Protein AF-A0A381XXD5-F1 (afdb_monomer)

Nearest PDB structures (foldseek):
  5f6k-assembly1_A  TM=8.427E-01  e=1.890E-08  Homo sapiens
  6w5n-assembly1_D  TM=8.081E-01  e=3.473E-07  Homo sapiens
  6w5m-assembly1_D  TM=8.081E-01  e=3.473E-07  Homo sapiens
  7mbn-assembly1_D  TM=7.084E-01  e=1.992E-06  Homo sapiens
  6pwv-assembly1_D  TM=7.084E-01  e=2.214E-06  Homo sapiens

Foldseek 3Di:
DDDPPPPPPVPPPADFLQKWFFFFDQVDPWWWKDFAADWADQQWKKKKKWKFAFFFADQDKWWFKKFFWDWPAPTKIWTWTWHSHPPQAQTGIATFIDGDDPDDGLTDPVPSVSDDDDDHPQQRLDIKMWMWIAGSPDPQRIWIDIQLRTDDCCVHPVPPGDNPSIGTRIGDHRIMMIGQDYDPRHGHGGMIAWIKMATPDDDRCDPAFWHQDPQQRGIDGHHHPDAHDRLIFIFSCPDQDARQQGPRPPRNGTDTDPGGSLSMKSCDPGHQQEFSAKAWRQPDKAVVWGWRAGPRRQKTFGSALFKMKIFISDWLDQAFKAKKKKAWQADDDFFWKWDKFAPLDHRDRPVPDQGRDWIQGQNQRFIDGSPDPDTHHAFDHHGHGWMKMWMAHNNQQFIWIATNQHTIQNADSPPGNVRRSTSDRCRNVSQDDPRPPPRRGMTIMIIHSDRRIMMGMFLFIDQCSSVSRDRAPDLEAAPSSYGGHNHHDPHRHHRRGPVPDDQDLQSYVLQFKDKFKDAFDLAKDWTFSQAFFAWKWKAWDPDDDWIWIDGQAVHAQWTDTQPFLDAIDGNDQQAFHDTDGGGTMGGRDPGHHDHRIIMMMMTGAFQGHDDAQPDDPKPFRWDKTGDQSNLDIDIDTDDDPDDIDYDHPHPDDDQKDWDHHNHDRGHIDIHGNPDPDDD

pLDDT: mean 83.02, std 16.93, range [26.31, 98.81]

Secondary structure (DSSP, 8-state):
-------------------EEEEPPTTS--EEEEE-SSPPPSS-EEEEEEEEE--S--SSEEEEEEEEE--SSSSEEEEEEEE--TTTTTT-EEEEEEE-STT--TT--------S-------SS-EEEEEEEEETTSSSSEEEEETTEEPPHHHHHTT--STTT----PBPTTSEEEESB-SSS-B--EEEEEEEEEET----SBTTTEEE-TTT--EEE----S---TT-EEE----TT-TT---SSS--PPEEES--GGGEESB-SS-SS-B-B--B-TTSSBTTB--EEETTTTEEE-SSSS-EEEEBSS--B-SSEEEEEEEEEE--SS--EEEEEETT---S-TTTS---EEEEETTT--EEETTSSS-B--S----TT--EEEEEETTTTEEEEEETTEEGGG--GGGGGG-TT-SBS-TTTTS-TT-TTS--SEEEEEEES-TT-EEEEESSS-TTTTTTS---TT-B--TTS---BSSPPPTT-EESBGGGSPPPSSS-GGGTEEEEEEE--SS-EEEE-SS---EEEEEESSS---EEEEETTT-TTEEEETTS----EE-TTTSEEEEETTEEEE-S-TTT--TT-EEEEEEE--S-S--TT-B--BSB-EEEEEETTTTEEEEEE---SS---B----SS--SEEE---SSS-----EEES------

InterPro domains:
  IPR001870 B30.2/SPRY domain [PS50188] (253-464)
  IPR003877 SPRY domain [PF00622] (321-413)
  IPR003877 SPRY domain [SM00449] (319-463)
  IPR013320 Concanavalin A-like lectin/glucanase domain superfamily [SSF49899] (315-408)
  IPR043136 B30.2/SPRY domain superfamily [G3DSA:2.60.120.920] (286-504)
  IPR055906 Domain of unknown function DUF7483 [PF24299] (509-671)

Structure (mmCIF, N/CA/C/O backbone):
data_AF-A0A381XXD5-F1
#
_entry.id   AF-A0A381XXD5-F1
#
loop_
_atom_site.group_PDB
_atom_site.id
_atom_site.type_symbol
_atom_site.label_atom_id
_atom_site.label_alt_id
_atom_site.label_comp_id
_atom_site.label_asym_id
_atom_site.label_entity_id
_atom_site.label_seq_id
_atom_site.pdbx_PDB_ins_code
_atom_site.Cartn_x
_atom_site.Cartn_y
_atom_site.Cartn_z
_atom_site.occupancy
_atom_site.B_iso_or_equiv
_atom_site.auth_seq_id
_atom_site.auth_comp_id
_atom_site.auth_asym_id
_atom_site.auth_atom_id
_atom_site.pdbx_PDB_model_num
ATOM 1 N N . MET A 1 1 ? 36.355 -30.186 7.556 1.00 39.66 1 MET A N 1
ATOM 2 C CA . MET A 1 1 ? 36.046 -29.144 8.555 1.00 39.66 1 MET A CA 1
ATOM 3 C C . MET A 1 1 ? 34.648 -28.660 8.210 1.00 39.66 1 MET A C 1
ATOM 5 O O . MET A 1 1 ? 34.476 -28.091 7.142 1.00 39.66 1 MET A O 1
ATOM 9 N N . SER A 1 2 ? 33.640 -29.109 8.961 1.00 27.36 2 SER A N 1
ATOM 10 C CA . SER A 1 2 ? 32.230 -28.972 8.584 1.00 27.36 2 SER A CA 1
ATOM 11 C C . SER A 1 2 ? 31.784 -27.516 8.659 1.00 27.36 2 SER A C 1
ATOM 13 O O . SER A 1 2 ? 31.941 -26.876 9.697 1.00 27.36 2 SER A O 1
ATOM 15 N N . LEU A 1 3 ? 31.195 -27.026 7.571 1.00 28.73 3 LEU A N 1
ATOM 16 C CA . LEU A 1 3 ? 30.335 -25.852 7.587 1.00 28.73 3 LEU A CA 1
ATOM 17 C C . LEU A 1 3 ? 29.129 -26.189 8.466 1.00 28.73 3 LEU A C 1
ATOM 19 O O . LEU A 1 3 ? 28.280 -26.991 8.084 1.00 28.73 3 LEU A O 1
ATOM 23 N N . LEU A 1 4 ? 29.103 -25.624 9.670 1.00 28.48 4 LEU A N 1
ATOM 24 C CA . LEU A 1 4 ? 27.893 -25.540 10.471 1.00 28.48 4 LEU A CA 1
ATOM 25 C C . LEU A 1 4 ? 26.885 -24.721 9.660 1.00 28.48 4 LEU A C 1
ATOM 27 O O . LEU A 1 4 ? 27.022 -23.506 9.528 1.00 28.48 4 LEU A O 1
ATOM 31 N N . GLN A 1 5 ? 25.896 -25.408 9.085 1.00 32.59 5 GLN A N 1
ATOM 32 C CA . GLN A 1 5 ? 24.625 -24.790 8.743 1.00 32.59 5 GLN A CA 1
ATOM 33 C C . GLN A 1 5 ? 24.094 -24.164 10.029 1.00 32.59 5 GLN A C 1
ATOM 35 O O . GLN A 1 5 ? 23.788 -24.870 10.989 1.00 32.59 5 GLN A O 1
ATOM 40 N N . ASN A 1 6 ? 24.024 -22.837 10.064 1.00 28.22 6 ASN A N 1
ATOM 41 C CA . ASN A 1 6 ? 23.293 -22.132 11.099 1.00 28.22 6 ASN A CA 1
ATOM 42 C C . ASN A 1 6 ? 21.799 -22.342 10.814 1.00 28.22 6 ASN A C 1
ATOM 44 O O . ASN A 1 6 ? 21.148 -21.509 10.196 1.00 28.22 6 ASN A O 1
ATOM 48 N N . SER A 1 7 ? 21.276 -23.505 11.202 1.00 34.34 7 SER A N 1
ATOM 49 C CA . SER A 1 7 ? 19.860 -23.869 11.138 1.00 34.34 7 SER A CA 1
ATOM 50 C C . SER A 1 7 ? 19.067 -23.247 12.289 1.00 34.34 7 SER A C 1
ATOM 52 O O . SER A 1 7 ? 18.176 -23.882 12.844 1.00 34.34 7 SER A O 1
ATOM 54 N N . ASN A 1 8 ? 19.380 -22.003 12.643 1.00 29.03 8 ASN A N 1
ATOM 55 C CA . ASN A 1 8 ? 18.482 -21.167 13.421 1.00 29.03 8 ASN A CA 1
ATOM 56 C C . ASN A 1 8 ? 17.687 -20.334 12.421 1.00 29.03 8 ASN A C 1
ATOM 58 O O . ASN A 1 8 ? 17.899 -19.132 12.272 1.00 29.03 8 ASN A O 1
ATOM 62 N N . VAL A 1 9 ? 16.768 -21.003 11.718 1.00 32.66 9 VAL A N 1
ATOM 63 C CA . VAL A 1 9 ? 15.533 -20.328 11.330 1.00 32.66 9 VAL A CA 1
ATOM 64 C C . VAL A 1 9 ? 14.927 -19.907 12.661 1.00 32.66 9 VAL A C 1
ATOM 66 O O . VAL A 1 9 ? 14.405 -20.737 13.400 1.00 32.66 9 VAL A O 1
ATOM 69 N N . VAL A 1 10 ? 15.096 -18.637 13.022 1.00 31.44 10 VAL A N 1
ATOM 70 C CA . VAL A 1 10 ? 14.211 -18.015 13.996 1.00 31.44 10 VAL A CA 1
ATOM 71 C C . VAL A 1 10 ? 12.851 -18.069 13.316 1.00 31.44 10 VAL A C 1
ATOM 73 O O . VAL A 1 10 ? 12.553 -17.254 12.449 1.00 31.44 10 VAL A O 1
ATOM 76 N N . THR A 1 11 ? 12.060 -19.098 13.620 1.00 34.12 11 THR A N 1
ATOM 77 C CA . THR A 1 11 ? 10.610 -19.002 13.470 1.00 34.12 11 THR A CA 1
ATOM 78 C C . THR A 1 11 ? 10.226 -17.699 14.161 1.00 34.12 11 THR A C 1
ATOM 80 O O . THR A 1 11 ? 10.635 -17.543 15.318 1.00 34.12 11 THR A O 1
ATOM 83 N N . PRO A 1 12 ? 9.536 -16.748 13.510 1.00 40.75 12 PRO A N 1
ATOM 84 C CA . PRO A 1 12 ? 9.105 -15.558 14.216 1.00 40.75 12 PRO A CA 1
ATOM 85 C C . PRO A 1 12 ? 8.171 -16.044 15.322 1.00 40.75 12 PRO A C 1
ATOM 87 O O . PRO A 1 12 ? 7.047 -16.457 15.059 1.00 40.75 12 PRO A O 1
ATOM 90 N N . SER A 1 13 ? 8.639 -16.050 16.568 1.00 43.25 13 SER A N 1
ATOM 91 C CA . SER A 1 13 ? 7.792 -16.228 17.746 1.00 43.25 13 SER A CA 1
ATOM 92 C C . SER A 1 13 ? 7.036 -14.923 18.022 1.00 43.25 13 SER A C 1
ATOM 94 O O . SER A 1 13 ? 7.024 -14.441 19.150 1.00 43.25 13 SER A O 1
ATOM 96 N N . GLY A 1 14 ? 6.522 -14.301 16.960 1.00 64.38 14 GLY A N 1
ATOM 97 C CA . GLY A 1 14 ? 5.798 -13.043 16.986 1.00 64.38 14 GLY A CA 1
ATOM 98 C C . GLY A 1 14 ? 4.300 -13.305 16.964 1.00 64.38 14 GLY A C 1
ATOM 99 O O . GLY A 1 14 ? 3.840 -14.299 16.397 1.00 64.38 14 GLY A O 1
ATOM 100 N N . TYR A 1 15 ? 3.559 -12.409 17.604 1.00 86.44 15 TYR A N 1
ATOM 101 C CA . TYR A 1 15 ? 2.105 -12.354 17.551 1.00 86.44 15 TYR A CA 1
ATOM 102 C C . TYR A 1 15 ? 1.619 -12.333 16.093 1.00 86.44 15 TYR A C 1
ATOM 104 O O . TYR A 1 15 ? 2.183 -11.607 15.276 1.00 86.44 15 TYR A O 1
ATOM 112 N N . ASN A 1 16 ? 0.606 -13.127 15.745 1.00 88.19 16 ASN A N 1
ATOM 113 C CA . ASN A 1 16 ? 0.032 -13.139 14.396 1.00 88.19 16 ASN A CA 1
ATOM 114 C C . ASN A 1 16 ? -1.416 -12.685 14.454 1.00 88.19 16 ASN A C 1
ATOM 116 O O . ASN A 1 16 ? -2.176 -13.107 15.320 1.00 88.19 16 ASN A O 1
ATOM 120 N N . ILE A 1 17 ? -1.782 -11.853 13.491 1.00 92.25 17 ILE A N 1
ATOM 121 C CA . ILE A 1 17 ? -3.145 -11.422 13.238 1.00 92.25 17 ILE A CA 1
ATOM 122 C C . ILE A 1 17 ? -3.610 -12.222 12.028 1.00 92.25 17 ILE A C 1
ATOM 124 O O . ILE A 1 17 ? -3.340 -11.851 10.890 1.00 92.25 17 ILE A O 1
ATOM 128 N N . ASP A 1 18 ? -4.253 -13.361 12.272 1.00 90.62 18 ASP A N 1
ATOM 129 C CA . ASP A 1 18 ? -4.540 -14.329 11.208 1.00 90.62 18 ASP A CA 1
ATOM 130 C C . ASP A 1 18 ? -5.620 -13.847 10.229 1.00 90.62 18 ASP A C 1
ATOM 132 O O . ASP A 1 18 ? -5.578 -14.185 9.043 1.00 90.62 18 ASP A O 1
ATOM 136 N N . TYR A 1 19 ? -6.568 -13.041 10.713 1.00 93.31 19 TYR A N 1
ATOM 137 C CA . TYR A 1 19 ? -7.711 -12.580 9.934 1.00 93.31 19 TYR A CA 1
ATOM 138 C C . TYR A 1 19 ? -8.017 -11.106 10.176 1.00 93.31 19 TYR A C 1
ATOM 140 O O . TYR A 1 19 ? -7.756 -10.539 11.237 1.00 93.31 19 TYR A O 1
ATOM 148 N N . SER A 1 20 ? -8.619 -10.487 9.168 1.00 95.06 20 SER A N 1
ATOM 149 C CA . SER A 1 20 ? -9.276 -9.196 9.291 1.00 95.06 20 SER A CA 1
ATOM 150 C C . SER A 1 20 ? -10.704 -9.273 8.764 1.00 95.06 20 SER A C 1
ATOM 152 O O . SER A 1 20 ? -11.071 -10.178 8.008 1.00 95.06 20 SER A O 1
ATOM 154 N N . MET A 1 21 ? -11.523 -8.312 9.178 1.00 94.25 21 MET A N 1
ATOM 155 C CA . MET A 1 21 ? -12.882 -8.131 8.691 1.00 94.25 21 MET A CA 1
ATOM 156 C C . MET A 1 21 ? -12.934 -6.916 7.767 1.00 94.25 21 MET A C 1
ATOM 158 O O . MET A 1 21 ? -12.630 -5.789 8.163 1.00 94.25 21 MET A O 1
ATOM 162 N N . ARG A 1 22 ? -13.397 -7.122 6.539 1.00 92.25 22 ARG A N 1
ATOM 163 C CA . ARG A 1 22 ? -13.699 -6.063 5.579 1.00 92.25 22 ARG A CA 1
ATOM 164 C C . ARG A 1 22 ? -15.124 -5.558 5.785 1.00 92.25 22 ARG A C 1
ATOM 166 O O . ARG A 1 22 ? -16.080 -6.283 5.548 1.00 92.25 22 ARG A O 1
ATOM 173 N N . MET A 1 23 ? -15.288 -4.286 6.117 1.00 89.06 23 MET A N 1
ATOM 174 C CA . MET A 1 23 ? -16.583 -3.617 6.025 1.00 89.06 23 MET A CA 1
ATOM 175 C C . MET A 1 23 ? -16.982 -3.456 4.549 1.00 89.06 23 MET A C 1
ATOM 177 O O . MET A 1 23 ? -16.196 -2.901 3.770 1.00 89.06 23 MET A O 1
ATOM 181 N N . PRO A 1 24 ? -18.190 -3.898 4.149 1.00 84.31 24 PRO A N 1
ATOM 182 C CA . PRO A 1 24 ? -18.724 -3.645 2.818 1.00 84.31 24 PRO A CA 1
ATOM 183 C C . PRO A 1 24 ? -18.767 -2.144 2.515 1.00 84.31 24 PRO A C 1
ATOM 185 O O . PRO A 1 24 ? -18.813 -1.310 3.421 1.00 84.31 24 PRO A O 1
ATOM 188 N N . ASP A 1 25 ? -18.782 -1.785 1.231 1.00 76.88 25 ASP A N 1
ATOM 189 C CA . ASP A 1 25 ? -18.759 -0.376 0.836 1.00 76.88 25 ASP A CA 1
ATOM 190 C C . ASP A 1 25 ? -19.959 0.418 1.400 1.00 76.88 25 ASP A C 1
ATOM 192 O O . ASP A 1 25 ? -21.008 -0.115 1.784 1.00 76.88 25 ASP A O 1
ATOM 196 N N . ALA A 1 26 ? -19.790 1.742 1.406 1.00 61.00 26 ALA A N 1
ATOM 197 C CA . ALA A 1 26 ? -20.538 2.723 2.192 1.00 61.00 26 ALA A CA 1
ATOM 198 C C . ALA A 1 26 ? -22.051 2.879 1.913 1.00 61.00 26 ALA A C 1
ATOM 200 O O . ALA A 1 26 ? -22.681 3.806 2.419 1.00 61.00 26 ALA A O 1
ATOM 201 N N . THR A 1 27 ? -22.647 2.017 1.097 1.00 59.06 27 THR A N 1
ATOM 202 C CA . THR A 1 27 ? -24.103 1.949 0.898 1.00 59.06 27 THR A CA 1
ATOM 203 C C . THR A 1 27 ? -24.774 0.921 1.810 1.00 59.06 27 THR A C 1
ATOM 205 O O . THR A 1 27 ? -25.996 0.787 1.777 1.00 59.06 27 THR A O 1
ATOM 208 N N . SER A 1 28 ? -24.000 0.167 2.594 1.00 63.91 28 SER A N 1
ATOM 209 C CA . SER A 1 28 ? -24.508 -0.882 3.478 1.00 63.91 28 SER A CA 1
ATOM 210 C C . SER A 1 28 ? -24.784 -0.366 4.894 1.00 63.91 28 SER A C 1
ATOM 212 O O . SER A 1 28 ? -24.067 0.476 5.423 1.00 63.91 28 SER A O 1
ATOM 214 N N . SER A 1 29 ? -25.801 -0.916 5.560 1.00 78.25 29 SER A N 1
ATOM 215 C CA . SER A 1 29 ? -26.030 -0.735 7.003 1.00 78.25 29 SER A CA 1
ATOM 216 C C . SER A 1 29 ? -25.084 -1.587 7.866 1.00 78.25 29 SER A C 1
ATOM 218 O O . SER A 1 29 ? -25.427 -1.911 9.006 1.00 78.25 29 SER A O 1
ATOM 220 N N . ALA A 1 30 ? -23.942 -2.009 7.305 1.00 87.81 30 ALA A N 1
ATOM 221 C CA . ALA A 1 30 ? -23.042 -2.958 7.934 1.00 87.81 30 ALA A CA 1
ATOM 222 C C . ALA A 1 30 ? -22.451 -2.390 9.222 1.00 87.81 30 ALA A C 1
ATOM 224 O O . ALA A 1 30 ? -22.006 -1.242 9.258 1.00 87.81 30 ALA A O 1
ATOM 225 N N . LYS A 1 31 ? -22.511 -3.185 10.292 1.00 90.56 31 LYS A N 1
ATOM 226 C CA . LYS A 1 31 ? -22.018 -2.799 11.616 1.00 90.56 31 LYS A CA 1
ATOM 227 C C . LYS A 1 31 ? -21.854 -4.005 12.526 1.00 90.56 31 LYS A C 1
ATOM 229 O O . LYS A 1 31 ? -22.609 -4.974 12.422 1.00 90.56 31 LYS A O 1
ATOM 234 N N . LEU A 1 32 ? -20.954 -3.862 13.489 1.00 94.44 32 LEU A N 1
ATOM 235 C CA . LEU A 1 32 ? -20.978 -4.619 14.734 1.00 94.44 32 LEU A CA 1
ATOM 236 C C . LEU A 1 32 ? -21.587 -3.720 15.801 1.00 94.44 32 LEU A C 1
ATOM 238 O O . LEU A 1 32 ? -21.184 -2.561 15.913 1.00 94.44 32 LEU A O 1
ATOM 242 N N . TYR A 1 33 ? -22.539 -4.210 16.591 1.00 93.81 33 TYR A N 1
ATOM 243 C CA . TYR A 1 33 ? -23.131 -3.404 17.658 1.00 93.81 33 TYR A CA 1
ATOM 244 C C . TYR A 1 33 ? -23.485 -4.203 18.906 1.00 93.81 33 TYR A C 1
ATOM 246 O O . TYR A 1 33 ? -23.829 -5.379 18.843 1.00 93.81 33 TYR A O 1
ATOM 254 N N . ARG A 1 34 ? -23.469 -3.530 20.054 1.00 94.38 34 ARG A N 1
ATOM 255 C CA . ARG A 1 34 ? -23.928 -4.082 21.327 1.00 94.38 34 ARG A CA 1
ATOM 256 C C . ARG A 1 34 ? -24.641 -3.015 22.136 1.00 94.38 34 ARG A C 1
ATOM 258 O O . ARG A 1 34 ? -24.124 -1.913 22.304 1.00 94.38 34 ARG A O 1
ATOM 265 N N . THR A 1 35 ? -25.800 -3.353 22.691 1.00 93.12 35 THR A N 1
ATOM 266 C CA . THR A 1 35 ? -26.443 -2.524 23.716 1.00 93.12 35 THR A CA 1
ATOM 267 C C . THR A 1 35 ? -25.726 -2.717 25.049 1.00 93.12 35 THR A C 1
ATOM 269 O O . THR A 1 35 ? -25.638 -3.832 25.563 1.00 93.12 35 THR A O 1
ATOM 272 N N . LEU A 1 36 ? -25.206 -1.632 25.612 1.00 89.81 36 LEU A N 1
ATOM 273 C CA . LEU A 1 36 ? -24.438 -1.660 26.850 1.00 89.81 36 LEU A CA 1
ATOM 274 C C . LEU A 1 36 ? -25.352 -1.875 28.057 1.00 89.81 36 LEU A C 1
ATOM 276 O O . LEU A 1 36 ? -26.369 -1.200 28.212 1.00 89.81 36 LEU A O 1
ATOM 280 N N . THR A 1 37 ? -24.967 -2.786 28.946 1.00 86.19 37 THR A N 1
ATOM 281 C CA . THR A 1 37 ? -25.723 -3.107 30.171 1.00 86.19 37 THR A CA 1
ATOM 282 C C . THR A 1 37 ? -25.182 -2.396 31.412 1.00 86.19 37 THR A C 1
ATOM 284 O O . THR A 1 37 ? -25.862 -2.321 32.433 1.00 86.19 37 THR A O 1
ATOM 287 N N . SER A 1 38 ? -23.979 -1.828 31.329 1.00 83.81 38 SER A N 1
ATOM 288 C CA . SER A 1 38 ? -23.301 -1.099 32.405 1.00 83.81 38 SER A CA 1
ATOM 289 C C . SER A 1 38 ? -22.861 0.280 31.933 1.00 83.81 38 SER A C 1
ATOM 291 O O . SER A 1 38 ? -22.359 0.436 30.824 1.00 83.81 38 SER A O 1
ATOM 293 N N . ALA A 1 39 ? -23.044 1.289 32.783 1.00 79.38 39 ALA A N 1
ATOM 294 C CA . ALA A 1 39 ? -22.553 2.634 32.510 1.00 79.38 39 ALA A CA 1
ATOM 295 C C . ALA A 1 39 ? -21.061 2.737 32.849 1.00 79.38 39 ALA A C 1
ATOM 297 O O . ALA A 1 39 ? -20.615 2.148 33.835 1.00 79.38 39 ALA A O 1
ATOM 298 N N . GLY A 1 40 ? -20.322 3.517 32.064 1.00 76.25 40 GLY A N 1
ATOM 299 C CA . GLY A 1 40 ? -18.920 3.801 32.343 1.00 76.25 40 GLY A CA 1
ATOM 300 C C . GLY A 1 40 ? -18.710 4.743 33.533 1.00 76.25 40 GLY A C 1
ATOM 301 O O . GLY A 1 40 ? -19.634 5.397 34.031 1.00 76.25 40 GLY A O 1
ATOM 302 N N . SER A 1 41 ? -17.457 4.819 33.987 1.00 78.81 41 SER A N 1
ATOM 303 C CA . SER A 1 41 ? -17.026 5.672 35.105 1.00 78.81 41 SER A CA 1
ATOM 304 C C . SER A 1 41 ? -17.325 7.152 34.861 1.00 78.81 41 SER A C 1
ATOM 306 O O . SER A 1 41 ? -17.084 7.662 33.774 1.00 78.81 41 SER A O 1
ATOM 308 N N . SER A 1 42 ? -17.731 7.887 35.904 1.00 74.56 42 SER A N 1
ATOM 309 C CA . SER A 1 42 ? -17.902 9.346 35.831 1.00 74.56 42 SER A CA 1
ATOM 310 C C . SER A 1 42 ? -16.596 10.133 35.646 1.00 74.56 42 SER A C 1
ATOM 312 O O . SER A 1 42 ? -16.654 11.337 35.404 1.00 74.56 42 SER A O 1
ATOM 314 N N . SER A 1 43 ? -15.450 9.469 35.790 1.00 77.62 43 SER A N 1
ATOM 315 C CA . SER A 1 43 ? -14.124 9.956 35.406 1.00 77.62 43 SER A CA 1
ATOM 316 C C . SER A 1 43 ? -13.584 8.979 34.361 1.00 77.62 43 SER A C 1
ATOM 318 O O . SER A 1 43 ? -12.868 8.040 34.730 1.00 77.62 43 SER A O 1
ATOM 320 N N . PRO A 1 44 ? -14.008 9.105 33.090 1.00 81.12 44 PRO A N 1
ATOM 321 C CA . PRO A 1 44 ? -13.773 8.082 32.091 1.00 81.12 44 PRO A CA 1
ATOM 322 C C . PRO A 1 44 ? -12.286 7.988 31.791 1.00 81.12 44 PRO A C 1
ATOM 324 O O . PRO A 1 44 ? -11.580 8.989 31.651 1.00 81.12 44 PRO A O 1
ATOM 327 N N . LYS A 1 45 ? -11.836 6.747 31.701 1.00 88.56 45 LYS A N 1
ATOM 328 C CA . LYS A 1 45 ? -10.499 6.376 31.283 1.00 88.56 45 LYS A CA 1
ATOM 329 C C . LYS A 1 45 ? -10.659 5.148 30.414 1.00 88.56 45 LYS A C 1
ATOM 331 O O . LYS A 1 45 ? -11.261 4.189 30.889 1.00 88.56 45 LYS A O 1
ATOM 336 N N . TRP A 1 46 ? -10.232 5.194 29.165 1.00 91.31 46 TRP A N 1
ATOM 337 C CA . TRP A 1 46 ? -10.329 4.054 28.262 1.00 91.31 46 TRP A CA 1
ATOM 338 C C . TRP A 1 46 ? -9.400 4.215 27.060 1.00 91.31 46 TRP A C 1
ATOM 340 O O . TRP A 1 46 ? -9.048 5.333 26.674 1.00 91.31 46 TRP A O 1
ATOM 350 N N . THR A 1 47 ? -9.061 3.085 26.447 1.00 95.06 47 THR A N 1
ATOM 351 C CA . THR A 1 47 ? -8.272 3.004 25.216 1.00 95.06 47 THR A CA 1
ATOM 352 C C . THR A 1 47 ? -9.066 2.268 24.144 1.00 95.06 47 THR A C 1
ATOM 354 O O . THR A 1 47 ? -9.596 1.195 24.408 1.00 95.06 47 THR A O 1
ATOM 357 N N . PHE A 1 48 ? -9.124 2.812 22.934 1.00 95.19 48 PHE A N 1
ATOM 358 C CA . PHE A 1 48 ? -9.544 2.098 21.731 1.00 95.19 48 PHE A CA 1
ATOM 359 C C . PHE A 1 48 ? -8.331 1.922 20.820 1.00 95.19 48 PHE A C 1
ATOM 361 O O . PHE A 1 48 ? -7.675 2.912 20.502 1.00 95.19 48 PHE A O 1
ATOM 368 N N . ALA A 1 49 ? -8.035 0.700 20.392 1.00 96.81 49 ALA A N 1
ATOM 369 C CA . ALA A 1 49 ? -6.940 0.412 19.471 1.00 96.81 49 ALA A CA 1
ATOM 370 C C . ALA A 1 49 ? -7.421 -0.506 18.346 1.00 96.81 49 ALA A C 1
ATOM 372 O O . ALA A 1 49 ? -8.201 -1.417 18.590 1.00 96.81 49 ALA A O 1
ATOM 373 N N . THR A 1 50 ? -7.008 -0.252 17.109 1.00 95.44 50 THR A N 1
ATOM 374 C CA . THR A 1 50 ? -7.333 -1.121 15.974 1.00 95.44 50 THR A CA 1
ATOM 375 C C . THR A 1 50 ? -6.321 -0.934 14.862 1.00 95.44 50 THR A C 1
ATOM 377 O O . THR A 1 50 ? -5.886 0.188 14.584 1.00 95.44 50 THR A O 1
ATOM 380 N N . TRP A 1 51 ? -6.022 -2.016 14.156 1.00 94.56 51 TRP A N 1
ATOM 381 C CA . TRP A 1 51 ? -5.472 -1.916 12.816 1.00 94.56 51 TRP A CA 1
ATOM 382 C C . TRP A 1 51 ? -6.590 -1.627 11.821 1.00 94.56 51 TRP A C 1
ATOM 384 O O . TRP A 1 51 ? -7.691 -2.177 11.919 1.00 94.56 51 TRP A O 1
ATOM 394 N N . TYR A 1 52 ? -6.309 -0.734 10.880 1.00 91.50 52 TYR A N 1
ATOM 395 C CA . TYR A 1 52 ? -7.249 -0.301 9.864 1.00 91.50 52 TYR A CA 1
ATOM 396 C C . TYR A 1 52 ? -6.561 -0.139 8.507 1.00 91.50 52 TYR A C 1
ATOM 398 O O . TYR A 1 52 ? -5.580 0.597 8.390 1.00 91.50 52 TYR A O 1
ATOM 406 N N . LYS A 1 53 ? -7.121 -0.760 7.468 1.00 90.62 53 LYS A N 1
ATOM 407 C CA . LYS A 1 53 ? -6.736 -0.535 6.068 1.00 90.62 53 LYS A CA 1
ATOM 408 C C . LYS A 1 53 ? -7.893 0.083 5.306 1.00 90.62 53 LYS A C 1
ATOM 410 O O . LYS A 1 53 ? -9.058 -0.271 5.488 1.00 90.62 53 LYS A O 1
ATOM 415 N N . LYS A 1 54 ? -7.580 1.047 4.446 1.00 86.25 54 LYS A N 1
ATOM 416 C CA . LYS A 1 54 ? -8.595 1.826 3.737 1.00 86.25 54 LYS A CA 1
ATOM 417 C C . LYS A 1 54 ? -9.358 0.969 2.735 1.00 86.25 54 LYS A C 1
ATOM 419 O O . LYS A 1 54 ? -8.773 0.193 1.990 1.00 86.25 54 LYS A O 1
ATOM 424 N N . GLY A 1 55 ? -10.667 1.178 2.668 1.00 85.50 55 GLY A N 1
ATOM 425 C CA . GLY A 1 55 ? -11.485 0.661 1.573 1.00 85.50 55 GLY A CA 1
ATOM 426 C C . GLY A 1 55 ? -11.672 1.686 0.455 1.00 85.50 55 GLY A C 1
ATOM 427 O O . GLY A 1 55 ? -10.946 2.683 0.369 1.00 85.50 55 GLY A O 1
ATOM 428 N N . SER A 1 56 ? -12.673 1.450 -0.393 1.00 85.50 56 SER A N 1
ATOM 429 C CA . SER A 1 56 ? -12.948 2.231 -1.606 1.00 85.50 56 SER A CA 1
ATOM 430 C C . SER A 1 56 ? -13.078 3.736 -1.303 1.00 85.50 56 SER A C 1
ATOM 432 O O . SER A 1 56 ? -13.650 4.078 -0.266 1.00 85.50 56 SER A O 1
ATOM 434 N N . PRO A 1 57 ? -12.579 4.662 -2.145 1.00 80.69 57 PRO A N 1
ATOM 435 C CA . PRO A 1 57 ? -12.720 6.103 -1.906 1.00 80.69 57 PRO A CA 1
ATOM 436 C C . PRO A 1 57 ? -14.184 6.531 -1.757 1.00 80.69 57 PRO A C 1
ATOM 438 O O . PRO A 1 57 ? -15.048 6.073 -2.502 1.00 80.69 57 PRO A O 1
ATOM 441 N N . THR A 1 58 ? -14.474 7.446 -0.828 1.00 73.50 58 THR A N 1
ATOM 442 C CA . THR A 1 58 ? -15.844 7.931 -0.581 1.00 73.50 58 THR A CA 1
ATOM 443 C C . THR A 1 58 ? -15.869 9.410 -0.243 1.00 73.50 58 THR A C 1
ATOM 445 O O . THR A 1 58 ? -14.932 9.926 0.351 1.00 73.50 58 THR A O 1
ATOM 448 N N . THR A 1 59 ? -16.984 10.079 -0.521 1.00 69.94 59 THR A N 1
ATOM 449 C CA . THR A 1 59 ? -17.167 11.506 -0.205 1.00 69.94 59 THR A CA 1
ATOM 450 C C . THR A 1 59 ? -17.646 11.762 1.230 1.00 69.94 59 THR A C 1
ATOM 452 O O . THR A 1 59 ? -17.475 12.862 1.753 1.00 69.94 59 THR A O 1
ATOM 455 N N . SER A 1 60 ? -18.216 10.753 1.897 1.00 72.06 60 SER A N 1
ATOM 456 C CA . SER A 1 60 ? -18.705 10.848 3.278 1.00 72.06 60 SER A CA 1
ATOM 457 C C . SER A 1 60 ? -17.716 10.297 4.308 1.00 72.06 60 SER A C 1
ATOM 459 O O . SER A 1 60 ? -16.805 9.530 3.984 1.00 72.06 60 SER A O 1
ATOM 461 N N . VAL A 1 61 ? -17.911 10.702 5.564 1.00 73.31 61 VAL A N 1
ATOM 462 C CA . VAL A 1 61 ? -17.175 10.191 6.727 1.00 73.31 61 VAL A CA 1
ATOM 463 C C . VAL A 1 61 ? -17.437 8.690 6.896 1.00 73.31 61 VAL A C 1
ATOM 465 O O . VAL A 1 61 ? -18.485 8.169 6.493 1.00 73.31 61 VAL A O 1
ATOM 468 N N . LYS A 1 62 ? -16.445 7.988 7.444 1.00 78.25 62 LYS A N 1
ATOM 469 C CA . LYS A 1 62 ? -16.459 6.558 7.740 1.00 78.25 62 LYS A CA 1
ATOM 470 C C . LYS A 1 62 ? -16.117 6.327 9.196 1.00 78.25 62 LYS A C 1
ATOM 472 O O . LYS A 1 62 ? -15.109 6.823 9.690 1.00 78.25 62 LYS A O 1
ATOM 477 N N . SER A 1 63 ? -16.999 5.605 9.875 1.00 81.50 63 SER A N 1
ATOM 478 C CA . SER A 1 63 ? -16.910 5.369 11.311 1.00 81.50 63 SER A CA 1
ATOM 479 C C . SER A 1 63 ? -15.972 4.207 11.628 1.00 81.50 63 SER A C 1
ATOM 481 O O . SER A 1 63 ? -16.034 3.172 10.964 1.00 81.50 63 SER A O 1
ATOM 483 N N . LEU A 1 64 ? -15.130 4.376 12.650 1.00 87.06 64 LEU A N 1
ATOM 484 C CA . LEU A 1 64 ? -14.371 3.298 13.289 1.00 87.06 64 LEU A CA 1
ATOM 485 C C . LEU A 1 64 ? -15.110 2.810 14.537 1.00 87.06 64 LEU A C 1
ATOM 487 O O . LEU A 1 64 ? -15.469 1.639 14.615 1.00 87.06 64 LEU A O 1
ATOM 491 N N . LEU A 1 65 ? -15.374 3.719 15.481 1.00 88.69 65 LEU A N 1
ATOM 492 C CA . LEU A 1 65 ? -16.043 3.444 16.753 1.00 88.69 65 LEU A CA 1
ATOM 493 C C . LEU A 1 65 ? -17.052 4.555 17.060 1.00 88.69 65 LEU A C 1
ATOM 495 O O . LEU A 1 65 ? -16.756 5.742 16.906 1.00 88.69 65 LEU A O 1
ATOM 499 N N . TRP A 1 66 ? -18.226 4.168 17.549 1.00 88.25 66 TRP A N 1
ATOM 500 C CA . TRP A 1 66 ? -19.284 5.087 17.952 1.00 88.25 66 TRP A CA 1
ATOM 501 C C . TRP A 1 66 ? -20.007 4.581 19.204 1.00 88.25 66 TRP A C 1
ATOM 503 O O . TRP A 1 66 ? -20.245 3.382 19.342 1.00 88.25 66 TRP A O 1
ATOM 513 N N . PHE A 1 67 ? -20.389 5.479 20.111 1.00 84.38 67 PHE A N 1
ATOM 514 C CA . PHE A 1 67 ? -21.321 5.174 21.204 1.00 84.38 67 PHE A CA 1
ATOM 515 C C . PHE A 1 67 ? -21.972 6.441 21.758 1.00 84.38 67 PHE A C 1
ATOM 517 O O . PHE A 1 67 ? -21.396 7.529 21.702 1.00 84.38 67 PHE A O 1
ATOM 524 N N . GLN A 1 68 ? -23.152 6.312 22.368 1.00 81.12 68 GLN A N 1
ATOM 525 C CA . GLN A 1 68 ? -23.690 7.406 23.180 1.00 81.12 68 GLN A CA 1
ATOM 526 C C . GLN A 1 68 ? -22.942 7.499 24.505 1.00 81.12 68 GLN A C 1
ATOM 528 O O . GLN A 1 68 ? -22.762 6.499 25.209 1.00 81.12 68 GLN A O 1
ATOM 533 N N . CYS A 1 69 ? -22.524 8.710 24.855 1.00 75.19 69 CYS A N 1
ATOM 534 C CA . CYS A 1 69 ? -21.727 8.962 26.040 1.00 75.19 69 CYS A CA 1
ATOM 535 C C . CYS A 1 69 ? -22.435 9.913 27.001 1.00 75.19 69 CYS A C 1
ATOM 537 O O . CYS A 1 69 ? -23.278 10.731 26.619 1.00 75.19 69 CYS A O 1
ATOM 539 N N . LYS A 1 70 ? -22.080 9.818 28.283 1.00 68.25 70 LYS A N 1
ATOM 540 C CA . LYS A 1 70 ? -22.500 10.821 29.259 1.00 68.25 70 LYS A CA 1
ATOM 541 C C . LYS A 1 70 ? -21.914 12.177 28.832 1.00 68.25 70 LYS A C 1
ATOM 543 O O . LYS A 1 70 ? -20.873 12.263 28.195 1.00 68.25 70 LYS A O 1
ATOM 548 N N . SER A 1 71 ? -22.609 13.265 29.103 1.00 64.31 71 SER A N 1
ATOM 549 C CA . SER A 1 71 ? -22.085 14.609 28.857 1.00 64.31 71 SER A CA 1
ATOM 550 C C . SER A 1 71 ? -22.759 15.578 29.817 1.00 64.31 71 SER A C 1
ATOM 552 O O . SER A 1 71 ? -23.769 15.244 30.442 1.00 64.31 71 SER A O 1
ATOM 554 N N . ILE A 1 72 ? -22.200 16.782 29.949 1.00 49.84 72 ILE A N 1
ATOM 555 C CA . ILE A 1 72 ? -22.871 17.913 30.609 1.00 49.84 72 ILE A CA 1
ATOM 556 C C . ILE A 1 72 ? -24.184 18.293 29.906 1.00 49.84 72 ILE A C 1
ATOM 558 O O . ILE A 1 72 ? -25.030 18.958 30.500 1.00 49.84 72 ILE A O 1
ATOM 562 N N . HIS A 1 73 ? -24.373 17.829 28.670 1.00 50.72 73 HIS A N 1
ATOM 563 C CA . HIS A 1 73 ? -25.607 17.937 27.907 1.00 50.72 73 HIS A CA 1
ATOM 564 C C . HIS A 1 73 ? -26.284 16.561 27.796 1.00 50.72 73 HIS A C 1
ATOM 566 O O . HIS A 1 73 ? -2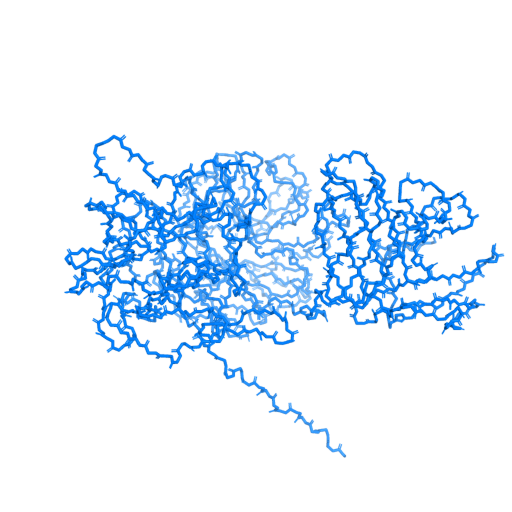5.618 15.536 27.645 1.00 50.72 73 HIS A O 1
ATOM 572 N N . ALA A 1 74 ? -27.615 16.517 27.886 1.00 51.69 74 ALA A N 1
ATOM 573 C CA . ALA A 1 74 ? -28.366 15.277 27.702 1.00 51.69 74 ALA A CA 1
ATOM 574 C C . ALA A 1 74 ? -28.262 14.796 26.238 1.00 51.69 74 ALA A C 1
ATOM 576 O O . ALA A 1 74 ? -28.489 15.588 25.329 1.00 51.69 74 ALA A O 1
ATOM 577 N N . ASN A 1 75 ? -27.981 13.500 26.030 1.00 55.19 75 ASN A N 1
ATOM 578 C CA . ASN A 1 75 ? -27.900 12.809 24.727 1.00 55.19 75 ASN A CA 1
ATOM 579 C C . ASN A 1 75 ? -26.705 13.201 23.827 1.00 55.19 75 ASN A C 1
ATOM 581 O O . ASN A 1 75 ? -26.898 13.574 22.670 1.00 55.19 75 ASN A O 1
ATOM 585 N N . ALA A 1 76 ? -25.472 13.094 24.336 1.00 67.38 76 ALA A N 1
ATOM 586 C CA . ALA A 1 76 ? -24.268 13.263 23.519 1.00 67.38 76 ALA A CA 1
ATOM 587 C C . ALA A 1 76 ? -23.803 11.947 22.869 1.00 67.38 76 ALA A C 1
ATOM 589 O O . ALA A 1 76 ? -23.957 10.863 23.438 1.00 67.38 76 ALA A O 1
ATOM 590 N N . THR A 1 77 ? -23.185 12.044 21.695 1.00 72.06 77 THR A N 1
ATOM 591 C CA . THR A 1 77 ? -22.557 10.917 20.994 1.00 72.06 77 THR A CA 1
ATOM 592 C C . THR A 1 77 ? -21.053 11.113 20.928 1.00 72.06 77 THR A C 1
ATOM 594 O O . THR A 1 77 ? -20.593 12.213 20.626 1.00 72.06 77 THR A O 1
ATOM 597 N N . TRP A 1 78 ? -20.292 10.044 21.122 1.00 76.94 78 TRP A N 1
ATOM 598 C CA . TRP A 1 78 ? -18.872 9.996 20.812 1.00 76.94 78 TRP A CA 1
ATOM 599 C C . TRP A 1 78 ? -18.663 9.223 19.507 1.00 76.94 78 TRP A C 1
ATOM 601 O O . TRP A 1 78 ? -19.230 8.143 19.327 1.00 76.94 78 TRP A O 1
ATOM 611 N N . HIS A 1 79 ? -17.863 9.779 18.596 1.00 77.06 79 HIS A N 1
ATOM 612 C CA . HIS A 1 79 ? -17.576 9.190 17.293 1.00 77.06 79 HIS A CA 1
ATOM 613 C C . HIS A 1 79 ? -16.106 9.392 16.912 1.00 77.06 79 HIS A C 1
ATOM 615 O O . HIS A 1 79 ? -15.630 10.525 16.808 1.00 77.06 79 HIS A O 1
ATOM 621 N N . LEU A 1 80 ? -15.413 8.290 16.629 1.00 79.44 80 LEU A N 1
ATOM 622 C CA . LEU A 1 80 ? -14.143 8.285 15.913 1.00 79.44 80 LEU A CA 1
ATOM 623 C C . LEU A 1 80 ? -14.370 7.766 14.500 1.00 79.44 80 LEU A C 1
ATOM 625 O O . LEU A 1 80 ? -14.829 6.640 14.307 1.00 79.44 80 LEU A O 1
ATOM 629 N N . GLY A 1 81 ? -14.003 8.581 13.520 1.00 77.62 81 GLY A N 1
ATOM 630 C CA . GLY A 1 81 ? -14.049 8.215 12.118 1.00 77.62 81 GLY A CA 1
ATOM 631 C C . GLY A 1 81 ? -12.939 8.879 11.317 1.00 77.62 81 GLY A C 1
ATOM 632 O O . GLY A 1 81 ? -12.127 9.647 11.827 1.00 77.62 81 GLY A O 1
ATOM 633 N N . PHE A 1 82 ? -12.908 8.593 10.029 1.00 70.25 82 PHE A N 1
ATOM 634 C CA . PHE A 1 82 ? -12.021 9.222 9.059 1.00 70.25 82 PHE A CA 1
ATOM 635 C C . PHE A 1 82 ? -12.825 9.555 7.809 1.00 70.25 82 PHE A C 1
ATOM 637 O O . PHE A 1 82 ? -13.839 8.925 7.508 1.00 70.25 82 PHE A O 1
ATOM 644 N N . GLN A 1 83 ? -12.397 10.561 7.060 1.00 66.38 83 GLN A N 1
ATOM 645 C CA . GLN A 1 83 ? -13.037 10.897 5.797 1.00 66.38 83 GLN A CA 1
ATOM 646 C C . GLN A 1 83 ? -12.164 10.418 4.646 1.00 66.38 83 GLN A C 1
ATOM 648 O O . GLN A 1 83 ? -11.089 10.958 4.418 1.00 66.38 83 GLN A O 1
ATOM 653 N N . ASN A 1 84 ? -12.633 9.426 3.890 1.00 59.00 84 ASN A N 1
ATOM 654 C CA . ASN A 1 84 ? -11.892 8.835 2.769 1.00 59.00 84 ASN A CA 1
ATOM 655 C C . ASN A 1 84 ? -11.962 9.677 1.470 1.00 59.00 84 ASN A C 1
ATOM 657 O O . ASN A 1 84 ? -11.876 9.135 0.366 1.00 59.00 84 ASN A O 1
ATOM 661 N N . ASP A 1 85 ? -12.167 10.993 1.593 1.00 56.53 85 ASP A N 1
ATOM 662 C CA . ASP A 1 85 ? -12.431 11.888 0.463 1.00 56.53 85 ASP A CA 1
ATOM 663 C C . ASP A 1 85 ? -11.127 12.460 -0.114 1.00 56.53 85 ASP A C 1
ATOM 665 O O . ASP A 1 85 ? -10.409 13.225 0.540 1.00 56.53 85 ASP A O 1
ATOM 669 N N . VAL A 1 86 ? -10.839 12.096 -1.367 1.00 54.38 86 VAL A N 1
ATOM 670 C CA . VAL A 1 86 ? -9.706 12.604 -2.157 1.00 54.38 86 VAL A CA 1
ATOM 671 C C . VAL A 1 86 ? -9.933 14.057 -2.600 1.00 54.38 86 VAL A C 1
ATOM 673 O O . VAL A 1 86 ? -8.964 14.776 -2.831 1.00 54.38 86 VAL A O 1
ATOM 676 N N . ILE A 1 87 ? -11.186 14.509 -2.711 1.00 45.97 87 ILE A N 1
ATOM 677 C CA . ILE A 1 87 ? -11.542 15.759 -3.395 1.00 45.97 87 ILE A CA 1
ATOM 678 C C . ILE A 1 87 ? -11.637 16.943 -2.427 1.00 45.97 87 ILE A C 1
ATOM 680 O O . ILE A 1 87 ? -11.202 18.033 -2.792 1.00 45.97 87 ILE A O 1
ATOM 684 N N . ASN A 1 88 ? -12.128 16.756 -1.195 1.00 42.78 88 ASN A N 1
ATOM 685 C CA . ASN A 1 88 ? -12.356 17.892 -0.289 1.00 42.78 88 ASN A CA 1
ATOM 686 C C . ASN A 1 88 ? -11.488 17.911 0.986 1.00 42.78 88 ASN A C 1
ATOM 688 O O . ASN A 1 88 ? -11.266 18.995 1.523 1.00 42.78 88 ASN A O 1
ATOM 692 N N . TYR A 1 89 ? -10.970 16.769 1.478 1.00 46.19 89 TYR A N 1
ATOM 693 C CA . TYR A 1 89 ? -10.453 16.707 2.866 1.00 46.19 89 TYR A CA 1
ATOM 694 C C . TYR A 1 89 ? -9.187 15.873 3.118 1.00 46.19 89 TYR A C 1
ATOM 696 O O . TYR A 1 89 ? -8.737 15.776 4.259 1.00 46.19 89 TYR A O 1
ATOM 704 N N . GLY A 1 90 ? -8.563 15.287 2.094 1.00 50.75 90 GLY A N 1
ATOM 705 C CA . GLY A 1 90 ? -7.208 14.734 2.215 1.00 50.75 90 GLY A CA 1
ATOM 706 C C . GLY A 1 90 ? -7.044 13.504 3.123 1.00 50.75 90 GLY A C 1
ATOM 707 O O . GLY A 1 90 ? -5.907 13.174 3.458 1.00 50.75 90 GLY A O 1
ATOM 708 N N . GLY A 1 91 ? -8.124 12.801 3.490 1.00 51.47 91 GLY A N 1
ATOM 709 C CA . GLY A 1 91 ? -8.044 11.521 4.209 1.00 51.47 91 GLY A CA 1
ATOM 710 C C . GLY A 1 91 ? -8.072 11.576 5.745 1.00 51.47 91 GLY A C 1
ATOM 711 O O . GLY A 1 91 ? -7.806 10.551 6.358 1.00 51.47 91 GLY A O 1
ATOM 712 N N . GLY A 1 92 ? -8.313 12.730 6.379 1.00 50.94 92 GLY A N 1
ATOM 713 C CA . GLY A 1 92 ? -8.075 12.930 7.822 1.00 50.94 92 GLY A CA 1
ATOM 714 C C . GLY A 1 92 ? -8.961 12.127 8.794 1.00 50.94 92 GLY A C 1
ATOM 715 O O . GLY A 1 92 ? -10.067 11.706 8.449 1.00 50.94 92 GLY A O 1
ATOM 716 N N . VAL A 1 93 ? -8.480 11.972 10.037 1.00 54.81 93 VAL A N 1
ATOM 717 C CA . VAL A 1 93 ? -9.248 11.472 11.197 1.00 54.81 93 VAL A CA 1
ATOM 718 C C . VAL A 1 93 ? -10.127 12.605 11.723 1.00 54.81 93 VAL A C 1
ATOM 720 O O . VAL A 1 93 ? -9.617 13.674 12.056 1.00 54.81 93 VAL A O 1
ATOM 723 N N . ARG A 1 94 ? -11.439 12.373 11.810 1.00 57.28 94 ARG A N 1
ATOM 724 C CA . ARG A 1 94 ? -12.378 13.267 12.489 1.00 57.28 94 ARG A CA 1
ATOM 725 C C . ARG A 1 94 ? -12.831 12.617 13.782 1.00 57.28 94 ARG A C 1
ATOM 727 O O . ARG A 1 94 ? -13.350 11.501 13.795 1.00 57.28 94 ARG A O 1
ATOM 734 N N . MET A 1 95 ? -12.667 13.354 14.865 1.00 56.72 95 MET A N 1
ATOM 735 C CA . MET A 1 95 ? -13.318 13.039 16.121 1.00 56.72 95 MET A CA 1
ATOM 736 C C . MET A 1 95 ? -14.471 14.000 16.301 1.00 56.72 95 MET A C 1
ATOM 738 O O . MET A 1 95 ? -14.232 15.197 16.422 1.00 56.72 95 MET A O 1
ATOM 742 N N . ASN A 1 96 ? -15.695 13.481 16.304 1.00 54.75 96 ASN A N 1
ATOM 743 C CA . ASN A 1 96 ? -16.904 14.285 16.427 1.00 54.75 96 ASN A CA 1
ATOM 744 C C . ASN A 1 96 ? -17.608 13.945 17.740 1.00 54.75 96 ASN A C 1
ATOM 746 O O . ASN A 1 96 ? -17.806 12.772 18.067 1.00 54.75 96 ASN A O 1
ATOM 750 N N . ILE A 1 97 ? -18.011 14.978 18.477 1.00 52.69 97 ILE A N 1
ATOM 751 C CA . ILE A 1 97 ? -18.865 14.847 19.656 1.00 52.69 97 ILE A CA 1
ATOM 752 C C . ILE A 1 97 ? -20.110 15.683 19.407 1.00 52.69 97 ILE A C 1
ATOM 754 O O . ILE A 1 97 ? -20.073 16.907 19.476 1.00 52.69 97 ILE A O 1
ATOM 758 N N . TRP A 1 98 ? -21.215 15.018 19.085 1.00 49.19 98 TRP A N 1
ATOM 759 C CA . TRP A 1 98 ? -22.479 15.682 18.786 1.00 49.19 98 TRP A CA 1
ATOM 760 C C . TRP A 1 98 ? -23.349 15.727 20.040 1.00 49.19 98 TRP A C 1
ATOM 762 O O . TRP A 1 98 ? -23.516 14.720 20.721 1.00 49.19 98 TRP A O 1
ATOM 772 N N . SER A 1 99 ? -23.933 16.883 20.342 1.00 41.91 99 SER A N 1
ATOM 773 C CA . SER A 1 99 ? -24.962 17.036 21.372 1.00 41.91 99 SER A CA 1
ATOM 774 C C . SER A 1 99 ? -26.021 18.008 20.864 1.00 41.91 99 SER A C 1
ATOM 776 O O . SER A 1 99 ? -25.691 19.127 20.481 1.00 41.91 99 SER A O 1
ATOM 778 N N . ALA A 1 100 ? -27.294 17.610 20.877 1.00 39.72 100 ALA A N 1
ATOM 779 C CA . ALA A 1 100 ? -28.401 18.492 20.522 1.00 39.72 100 ALA A CA 1
ATOM 780 C C . ALA A 1 100 ? -29.215 18.889 21.766 1.00 39.72 100 ALA A C 1
ATOM 782 O O . ALA A 1 100 ? -29.997 18.101 22.292 1.00 39.72 100 ALA A O 1
ATOM 783 N N . HIS A 1 101 ? -29.108 20.158 22.168 1.00 39.38 101 HIS A N 1
ATOM 784 C CA . HIS A 1 101 ? -30.214 20.916 22.757 1.00 39.38 101 HIS A CA 1
ATOM 785 C C . HIS A 1 101 ? -30.248 22.296 22.079 1.00 39.38 101 HIS A C 1
ATOM 787 O O . HIS A 1 101 ? -29.209 22.905 21.850 1.00 39.38 101 HIS A O 1
ATOM 793 N N . VAL A 1 102 ? -31.447 22.739 21.690 1.00 37.22 102 VAL A N 1
ATOM 794 C CA . VAL A 1 102 ? -31.761 23.982 20.956 1.00 37.22 102 VAL A CA 1
ATOM 795 C C . VAL A 1 102 ? -30.747 25.131 21.135 1.00 37.22 102 VAL A C 1
ATOM 797 O O . VAL A 1 102 ? -30.659 25.718 22.207 1.00 37.22 102 VAL A O 1
ATOM 800 N N . SER A 1 103 ? -30.093 25.515 20.029 1.00 38.44 103 SER A N 1
ATOM 801 C CA . SER A 1 103 ? -29.381 26.789 19.772 1.00 38.44 103 SER A CA 1
ATOM 802 C C . SER A 1 103 ? -27.864 26.941 20.004 1.00 38.44 103 SER A C 1
ATOM 804 O O . SER A 1 103 ? -27.376 28.051 19.795 1.00 38.44 103 SER A O 1
ATOM 806 N N . GLN A 1 104 ? -27.077 25.892 20.278 1.00 37.59 104 GLN A N 1
ATOM 807 C CA . GLN A 1 104 ? -25.607 26.029 20.236 1.00 37.59 104 GLN A CA 1
ATOM 808 C C . GLN A 1 104 ? -24.884 24.732 19.836 1.00 37.59 104 GLN A C 1
ATOM 810 O O . GLN A 1 104 ? -25.033 23.696 20.474 1.00 37.59 104 GLN A O 1
ATOM 815 N N . SER A 1 105 ? -24.121 24.793 18.740 1.00 36.62 105 SER A N 1
ATOM 816 C CA . SER A 1 105 ? -23.209 23.747 18.265 1.00 36.62 105 SER A CA 1
ATOM 817 C C . SER A 1 105 ? -21.873 23.877 19.002 1.00 36.62 105 SER A C 1
ATOM 819 O O . SER A 1 105 ? -20.960 24.546 18.519 1.00 36.62 105 SER A O 1
ATOM 821 N N . ASP A 1 106 ? -21.755 23.307 20.199 1.00 42.28 106 ASP A N 1
ATOM 822 C CA . ASP A 1 106 ? -20.550 23.539 21.009 1.00 42.28 106 ASP A CA 1
ATOM 823 C C . ASP A 1 106 ? -19.319 22.765 20.495 1.00 42.28 106 ASP A C 1
ATOM 825 O O . ASP A 1 106 ? -18.179 23.207 20.683 1.00 42.28 106 ASP A O 1
ATOM 829 N N . TRP A 1 107 ? -19.524 21.641 19.800 1.00 45.34 107 TRP A N 1
ATOM 830 C CA . TRP A 1 107 ? -18.463 20.769 19.280 1.00 45.34 107 TRP A CA 1
ATOM 831 C C . TRP A 1 107 ? -18.768 20.285 17.864 1.00 45.34 107 TRP A C 1
ATOM 833 O O . TRP A 1 107 ? -18.839 19.091 17.588 1.00 45.34 107 TRP A O 1
ATOM 843 N N . ASP A 1 108 ? -18.900 21.232 16.941 1.00 41.41 108 ASP A N 1
ATOM 844 C CA . ASP A 1 108 ? -18.608 20.904 15.556 1.00 41.41 108 ASP A CA 1
ATOM 845 C C . ASP A 1 108 ? -17.089 20.988 15.372 1.00 41.41 108 ASP A C 1
ATOM 847 O O . ASP A 1 108 ? -16.496 22.061 15.246 1.00 41.41 108 ASP A O 1
ATOM 851 N N . THR A 1 109 ? -16.427 19.842 15.450 1.00 42.84 109 THR A N 1
ATOM 852 C CA . THR A 1 109 ? -15.162 19.641 14.747 1.00 42.84 109 THR A CA 1
ATOM 853 C C . THR A 1 109 ? -15.426 19.366 13.264 1.00 42.84 109 THR A C 1
ATOM 855 O O . THR A 1 109 ? -14.585 18.781 12.590 1.00 42.84 109 THR A O 1
ATOM 858 N N . ASP A 1 110 ? -16.451 19.978 12.663 1.00 39.25 110 ASP A N 1
ATOM 859 C CA . ASP A 1 110 ? -16.280 20.667 11.385 1.00 39.25 110 ASP A CA 1
ATOM 860 C C . ASP A 1 110 ? -15.259 21.805 11.547 1.00 39.25 110 ASP A C 1
ATOM 862 O O . ASP A 1 110 ? -15.475 22.958 11.168 1.00 39.25 110 ASP A O 1
ATOM 866 N N . ASN A 1 111 ? -14.038 21.466 11.970 1.00 39.38 111 ASN A N 1
ATOM 867 C CA . ASN A 1 111 ? -12.901 22.077 11.323 1.00 39.38 111 ASN A CA 1
ATOM 868 C C . ASN A 1 111 ? -12.899 21.544 9.889 1.00 39.38 111 ASN A C 1
ATOM 870 O O . ASN A 1 111 ? -12.096 20.717 9.474 1.00 39.38 111 ASN A O 1
ATOM 874 N N . ASN A 1 112 ? -13.769 22.175 9.107 1.00 42.19 112 ASN A N 1
ATOM 875 C CA . ASN A 1 112 ? -13.657 22.460 7.690 1.00 42.19 112 ASN A CA 1
ATOM 876 C C . ASN A 1 112 ? -12.387 23.294 7.398 1.00 42.19 112 ASN A C 1
ATOM 878 O O . ASN A 1 112 ? -12.350 24.079 6.452 1.00 42.19 112 ASN A O 1
ATOM 882 N N . ALA A 1 113 ? -11.326 23.151 8.199 1.00 36.66 113 ALA A N 1
ATOM 883 C CA . ALA A 1 113 ? -10.013 23.684 7.920 1.00 36.66 113 ALA A CA 1
ATOM 884 C C . ALA A 1 113 ? -9.389 22.807 6.828 1.00 36.66 113 ALA A C 1
ATOM 886 O O . ALA A 1 113 ? -8.404 22.104 7.038 1.00 36.66 113 ALA A O 1
ATOM 887 N N . GLY A 1 114 ? -9.958 22.895 5.624 1.00 38.75 114 GLY A N 1
ATOM 888 C CA . GLY A 1 114 ? -9.397 22.424 4.360 1.00 38.75 114 GLY A CA 1
ATOM 889 C C . GLY A 1 114 ? -8.073 23.108 3.992 1.00 38.75 114 GLY A C 1
ATOM 890 O O . GLY A 1 114 ? -7.731 23.219 2.820 1.00 38.75 114 GLY A O 1
ATOM 891 N N . THR A 1 115 ? -7.305 23.587 4.969 1.00 37.25 115 THR A N 1
ATOM 892 C CA . THR A 1 115 ? -6.029 24.264 4.787 1.00 37.25 115 THR A CA 1
ATOM 893 C C . THR A 1 115 ? -5.151 24.044 6.021 1.00 37.25 115 THR A C 1
ATOM 895 O O . THR A 1 115 ? -5.177 24.872 6.918 1.00 37.25 115 THR A O 1
ATOM 898 N N . THR A 1 116 ? -4.386 22.946 6.079 1.00 38.44 116 THR A N 1
ATOM 899 C CA . THR A 1 116 ? -2.920 22.946 6.321 1.00 38.44 116 THR A CA 1
ATOM 900 C C . THR A 1 116 ? -2.394 21.555 6.682 1.00 38.44 116 THR A C 1
ATOM 902 O O . THR A 1 116 ? -2.569 21.096 7.799 1.00 38.44 116 THR A O 1
ATOM 905 N N . ALA A 1 117 ? -1.641 20.950 5.757 1.00 43.50 117 ALA A N 1
ATOM 906 C CA . ALA A 1 117 ? -0.426 20.151 5.998 1.00 43.50 117 ALA A CA 1
ATOM 907 C C . ALA A 1 117 ? -0.436 18.931 6.962 1.00 43.50 117 ALA A C 1
ATOM 909 O O . ALA A 1 117 ? 0.615 18.298 7.084 1.00 43.50 117 ALA A O 1
ATOM 910 N N . GLY A 1 118 ? -1.555 18.576 7.596 1.00 48.84 118 GLY A N 1
ATOM 911 C CA . GLY A 1 118 ? -1.693 17.422 8.490 1.00 48.84 118 GLY A CA 1
ATOM 912 C C . GLY A 1 118 ? -1.860 16.103 7.731 1.00 48.84 118 GLY A C 1
ATOM 913 O O . GLY A 1 118 ? -2.372 16.082 6.617 1.00 48.84 118 GLY A O 1
ATOM 914 N N . LEU A 1 119 ? -1.354 15.023 8.319 1.00 54.88 119 LEU A N 1
ATOM 915 C CA . LEU A 1 119 ? -1.219 13.655 7.795 1.00 54.88 119 LEU A CA 1
ATOM 916 C C . LEU A 1 119 ? -2.306 13.215 6.794 1.00 54.88 119 LEU A C 1
ATOM 918 O O . LEU A 1 119 ? -3.459 13.011 7.159 1.00 54.88 119 LEU A O 1
ATOM 922 N N . ALA A 1 120 ? -1.908 13.011 5.535 1.00 59.06 120 ALA A N 1
ATOM 923 C CA . ALA A 1 120 ? -2.763 12.419 4.511 1.00 59.06 120 ALA A CA 1
ATOM 924 C C . ALA A 1 120 ? -2.466 10.917 4.385 1.00 59.06 120 ALA A C 1
ATOM 926 O O . ALA A 1 120 ? -1.372 10.542 3.956 1.00 59.06 120 ALA A O 1
ATOM 927 N N . PHE A 1 121 ? -3.446 10.068 4.700 1.00 71.56 121 PHE A N 1
ATOM 928 C CA . PHE A 1 121 ? -3.372 8.613 4.508 1.00 71.56 121 PHE A CA 1
ATOM 929 C C . PHE A 1 121 ? -3.625 8.286 3.035 1.00 71.56 121 PHE A C 1
ATOM 931 O O . PHE A 1 121 ? -4.748 7.986 2.618 1.00 71.56 121 PHE A O 1
ATOM 938 N N . ARG A 1 122 ? -2.595 8.481 2.207 1.00 71.56 122 ARG A N 1
ATOM 939 C CA . ARG A 1 122 ? -2.695 8.321 0.747 1.00 71.56 122 ARG A CA 1
ATOM 940 C C . ARG A 1 122 ? -2.561 6.876 0.293 1.00 71.56 122 ARG A C 1
ATOM 942 O O . ARG A 1 122 ? -3.074 6.556 -0.770 1.00 71.56 122 ARG A O 1
ATOM 949 N N . ASP A 1 123 ? -1.896 6.037 1.073 1.00 78.94 123 ASP A N 1
ATOM 950 C CA . ASP A 1 123 ? -1.749 4.630 0.736 1.00 78.94 123 ASP A CA 1
ATOM 951 C C . ASP A 1 123 ? -3.046 3.872 1.057 1.00 78.94 123 ASP A C 1
ATOM 953 O O . ASP A 1 123 ? -3.571 3.975 2.164 1.00 78.94 123 ASP A O 1
ATOM 957 N N . TYR A 1 124 ? -3.598 3.186 0.056 1.00 83.75 124 TYR A N 1
ATOM 958 C CA . TYR A 1 124 ? -4.795 2.346 0.189 1.00 83.75 124 TYR A CA 1
ATOM 959 C C . TYR A 1 124 ? -4.452 0.866 0.365 1.00 83.75 124 TYR A C 1
ATOM 961 O O . TYR A 1 124 ? -5.335 0.074 0.682 1.00 83.75 124 TYR A O 1
ATOM 969 N N . ALA A 1 125 ? -3.192 0.492 0.146 1.00 86.00 125 ALA A N 1
ATOM 970 C CA . ALA A 1 125 ? -2.705 -0.837 0.453 1.00 86.00 125 ALA A CA 1
ATOM 971 C C . ALA A 1 125 ? -2.216 -0.924 1.900 1.00 86.00 125 ALA A C 1
ATOM 973 O O . ALA A 1 125 ? -2.321 -1.983 2.491 1.00 86.00 125 ALA A O 1
ATOM 974 N N . ASP A 1 126 ? -1.701 0.157 2.481 1.00 87.31 126 ASP A N 1
ATOM 975 C CA . ASP A 1 126 ? -1.104 0.111 3.819 1.00 87.31 126 ASP A CA 1
ATOM 976 C C . ASP A 1 126 ? -2.122 -0.083 4.962 1.00 87.31 126 ASP A C 1
ATOM 978 O O . ASP A 1 126 ? -3.286 0.333 4.884 1.00 87.31 126 ASP A O 1
ATOM 982 N N . TRP A 1 127 ? -1.640 -0.695 6.042 1.00 90.88 127 TRP A N 1
ATOM 983 C CA . TRP A 1 127 ? -2.351 -0.869 7.302 1.00 90.88 127 TRP A CA 1
ATOM 984 C C . TRP A 1 127 ? -1.877 0.169 8.324 1.00 90.88 127 TRP A C 1
ATOM 986 O O . TRP A 1 127 ? -0.686 0.348 8.565 1.00 90.88 127 TRP A O 1
ATOM 996 N N . PHE A 1 128 ? -2.824 0.829 8.986 1.00 88.69 128 PHE A N 1
ATOM 997 C CA . PHE A 1 128 ? -2.549 1.835 10.007 1.00 88.69 128 PHE A CA 1
ATOM 998 C C . PHE A 1 128 ? -3.038 1.353 11.365 1.00 88.69 128 PHE A C 1
ATOM 1000 O O . PHE A 1 128 ? -4.207 1.003 11.515 1.00 88.69 128 PHE A O 1
ATOM 1007 N N . HIS A 1 129 ? -2.174 1.391 12.373 1.00 92.56 129 HIS A N 1
ATOM 1008 C CA . HIS A 1 129 ? -2.593 1.179 13.749 1.00 92.56 129 HIS A CA 1
ATOM 1009 C C . HIS A 1 129 ? -3.051 2.502 14.357 1.00 92.56 129 HIS A C 1
ATOM 1011 O O . HIS A 1 129 ? -2.245 3.413 14.586 1.00 92.56 129 HIS A O 1
ATOM 1017 N N . PHE A 1 130 ? -4.339 2.595 14.661 1.00 90.94 130 PHE A N 1
ATOM 1018 C CA . PHE A 1 130 ? -4.930 3.713 15.377 1.00 90.94 130 PHE A CA 1
ATOM 1019 C C . PHE A 1 130 ? -5.086 3.349 16.846 1.00 90.94 130 PHE A C 1
ATOM 1021 O O . PHE A 1 130 ? -5.719 2.352 17.165 1.00 90.94 130 PHE A O 1
ATOM 1028 N N . CYS A 1 131 ? -4.551 4.176 17.743 1.00 93.50 131 CYS A N 1
ATOM 1029 C CA . CYS A 1 131 ? -4.816 4.064 19.174 1.00 93.50 131 CYS A CA 1
ATOM 1030 C C . CYS A 1 131 ? -5.291 5.406 19.720 1.00 93.50 131 CYS A C 1
ATOM 1032 O O . CYS A 1 131 ? -4.577 6.409 19.679 1.00 93.50 131 CYS A O 1
ATOM 1034 N N . HIS A 1 132 ? -6.522 5.412 20.208 1.00 89.12 132 HIS A N 1
ATOM 1035 C CA . HIS A 1 132 ? -7.182 6.555 20.794 1.00 89.12 132 HIS A CA 1
ATOM 1036 C C . HIS A 1 132 ? -7.357 6.344 22.293 1.00 89.12 132 HIS A C 1
ATOM 1038 O O . HIS A 1 132 ? -7.847 5.300 22.720 1.00 89.12 132 HIS A O 1
ATOM 1044 N N . ILE A 1 133 ? -6.988 7.339 23.094 1.00 89.31 133 ILE A N 1
ATOM 1045 C CA . ILE A 1 133 ? -7.050 7.240 24.551 1.00 89.31 133 ILE A CA 1
ATOM 1046 C C . ILE A 1 133 ? -7.786 8.444 25.113 1.00 89.31 133 ILE A C 1
ATOM 1048 O O . ILE A 1 133 ? -7.435 9.589 24.821 1.00 89.31 133 ILE A O 1
ATOM 1052 N N . ILE A 1 134 ? -8.752 8.168 25.985 1.00 85.06 134 ILE A N 1
ATOM 1053 C CA . ILE A 1 134 ? -9.335 9.147 26.896 1.00 85.06 134 ILE A CA 1
ATOM 1054 C C . ILE A 1 134 ? -8.807 8.869 28.294 1.00 85.06 134 ILE A C 1
ATOM 1056 O O . ILE A 1 134 ? -8.932 7.760 28.807 1.00 85.06 134 ILE A O 1
ATOM 1060 N N . ASP A 1 135 ? -8.263 9.893 28.941 1.00 86.12 135 ASP A N 1
ATOM 1061 C CA . ASP A 1 135 ? -7.894 9.846 30.349 1.00 86.12 135 ASP A CA 1
ATOM 1062 C C . ASP A 1 135 ? -8.302 11.152 31.026 1.00 86.12 135 ASP A C 1
ATOM 1064 O O . ASP A 1 135 ? -7.594 12.156 30.987 1.00 86.12 135 ASP A O 1
ATOM 1068 N N . TYR A 1 136 ? -9.468 11.135 31.676 1.00 78.50 136 TYR A N 1
ATOM 1069 C CA . TYR A 1 136 ? -10.016 12.317 32.339 1.00 78.50 136 TYR A CA 1
ATOM 1070 C C . TYR A 1 136 ? -9.205 12.764 33.581 1.00 78.50 136 TYR A C 1
ATOM 1072 O O . TYR A 1 136 ? -9.564 13.737 34.243 1.00 78.50 136 TYR A O 1
ATOM 1080 N N . GLN A 1 137 ? -8.125 12.056 33.929 1.00 78.50 137 GLN A N 1
ATOM 1081 C CA . GLN A 1 137 ? -7.302 12.317 35.113 1.00 78.50 137 GLN A CA 1
ATOM 1082 C C . GLN A 1 137 ? -5.905 12.863 34.780 1.00 78.50 137 GLN A C 1
ATOM 1084 O O . GLN A 1 137 ? -5.174 13.232 35.700 1.00 78.50 137 GLN A O 1
ATOM 1089 N N . THR A 1 138 ? -5.515 12.931 33.502 1.00 74.75 138 THR A N 1
ATOM 1090 C CA . THR A 1 138 ? -4.180 13.384 33.075 1.00 74.75 138 THR A CA 1
ATOM 1091 C C . THR A 1 138 ? -4.260 14.504 32.035 1.00 74.75 138 THR A C 1
ATOM 1093 O O . THR A 1 138 ? -5.274 14.680 31.375 1.00 74.75 138 THR A O 1
ATOM 1096 N N . SER A 1 139 ? -3.204 15.322 31.925 1.00 75.44 139 SER A N 1
ATOM 1097 C CA . SER A 1 139 ? -3.096 16.378 30.907 1.00 75.44 139 SER A CA 1
ATOM 1098 C C . SER A 1 139 ? -1.939 16.064 29.948 1.00 75.44 139 SER A C 1
ATOM 1100 O O . SER A 1 139 ? -0.810 15.945 30.433 1.00 75.44 139 SER A O 1
ATOM 1102 N N . PRO A 1 140 ? -2.166 15.998 28.618 1.00 72.38 140 PRO A N 1
ATOM 1103 C CA . PRO A 1 140 ? -3.456 16.179 27.938 1.00 72.38 140 PRO A CA 1
ATOM 1104 C C . PRO A 1 140 ? -4.438 15.029 28.234 1.00 72.38 140 PRO A C 1
ATOM 1106 O O . PRO A 1 140 ? -4.025 13.962 28.653 1.00 72.38 140 PRO A O 1
ATOM 1109 N N . TYR A 1 141 ? -5.740 15.264 28.051 1.00 78.38 141 TYR A N 1
ATOM 1110 C CA . TYR A 1 141 ? -6.817 14.327 28.440 1.00 78.38 141 TYR A CA 1
ATOM 1111 C C . TYR A 1 141 ? -7.216 13.354 27.328 1.00 78.38 141 TYR A C 1
ATOM 1113 O O . TYR A 1 141 ? -7.973 12.409 27.545 1.00 78.38 141 TYR A O 1
ATOM 1121 N N . VAL A 1 142 ? -6.770 13.650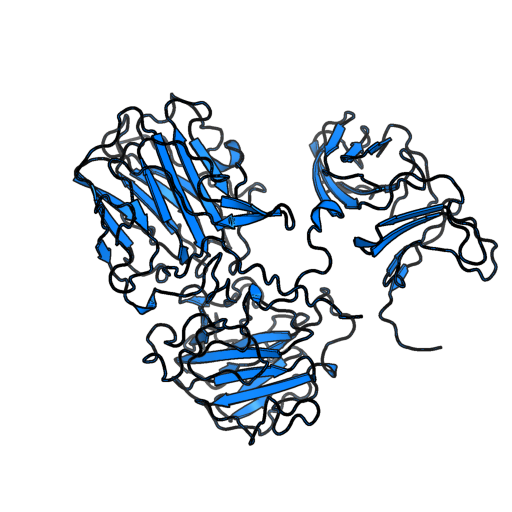 26.110 1.00 78.81 142 VAL A N 1
ATOM 1122 C CA . VAL A 1 142 ? -7.135 12.951 24.888 1.00 78.81 142 VAL A CA 1
ATOM 1123 C C . VAL A 1 142 ? -5.857 12.745 24.090 1.00 78.81 142 VAL A C 1
ATOM 1125 O O . VAL A 1 142 ? -5.110 13.698 23.860 1.00 78.81 142 VAL A O 1
ATOM 1128 N N . PHE A 1 143 ? -5.613 11.510 23.670 1.00 84.00 143 PHE A N 1
ATOM 1129 C CA . PHE A 1 143 ? -4.421 11.134 22.925 1.00 84.00 143 PHE A CA 1
ATOM 1130 C C . PHE A 1 143 ? -4.815 10.387 21.664 1.00 84.00 143 PHE A C 1
ATOM 1132 O O . PHE A 1 143 ? -5.737 9.574 21.667 1.00 84.00 143 PHE A O 1
ATOM 1139 N N . MET A 1 144 ? -4.077 10.645 20.592 1.00 85.62 144 MET A N 1
ATOM 1140 C CA . MET A 1 144 ? -4.168 9.864 19.372 1.00 85.62 144 MET A CA 1
ATOM 1141 C C . MET A 1 144 ? -2.771 9.426 18.974 1.00 85.62 144 MET A C 1
ATOM 1143 O O . MET A 1 144 ? -1.875 10.255 18.825 1.00 85.62 144 MET A O 1
ATOM 1147 N N . TYR A 1 145 ? -2.608 8.131 18.773 1.00 89.12 145 TYR A N 1
ATOM 1148 C CA . TYR A 1 145 ? -1.409 7.530 18.231 1.00 89.12 145 TYR A CA 1
ATOM 1149 C C . TYR A 1 145 ? -1.730 6.915 16.874 1.00 89.12 145 TYR A C 1
ATOM 1151 O O . TYR A 1 145 ? -2.767 6.274 16.697 1.00 89.12 145 TYR A O 1
ATOM 1159 N N . ILE A 1 146 ? -0.818 7.102 15.927 1.00 86.94 146 ILE A N 1
ATOM 1160 C CA . ILE A 1 146 ? -0.857 6.470 14.607 1.00 86.94 146 ILE A CA 1
ATOM 1161 C C . ILE A 1 146 ? 0.475 5.756 14.432 1.00 86.94 146 ILE A C 1
ATOM 1163 O O . ILE A 1 146 ? 1.518 6.401 14.549 1.00 86.94 146 ILE A O 1
ATOM 1167 N N . ASN A 1 147 ? 0.440 4.446 14.185 1.00 87.69 147 ASN A N 1
ATOM 1168 C CA . ASN A 1 147 ? 1.630 3.597 14.034 1.00 87.69 147 ASN A CA 1
ATOM 1169 C C . ASN A 1 147 ? 2.638 3.839 15.175 1.00 87.69 147 ASN A C 1
ATOM 1171 O O . ASN A 1 147 ? 3.805 4.149 14.952 1.00 87.69 147 ASN A O 1
ATOM 1175 N N . GLY A 1 148 ? 2.146 3.829 16.419 1.00 89.38 148 GLY A N 1
ATOM 1176 C CA . GLY A 1 148 ? 2.959 4.042 17.622 1.00 89.38 148 GLY A CA 1
ATOM 1177 C C . GLY A 1 148 ? 3.365 5.493 17.918 1.00 89.38 148 GLY A C 1
ATOM 1178 O O . GLY A 1 148 ? 3.813 5.783 19.025 1.00 89.38 148 GLY A O 1
ATOM 1179 N N . VAL A 1 149 ? 3.179 6.428 16.982 1.00 86.25 149 VAL A N 1
ATOM 1180 C CA . VAL A 1 149 ? 3.601 7.828 17.132 1.00 86.25 149 VAL A CA 1
ATOM 1181 C C . VAL A 1 149 ? 2.464 8.674 17.696 1.00 86.25 149 VAL A C 1
ATOM 1183 O O . VAL A 1 149 ? 1.384 8.727 17.103 1.00 86.25 149 VAL A O 1
ATOM 1186 N N . LEU A 1 150 ? 2.715 9.366 18.814 1.00 87.62 150 LEU A N 1
ATOM 1187 C CA . LEU A 1 150 ? 1.786 10.348 19.383 1.00 87.62 150 LEU A CA 1
ATOM 1188 C C . LEU A 1 150 ? 1.614 11.524 18.419 1.00 87.62 150 LEU A C 1
ATOM 1190 O O . LEU A 1 150 ? 2.594 12.116 17.966 1.00 87.62 150 LEU A O 1
ATOM 1194 N N . GLN A 1 151 ? 0.366 11.861 18.132 1.00 81.75 151 GLN A N 1
ATOM 1195 C CA . GLN A 1 151 ? 0.010 12.960 17.249 1.00 81.75 151 GLN A CA 1
ATOM 1196 C C . GLN A 1 151 ? -0.126 14.273 18.005 1.00 81.75 151 GLN A C 1
ATOM 1198 O O . GLN A 1 151 ? -0.483 14.290 19.184 1.00 81.75 151 GLN A O 1
ATOM 1203 N N . ASP A 1 152 ? 0.138 15.372 17.301 1.00 73.81 152 ASP A N 1
ATOM 1204 C CA . ASP A 1 152 ? -0.061 16.716 17.831 1.00 73.81 152 ASP A CA 1
ATOM 1205 C C . ASP A 1 152 ? -1.555 16.930 18.154 1.00 73.81 152 ASP A C 1
ATOM 1207 O O . ASP A 1 152 ? -2.397 16.841 17.248 1.00 73.81 152 ASP A O 1
ATOM 1211 N N . PRO A 1 153 ? -1.909 17.205 19.425 1.00 68.56 153 PRO A N 1
ATOM 1212 C CA . PRO A 1 153 ? -3.284 17.464 19.822 1.00 68.56 153 PRO A CA 1
ATOM 1213 C C . PRO A 1 153 ? -3.916 18.627 19.050 1.00 68.56 15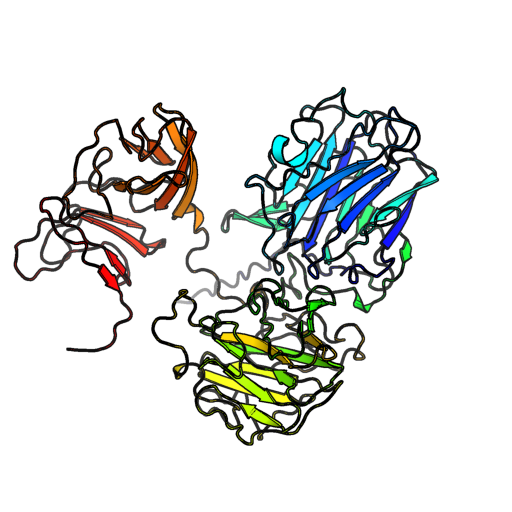3 PRO A C 1
ATOM 1215 O O . PRO A 1 153 ? -5.113 18.592 18.769 1.00 68.56 153 PRO A O 1
ATOM 1218 N N . ASP A 1 154 ? -3.145 19.638 18.654 1.00 66.50 154 ASP A N 1
ATOM 1219 C CA . ASP A 1 154 ? -3.694 20.803 17.962 1.00 66.50 154 ASP A CA 1
ATOM 1220 C C . ASP A 1 154 ? -4.206 20.451 16.562 1.00 66.50 154 ASP A C 1
ATOM 1222 O O . ASP A 1 154 ? -5.188 21.038 16.101 1.00 66.50 154 ASP A O 1
ATOM 1226 N N . TRP A 1 155 ? -3.611 19.451 15.902 1.00 63.03 155 TRP A N 1
ATOM 1227 C CA . TRP A 1 155 ? -4.053 18.988 14.581 1.00 63.03 155 TRP A CA 1
ATOM 1228 C C . TRP A 1 155 ? -5.381 18.240 14.631 1.00 63.03 155 TRP A C 1
ATOM 1230 O O . TRP A 1 155 ? -6.134 18.265 13.661 1.00 63.03 155 TRP A O 1
ATOM 1240 N N . ILE A 1 156 ? -5.653 17.564 15.744 1.00 62.59 156 ILE A N 1
ATOM 1241 C CA . ILE A 1 156 ? -6.802 16.663 15.876 1.00 62.59 156 ILE A CA 1
ATOM 1242 C C . ILE A 1 156 ? 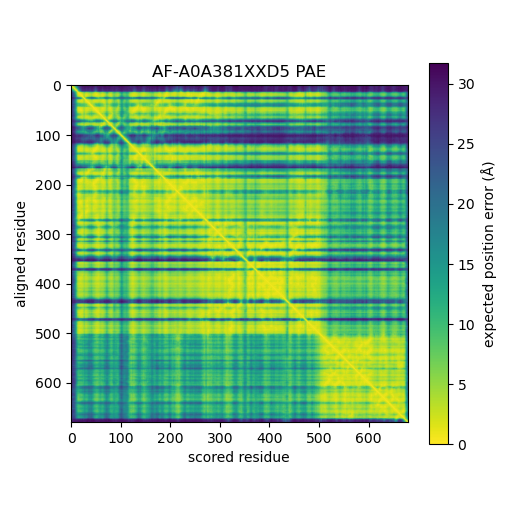-7.952 17.357 16.608 1.00 62.59 156 ILE A C 1
ATOM 1244 O O . ILE A 1 156 ? -9.113 17.176 16.253 1.00 62.59 156 ILE A O 1
ATOM 1248 N N . TYR A 1 157 ? -7.632 18.193 17.596 1.00 66.50 157 TYR A N 1
ATOM 1249 C CA . TYR A 1 157 ? -8.602 18.809 18.503 1.00 66.50 157 TYR A CA 1
ATOM 1250 C C . TYR A 1 157 ? -8.726 20.327 18.319 1.00 66.50 157 TYR A C 1
ATOM 1252 O O . TYR A 1 157 ? -9.528 20.956 19.007 1.00 66.50 157 TYR A O 1
ATOM 1260 N N . GLY A 1 158 ? -7.947 20.946 17.420 1.00 63.06 158 GLY A N 1
ATOM 1261 C CA . GLY A 1 158 ? -8.032 22.383 17.130 1.00 63.06 158 GLY A CA 1
ATOM 1262 C C . GLY A 1 158 ? -7.779 23.273 18.353 1.00 63.06 158 GLY A C 1
ATOM 1263 O O . GLY A 1 158 ? -8.507 24.244 18.559 1.00 63.06 158 GLY A O 1
ATOM 1264 N N . GLY A 1 159 ? -6.815 22.908 19.206 1.00 58.44 159 GLY A N 1
ATOM 1265 C CA . GLY A 1 159 ? -6.506 23.610 20.459 1.00 58.44 159 GLY A CA 1
ATOM 1266 C C . GLY A 1 159 ? -7.479 23.344 21.616 1.00 58.44 159 GLY A C 1
ATOM 1267 O O . GLY A 1 159 ? -7.322 23.912 22.697 1.00 58.44 159 GLY A O 1
ATOM 1268 N N . LYS A 1 160 ? -8.491 22.481 21.431 1.00 58.59 160 LYS A N 1
ATOM 1269 C CA . LYS A 1 160 ? -9.505 22.153 22.450 1.00 58.59 160 LYS A CA 1
ATOM 1270 C C . LYS A 1 160 ? -9.128 20.913 23.279 1.00 58.59 160 LYS A C 1
ATOM 1272 O O . LYS A 1 160 ? -9.854 19.924 23.298 1.00 58.59 160 LYS A O 1
ATOM 1277 N N . SER A 1 161 ? -8.011 20.967 24.008 1.00 57.88 161 SER A N 1
ATOM 1278 C CA . SER A 1 161 ? -7.573 19.906 24.934 1.00 57.88 161 SER A CA 1
ATOM 1279 C C . SER A 1 161 ? -7.590 20.393 26.395 1.00 57.88 161 SER A C 1
ATOM 1281 O O . SER A 1 161 ? -6.720 21.166 26.792 1.00 57.88 161 SER A O 1
ATOM 1283 N N . GLY A 1 162 ? -8.559 19.976 27.224 1.00 57.88 162 GLY A N 1
ATOM 1284 C CA . GLY A 1 162 ? -8.578 20.356 28.649 1.00 57.88 162 GLY A CA 1
ATOM 1285 C C . GLY A 1 162 ? -9.840 19.966 29.443 1.00 57.88 162 GLY A C 1
ATOM 1286 O O . GLY A 1 162 ? -10.881 19.693 28.844 1.00 57.88 162 GLY A O 1
ATOM 1287 N N . PRO A 1 163 ? -9.792 20.020 30.792 1.00 48.56 163 PRO A N 1
ATOM 1288 C CA . PRO A 1 163 ? -10.816 19.489 31.708 1.00 48.56 163 PRO A CA 1
ATOM 1289 C C . PRO A 1 163 ? -12.071 20.376 31.855 1.00 48.56 163 PRO A C 1
ATOM 1291 O O . PRO A 1 163 ? -12.855 20.201 32.781 1.00 48.56 163 PRO A O 1
ATOM 1294 N N . GLY A 1 164 ? -12.274 21.345 30.958 1.00 51.44 164 GLY A N 1
ATOM 1295 C CA . GLY A 1 164 ? -13.423 22.261 30.967 1.00 51.44 164 GLY A CA 1
ATOM 1296 C C . GLY A 1 164 ? -14.228 22.287 29.668 1.00 51.44 164 GLY A C 1
ATOM 1297 O O . GLY A 1 164 ? -15.282 22.911 29.637 1.00 51.44 164 GLY A O 1
ATOM 1298 N N . TYR A 1 165 ? -13.756 21.620 28.609 1.00 52.19 165 TYR A N 1
ATOM 1299 C CA . TYR A 1 165 ? -14.390 21.687 27.289 1.00 52.19 165 TYR A CA 1
ATOM 1300 C C . TYR A 1 165 ? -15.244 20.461 26.948 1.00 52.19 165 TYR A C 1
ATOM 1302 O O . TYR A 1 165 ? -16.087 20.554 26.070 1.00 52.19 165 TYR A O 1
ATOM 1310 N N . GLY A 1 166 ? -15.118 19.351 27.671 1.00 53.72 166 GLY A N 1
ATOM 1311 C CA . GLY A 1 166 ? -16.016 18.207 27.549 1.00 53.72 166 GLY A CA 1
ATOM 1312 C C . GLY A 1 166 ? -15.850 17.334 28.776 1.00 53.72 166 GLY A C 1
ATOM 1313 O O . GLY A 1 166 ? -14.741 16.892 29.065 1.00 53.72 166 GLY A O 1
ATOM 1314 N N . THR A 1 167 ? -16.916 17.125 29.546 1.00 52.25 167 THR A N 1
ATOM 1315 C CA . THR A 1 167 ? -16.831 16.225 30.698 1.00 52.25 167 THR A CA 1
ATOM 1316 C C . THR A 1 167 ? -17.737 15.025 30.466 1.00 52.25 167 THR A C 1
ATOM 1318 O O . THR A 1 167 ? -18.938 15.173 30.243 1.00 52.25 167 THR A O 1
ATOM 1321 N N . ASN A 1 168 ? -17.104 13.847 30.555 1.00 62.75 168 ASN A N 1
ATOM 1322 C CA . ASN A 1 168 ? -17.674 12.508 30.704 1.00 62.75 168 ASN A CA 1
ATOM 1323 C C . ASN A 1 168 ? -17.908 11.611 29.459 1.00 62.75 168 ASN A C 1
ATOM 1325 O O . ASN A 1 168 ? -18.963 11.004 29.385 1.00 62.75 168 ASN A O 1
ATOM 1329 N N . TYR A 1 169 ? -16.924 11.383 28.565 1.00 74.81 169 TYR A N 1
ATOM 1330 C CA . TYR A 1 169 ? -16.955 10.338 27.498 1.00 74.81 169 TYR A CA 1
ATOM 1331 C C . TYR A 1 169 ? -17.046 8.871 27.988 1.00 74.81 169 TYR A C 1
ATOM 1333 O O . TYR A 1 169 ? -16.411 7.967 27.448 1.00 74.81 169 TYR A O 1
ATOM 1341 N N . ALA A 1 170 ? -17.805 8.625 29.044 1.00 78.50 170 ALA A N 1
ATOM 1342 C CA . ALA A 1 170 ? -18.172 7.326 29.552 1.00 78.50 170 ALA A CA 1
ATOM 1343 C C . ALA A 1 170 ? -19.311 6.745 28.703 1.00 78.50 170 ALA A C 1
ATOM 1345 O O . ALA A 1 170 ? -20.316 7.443 28.504 1.00 78.50 170 ALA A O 1
ATOM 1346 N N . PRO A 1 171 ? -19.204 5.490 28.241 1.00 81.31 171 PRO A N 1
ATOM 1347 C CA . PRO A 1 171 ? -20.307 4.816 27.569 1.00 81.31 171 PRO A CA 1
ATOM 1348 C C . PRO A 1 171 ? -21.579 4.773 28.437 1.00 81.31 171 PRO A C 1
ATOM 1350 O O . PRO A 1 171 ? -21.511 4.563 29.654 1.00 81.31 171 PRO A O 1
ATOM 1353 N N . LEU A 1 172 ? -22.750 4.994 27.831 1.00 81.31 172 LEU A N 1
ATOM 1354 C CA . LEU A 1 172 ? -24.038 4.993 28.535 1.00 81.31 172 LEU A CA 1
ATOM 1355 C C . LEU A 1 172 ? -24.714 3.621 28.512 1.00 81.31 172 LEU A C 1
ATOM 1357 O O . LEU A 1 172 ? -24.890 3.020 27.456 1.00 81.31 172 LEU A O 1
ATOM 1361 N N . THR A 1 173 ? -25.208 3.186 29.673 1.00 84.88 173 THR A N 1
ATOM 1362 C CA . THR A 1 173 ? -26.091 2.013 29.759 1.00 84.88 173 THR A CA 1
ATOM 1363 C C . THR A 1 173 ? -27.384 2.228 28.963 1.00 84.88 173 THR A C 1
ATOM 1365 O O . THR A 1 173 ? -27.880 3.353 28.865 1.00 84.88 173 THR A O 1
ATOM 1368 N N . GLY A 1 174 ? -27.921 1.154 28.385 1.00 85.31 174 GLY A N 1
ATOM 1369 C CA . GLY A 1 174 ? -29.130 1.161 27.558 1.00 85.31 174 GLY A CA 1
ATOM 1370 C C . GLY A 1 174 ? -28.932 1.660 26.124 1.00 85.31 174 GLY A C 1
ATOM 1371 O O . GLY A 1 174 ? -29.879 1.606 25.346 1.00 85.31 174 GLY A O 1
ATOM 1372 N N . ASN A 1 175 ? -27.725 2.105 25.758 1.00 87.31 175 ASN A N 1
ATOM 1373 C CA . ASN A 1 175 ? -27.402 2.604 24.422 1.00 87.31 175 ASN A CA 1
ATOM 1374 C C . ASN A 1 175 ? -26.439 1.678 23.684 1.00 87.31 175 ASN A C 1
ATOM 1376 O O . ASN A 1 175 ? -25.774 0.834 24.285 1.00 87.31 175 ASN A O 1
ATOM 1380 N N . GLU A 1 176 ? -26.382 1.827 22.363 1.00 89.81 176 GLU A N 1
ATOM 1381 C CA . GLU A 1 176 ? -25.489 1.031 21.529 1.00 89.81 176 GLU A CA 1
ATOM 1382 C C . GLU A 1 176 ? -24.065 1.589 21.527 1.00 89.81 176 GLU A C 1
ATOM 1384 O O . GLU A 1 176 ? -23.845 2.796 21.412 1.00 89.81 176 GLU A O 1
ATOM 1389 N N . MET A 1 177 ? -23.107 0.672 21.582 1.00 90.94 177 MET A N 1
ATOM 1390 C CA . MET A 1 177 ? -21.762 0.862 21.064 1.00 90.94 177 MET A CA 1
ATOM 1391 C C . MET A 1 177 ? -21.663 0.150 19.717 1.00 90.94 177 MET A C 1
ATOM 1393 O O . MET A 1 177 ? -22.235 -0.929 19.547 1.00 90.94 177 MET A O 1
ATOM 1397 N N . ARG A 1 178 ? -20.978 0.765 18.753 1.00 91.44 178 ARG A N 1
ATOM 1398 C CA . ARG A 1 178 ? -20.867 0.290 17.373 1.00 91.44 178 ARG A CA 1
ATOM 1399 C C . ARG A 1 178 ? -19.423 0.342 16.895 1.00 91.44 178 ARG A C 1
ATOM 1401 O O . ARG A 1 178 ? -18.747 1.344 17.115 1.00 91.44 178 ARG A O 1
ATOM 1408 N N . VAL A 1 179 ? -18.994 -0.697 16.186 1.00 92.06 179 VAL A N 1
ATOM 1409 C CA . VAL A 1 179 ? -17.765 -0.699 15.383 1.00 92.06 179 VAL A CA 1
ATOM 1410 C C . VAL A 1 179 ? -18.162 -0.703 13.909 1.00 92.06 179 VAL A C 1
ATOM 1412 O O . VAL A 1 179 ? -19.041 -1.461 13.491 1.00 92.06 179 VAL A O 1
ATOM 1415 N N . GLY A 1 180 ? -17.543 0.190 13.136 1.00 87.75 180 GLY A N 1
ATOM 1416 C CA . GLY A 1 180 ? -17.781 0.335 11.701 1.00 87.75 180 GLY A CA 1
ATOM 1417 C C . GLY A 1 180 ? -19.118 0.976 11.312 1.00 87.75 180 GLY A C 1
ATOM 1418 O O . GLY A 1 180 ? -19.580 0.739 10.205 1.00 87.75 180 GLY A O 1
ATOM 1419 N N . SER A 1 181 ? -19.773 1.764 12.176 1.00 86.88 181 SER A N 1
ATOM 1420 C CA . SER A 1 181 ? -20.958 2.568 11.809 1.00 86.88 181 SER A CA 1
ATOM 1421 C C . SER A 1 181 ? -21.339 3.592 12.892 1.00 86.88 181 SER A C 1
ATOM 1423 O O . SER A 1 181 ? -21.236 3.286 14.079 1.00 86.88 181 SER A O 1
ATOM 1425 N N . SER A 1 182 ? -21.849 4.767 12.495 1.00 82.75 182 SER A N 1
ATOM 1426 C CA . SER A 1 182 ? -22.510 5.745 13.384 1.00 82.75 182 SER A CA 1
ATOM 1427 C C . SER A 1 182 ? -24.030 5.525 13.492 1.00 82.75 182 SER A C 1
ATOM 1429 O O . SER A 1 182 ? -24.557 4.534 12.988 1.00 82.75 182 SER A O 1
ATOM 1431 N N . ASP A 1 183 ? -24.767 6.411 14.173 1.00 74.81 183 ASP A N 1
ATOM 1432 C CA . ASP A 1 183 ? -26.205 6.279 14.459 1.00 74.81 183 ASP A CA 1
ATOM 1433 C C . ASP A 1 183 ? -27.175 6.563 13.305 1.00 74.81 183 ASP A C 1
ATOM 1435 O O . ASP A 1 183 ? -28.345 6.193 13.431 1.00 74.81 183 ASP A O 1
ATOM 1439 N N . GLY A 1 184 ? -26.732 7.109 12.167 1.00 66.56 184 GLY A N 1
ATOM 1440 C CA . GLY A 1 184 ? -27.679 7.416 11.085 1.00 66.56 184 GLY A CA 1
ATOM 1441 C C . GLY A 1 184 ? -27.147 7.835 9.711 1.00 66.56 184 GLY A C 1
ATOM 1442 O O . GLY A 1 184 ? -27.969 7.991 8.811 1.00 66.56 184 GLY A O 1
ATOM 1443 N N . SER A 1 185 ? -25.835 8.004 9.496 1.00 66.44 185 SER A N 1
ATOM 1444 C CA . SER A 1 185 ? -25.313 8.440 8.180 1.00 66.44 185 SER A CA 1
ATOM 1445 C C . SER A 1 185 ? -23.913 7.945 7.809 1.00 66.44 185 SER A C 1
ATOM 1447 O O . SER A 1 185 ? -23.612 7.843 6.619 1.00 66.44 185 SER A O 1
ATOM 1449 N N . ASP A 1 186 ? -23.063 7.616 8.786 1.00 76.19 186 ASP A N 1
ATOM 1450 C CA . ASP A 1 186 ? -21.651 7.307 8.535 1.00 76.19 186 ASP A CA 1
ATOM 1451 C C . ASP A 1 186 ? -21.420 5.806 8.676 1.00 76.19 186 ASP A C 1
ATOM 1453 O O . ASP A 1 186 ? -21.093 5.278 9.740 1.00 76.19 186 ASP A O 1
ATOM 1457 N N . THR A 1 187 ? -21.631 5.091 7.581 1.00 77.69 187 THR A N 1
ATOM 1458 C CA . THR A 1 187 ? -21.319 3.664 7.481 1.00 77.69 187 THR A CA 1
ATOM 1459 C C . THR A 1 187 ? -19.803 3.468 7.495 1.00 77.69 187 THR A C 1
ATOM 1461 O O . THR A 1 187 ? -19.062 4.303 6.977 1.00 77.69 187 THR A O 1
ATOM 1464 N N . GLY A 1 188 ? -19.314 2.372 8.060 1.00 74.38 188 GLY A N 1
ATOM 1465 C CA . GLY A 1 188 ? -17.916 1.970 7.943 1.00 74.38 188 GLY A CA 1
ATOM 1466 C C . GLY A 1 188 ? -17.544 1.646 6.498 1.00 74.38 188 GLY A C 1
ATOM 1467 O O . GLY A 1 188 ? -18.398 1.506 5.623 1.00 74.38 188 GLY A O 1
ATOM 1468 N N . ASN A 1 189 ? -16.243 1.598 6.240 1.00 82.25 189 ASN A N 1
ATOM 1469 C CA . ASN A 1 189 ? -15.642 1.167 4.980 1.00 82.25 189 ASN A CA 1
ATOM 1470 C C . ASN A 1 189 ? -14.182 0.810 5.270 1.00 82.25 189 ASN A C 1
ATOM 1472 O O . ASN A 1 189 ? -13.555 1.491 6.081 1.00 82.25 189 ASN A O 1
ATOM 1476 N N . GLY A 1 190 ? -13.634 -0.201 4.607 1.00 88.69 190 GLY A N 1
ATOM 1477 C CA . GLY A 1 190 ? -12.259 -0.662 4.793 1.00 88.69 190 GLY A CA 1
ATOM 1478 C C . GLY A 1 190 ? -12.170 -1.895 5.669 1.00 88.69 190 GLY A C 1
ATOM 1479 O O . GLY A 1 190 ? -13.164 -2.574 5.891 1.00 88.69 190 GLY A O 1
ATOM 1480 N N . TYR A 1 191 ? -10.971 -2.199 6.133 1.00 92.75 191 TYR A N 1
ATOM 1481 C CA . TYR A 1 191 ? -10.652 -3.434 6.828 1.00 92.75 191 TYR A CA 1
ATOM 1482 C C . TYR A 1 191 ? -10.275 -3.130 8.270 1.00 92.75 191 TYR A C 1
ATOM 1484 O O . TYR A 1 191 ? -9.589 -2.144 8.534 1.00 92.75 191 TYR A O 1
ATOM 1492 N N . PHE A 1 192 ? -10.720 -3.983 9.183 1.00 94.75 192 PHE A N 1
ATOM 1493 C CA . PHE A 1 192 ? -10.448 -3.918 10.610 1.00 94.75 192 PHE A CA 1
ATOM 1494 C C . PHE A 1 192 ? -9.735 -5.191 11.023 1.00 94.75 192 PHE A C 1
ATOM 1496 O O . PHE A 1 192 ? -10.166 -6.286 10.670 1.00 94.75 192 PHE A O 1
ATOM 1503 N N . ALA A 1 193 ? -8.669 -5.039 11.789 1.00 95.31 193 ALA A N 1
ATOM 1504 C CA . ALA A 1 193 ? -7.942 -6.143 12.378 1.00 95.31 193 ALA A CA 1
ATOM 1505 C C . ALA A 1 193 ? -7.621 -5.813 13.833 1.00 95.31 193 ALA A C 1
ATOM 1507 O O . ALA A 1 193 ? -7.361 -4.646 14.146 1.00 95.31 193 ALA A O 1
ATOM 1508 N N . ASP A 1 194 ? -7.635 -6.844 14.682 1.00 95.88 194 ASP A N 1
ATOM 1509 C CA . ASP A 1 194 ? -7.080 -6.800 16.036 1.00 95.88 194 ASP A CA 1
ATOM 1510 C C . ASP A 1 194 ? -7.602 -5.576 16.824 1.00 95.88 194 ASP A C 1
ATOM 1512 O O . ASP A 1 194 ? -6.893 -4.605 17.099 1.00 95.88 194 ASP A O 1
ATOM 1516 N N . THR A 1 195 ? -8.920 -5.564 17.054 1.00 97.62 195 THR A N 1
ATOM 1517 C CA . THR A 1 195 ? -9.656 -4.390 17.549 1.00 97.62 195 THR A CA 1
ATOM 1518 C C . THR A 1 195 ? -9.947 -4.508 19.041 1.00 97.62 195 THR A C 1
ATOM 1520 O O . THR A 1 195 ? -10.655 -5.413 19.476 1.00 97.62 195 THR A O 1
ATOM 1523 N N . TYR A 1 196 ? -9.493 -3.524 19.812 1.00 97.94 196 TYR A N 1
ATOM 1524 C CA . TYR A 1 196 ? -9.613 -3.450 21.262 1.00 97.94 196 TYR A CA 1
ATOM 1525 C C . TYR A 1 196 ? -10.423 -2.233 21.696 1.00 97.94 196 TYR A C 1
ATOM 1527 O O . TYR A 1 196 ? -10.193 -1.113 21.236 1.00 97.94 196 TYR A O 1
ATOM 1535 N N . PHE A 1 197 ? -11.280 -2.426 22.692 1.00 96.50 197 PHE A N 1
ATOM 1536 C CA . PHE A 1 197 ? -11.726 -1.358 23.581 1.00 96.50 197 PHE A CA 1
ATOM 1537 C C . PHE A 1 197 ? -11.432 -1.780 25.014 1.00 96.50 197 PHE A C 1
ATOM 1539 O O . PHE A 1 197 ? -11.850 -2.849 25.454 1.00 96.50 197 PHE A O 1
ATOM 1546 N N . ILE A 1 198 ? -10.704 -0.949 25.753 1.00 96.25 198 ILE A N 1
ATOM 1547 C CA . ILE A 1 198 ? -10.255 -1.253 27.106 1.00 96.25 198 ILE A CA 1
ATOM 1548 C C . ILE A 1 198 ? -10.733 -0.161 28.048 1.00 96.25 198 ILE A C 1
ATOM 1550 O O . ILE A 1 198 ? -10.179 0.937 28.083 1.00 96.25 198 ILE A O 1
ATOM 1554 N N . GLU A 1 199 ? -11.763 -0.471 28.830 1.00 92.62 199 GLU A N 1
ATOM 1555 C CA . GLU A 1 199 ? -12.288 0.433 29.841 1.00 92.62 199 GLU A CA 1
ATOM 1556 C C . GLU A 1 199 ? -11.400 0.440 31.096 1.00 92.62 199 GLU A C 1
ATOM 1558 O O . GLU A 1 199 ? -10.842 -0.573 31.517 1.00 92.62 199 GLU A O 1
ATOM 1563 N N . GLY A 1 200 ? -11.258 1.620 31.696 1.00 91.12 200 GLY A N 1
ATOM 1564 C CA . GLY A 1 200 ? -10.519 1.871 32.932 1.00 91.12 200 GLY A CA 1
ATOM 1565 C C . GLY A 1 200 ? -9.026 2.162 32.760 1.00 91.12 200 GLY A C 1
ATOM 1566 O O . GLY A 1 200 ? -8.363 2.469 33.752 1.00 91.12 200 GLY A O 1
ATOM 1567 N N . GLN A 1 201 ? -8.475 2.095 31.544 1.00 93.38 201 GLN A N 1
ATOM 1568 C CA . GLN A 1 201 ? -7.024 2.118 31.323 1.00 93.38 201 GLN A CA 1
ATOM 1569 C C . GLN A 1 201 ? -6.585 3.148 30.274 1.00 93.38 201 GLN A C 1
ATOM 1571 O O . GLN A 1 201 ? -7.340 3.502 29.380 1.00 93.38 201 GLN A O 1
ATOM 1576 N N . ASN A 1 202 ? -5.359 3.652 30.441 1.00 93.62 202 ASN A N 1
ATOM 1577 C CA . ASN A 1 202 ? -4.654 4.531 29.507 1.00 93.62 202 ASN A CA 1
ATOM 1578 C C . ASN A 1 202 ? -3.443 3.726 29.057 1.00 93.62 202 ASN A C 1
ATOM 1580 O O . ASN A 1 202 ? -2.562 3.448 29.872 1.00 93.62 202 ASN A O 1
ATOM 1584 N N . LEU A 1 203 ? -3.477 3.283 27.805 1.00 96.44 203 LEU A N 1
ATOM 1585 C CA . LEU A 1 203 ? -2.541 2.307 27.260 1.00 96.44 203 LEU A CA 1
ATOM 1586 C C . LEU A 1 203 ? -1.931 2.876 25.978 1.00 96.44 203 LEU A C 1
ATOM 1588 O O . LEU A 1 203 ? -2.470 2.648 24.892 1.00 96.44 203 LEU A O 1
ATOM 1592 N N . PRO A 1 204 ? -0.831 3.647 26.080 1.00 95.94 204 PRO A N 1
ATOM 1593 C CA . PRO A 1 204 ? -0.037 4.013 24.916 1.00 95.94 204 PRO A CA 1
ATOM 1594 C C . PRO A 1 204 ? 0.333 2.752 24.126 1.00 95.94 204 PRO A C 1
ATOM 1596 O O . PRO A 1 204 ? 0.627 1.724 24.734 1.00 95.94 204 PRO A O 1
ATOM 1599 N N . PRO A 1 205 ? 0.326 2.785 22.787 1.00 96.44 205 PRO A N 1
ATOM 1600 C CA . PRO A 1 205 ? 0.344 1.554 22.007 1.00 96.44 205 PRO A CA 1
ATOM 1601 C C . PRO A 1 205 ? 1.659 0.776 22.089 1.00 96.44 205 PRO A C 1
ATOM 1603 O O . PRO A 1 205 ? 1.620 -0.451 22.091 1.00 96.44 205 PRO A O 1
ATOM 1606 N N . ILE A 1 206 ? 2.806 1.458 22.198 1.00 94.88 206 ILE A N 1
ATOM 1607 C CA . ILE A 1 206 ? 4.099 0.782 22.361 1.00 94.88 206 ILE A CA 1
ATOM 1608 C C . ILE A 1 206 ? 4.139 0.066 23.718 1.00 94.88 206 ILE A C 1
ATOM 1610 O O . ILE A 1 206 ? 3.953 0.698 24.758 1.00 94.88 206 ILE A O 1
ATOM 1614 N N . GLY A 1 207 ? 4.391 -1.241 23.694 1.00 93.19 207 GLY A N 1
ATOM 1615 C CA . GLY A 1 207 ? 4.394 -2.133 24.852 1.00 93.19 207 GLY A CA 1
ATOM 1616 C C . GLY A 1 207 ? 3.020 -2.677 25.257 1.00 93.19 207 GLY A C 1
ATOM 1617 O O . GLY A 1 207 ? 2.970 -3.483 26.177 1.00 93.19 207 GLY A O 1
ATOM 1618 N N . ASN A 1 208 ? 1.925 -2.261 24.603 1.00 96.31 208 ASN A N 1
ATOM 1619 C CA . ASN A 1 208 ? 0.573 -2.783 24.872 1.00 96.31 208 ASN A CA 1
ATOM 1620 C C . ASN A 1 208 ? -0.076 -3.462 23.657 1.00 96.31 208 ASN A C 1
ATOM 1622 O O . ASN A 1 208 ? -0.744 -4.469 23.828 1.00 96.31 208 ASN A O 1
ATOM 1626 N N . PHE A 1 209 ? 0.096 -2.897 22.460 1.00 96.06 209 PHE A N 1
ATOM 1627 C CA . PHE A 1 209 ? -0.438 -3.438 21.195 1.00 96.06 209 PHE A CA 1
ATOM 1628 C C . PHE A 1 209 ? 0.624 -3.474 20.096 1.00 96.06 209 PHE A C 1
ATOM 1630 O O . PHE A 1 209 ? 0.488 -4.188 19.109 1.00 96.06 209 PHE A O 1
ATOM 1637 N N . LEU A 1 210 ? 1.678 -2.666 20.250 1.00 94.75 210 LEU A N 1
ATOM 1638 C CA . LEU A 1 210 ? 2.774 -2.553 19.305 1.00 94.75 210 LEU A CA 1
ATOM 1639 C C . LEU A 1 210 ? 4.131 -2.708 19.994 1.00 94.75 210 LEU A C 1
ATOM 1641 O O . LEU A 1 210 ? 4.317 -2.255 21.121 1.00 94.75 210 LEU A O 1
ATOM 1645 N N . GLU A 1 211 ? 5.117 -3.212 19.270 1.00 91.38 211 GLU A N 1
ATOM 1646 C CA . GLU A 1 211 ? 6.541 -3.047 19.566 1.00 91.38 211 GLU A CA 1
ATOM 1647 C C . GLU A 1 211 ? 7.250 -2.367 18.389 1.00 91.38 211 GLU A C 1
ATOM 1649 O O . GLU A 1 211 ? 6.708 -2.293 17.286 1.00 91.38 211 GLU A O 1
ATOM 1654 N N . VAL A 1 212 ? 8.446 -1.826 18.621 1.00 84.50 212 VAL A N 1
ATOM 1655 C CA . VAL A 1 212 ? 9.289 -1.292 17.545 1.00 84.50 212 VAL A CA 1
ATOM 1656 C C . VAL A 1 212 ? 10.361 -2.327 17.249 1.00 84.50 212 VAL A C 1
ATOM 1658 O O . VAL A 1 212 ? 11.104 -2.713 18.145 1.00 84.50 212 VAL A O 1
ATOM 1661 N N . ASP A 1 213 ? 10.440 -2.770 15.999 1.00 75.44 213 ASP A N 1
ATOM 1662 C CA . ASP A 1 213 ? 11.539 -3.611 15.549 1.00 75.44 213 ASP A CA 1
ATOM 1663 C C . ASP A 1 213 ? 12.834 -2.784 15.556 1.00 75.44 213 ASP A C 1
ATOM 1665 O O . ASP A 1 213 ? 12.964 -1.818 14.807 1.00 75.44 213 ASP A O 1
ATOM 1669 N N . ASP A 1 214 ? 13.805 -3.152 16.390 1.00 68.88 214 ASP A N 1
ATOM 1670 C CA . ASP A 1 214 ? 15.070 -2.413 16.517 1.00 68.88 214 ASP A CA 1
ATOM 1671 C C . ASP A 1 214 ? 15.938 -2.449 15.239 1.00 68.88 214 ASP A C 1
ATOM 1673 O O . ASP A 1 214 ? 16.862 -1.649 15.087 1.00 68.88 214 ASP A O 1
ATOM 1677 N N . LEU A 1 215 ? 15.668 -3.374 14.311 1.00 64.81 215 LEU A N 1
ATOM 1678 C CA . LEU A 1 215 ? 16.403 -3.562 13.061 1.00 64.81 215 LEU A CA 1
ATOM 1679 C C . LEU A 1 215 ? 15.751 -2.872 11.860 1.00 64.81 215 LEU A C 1
ATOM 1681 O O . LEU A 1 215 ? 16.479 -2.517 10.937 1.00 64.81 215 LEU A O 1
ATOM 1685 N N . THR A 1 216 ? 14.426 -2.718 11.816 1.00 65.75 216 THR A N 1
ATOM 1686 C CA . THR A 1 216 ? 13.711 -2.045 10.706 1.00 65.75 216 THR A CA 1
ATOM 1687 C C . THR A 1 216 ? 13.036 -0.737 11.126 1.00 65.75 216 THR A C 1
ATOM 1689 O O . THR A 1 216 ? 12.661 0.076 10.277 1.00 65.75 216 THR A O 1
ATOM 1692 N N . ASN A 1 217 ? 12.951 -0.471 12.433 1.00 66.19 217 ASN A N 1
ATOM 1693 C CA . ASN A 1 217 ? 12.207 0.635 13.038 1.00 66.19 217 ASN A CA 1
ATOM 1694 C C . ASN A 1 217 ? 10.733 0.659 12.580 1.00 66.19 217 ASN A C 1
ATOM 1696 O O . ASN A 1 217 ? 10.085 1.712 12.568 1.00 66.19 217 ASN A O 1
ATOM 1700 N N . GLU A 1 218 ? 10.218 -0.500 12.168 1.00 73.94 218 GLU A N 1
ATOM 1701 C CA . GLU A 1 218 ? 8.813 -0.733 11.859 1.00 73.94 218 GLU A CA 1
ATOM 1702 C C . GLU A 1 218 ? 8.071 -1.079 13.145 1.00 73.94 218 GLU A C 1
ATOM 1704 O O . GLU A 1 218 ? 8.618 -1.704 14.055 1.00 73.94 218 GLU A O 1
ATOM 1709 N N . THR A 1 219 ? 6.814 -0.660 13.232 1.00 83.44 219 THR A N 1
ATOM 1710 C CA . THR A 1 219 ? 5.947 -1.063 14.336 1.00 83.44 219 THR A CA 1
ATOM 1711 C C . THR A 1 219 ? 5.319 -2.411 14.035 1.00 83.44 219 THR A C 1
ATOM 1713 O O . THR A 1 219 ? 4.612 -2.535 13.036 1.00 83.44 219 THR A O 1
ATOM 1716 N N . LYS A 1 220 ? 5.539 -3.380 14.918 1.00 86.75 220 LYS A N 1
ATOM 1717 C CA . LYS A 1 220 ? 4.964 -4.725 14.852 1.00 86.75 220 LYS A CA 1
ATOM 1718 C C . LYS A 1 220 ? 3.848 -4.873 15.863 1.00 86.75 220 LYS A C 1
ATOM 1720 O O . LYS A 1 220 ? 3.911 -4.260 16.924 1.00 86.75 220 LYS A O 1
ATOM 1725 N N . ALA A 1 221 ? 2.842 -5.671 15.539 1.00 91.44 221 ALA A N 1
ATOM 1726 C CA . ALA A 1 221 ? 1.783 -6.009 16.478 1.00 91.44 221 ALA A CA 1
ATOM 1727 C C . ALA A 1 221 ? 2.312 -6.951 17.571 1.00 91.44 221 ALA A C 1
ATOM 1729 O O . ALA A 1 221 ? 3.115 -7.845 17.287 1.00 91.44 221 ALA A O 1
ATOM 1730 N N . ILE A 1 222 ? 1.827 -6.763 18.796 1.00 92.38 222 ILE A N 1
ATOM 1731 C CA . ILE A 1 222 ? 2.017 -7.667 19.935 1.00 92.38 222 ILE A CA 1
ATOM 1732 C C . ILE A 1 222 ? 0.668 -7.929 20.600 1.00 92.38 222 ILE A C 1
ATOM 1734 O O . ILE A 1 222 ? -0.232 -7.093 20.535 1.00 92.38 222 ILE A O 1
ATOM 1738 N N . GLU A 1 223 ? 0.550 -9.075 21.264 1.00 91.81 223 GLU A N 1
ATOM 1739 C CA . GLU A 1 223 ? -0.649 -9.415 22.021 1.00 91.81 223 GLU A CA 1
ATOM 1740 C C . GLU A 1 223 ? -0.794 -8.497 23.241 1.00 91.81 223 GLU A C 1
ATOM 1742 O O . GLU A 1 223 ? 0.172 -8.242 23.967 1.00 91.81 223 GLU A O 1
ATOM 1747 N N . TYR A 1 224 ? -2.014 -8.027 23.504 1.00 95.19 224 TYR A N 1
ATOM 1748 C CA . TYR A 1 224 ? -2.304 -7.341 24.756 1.00 95.19 224 TYR A CA 1
ATOM 1749 C C . TYR A 1 224 ? -2.467 -8.351 25.901 1.00 95.19 224 TYR A C 1
ATOM 1751 O O . TYR A 1 224 ? -3.513 -8.978 26.058 1.00 95.19 224 TYR A O 1
ATOM 1759 N N . GLU A 1 225 ? -1.452 -8.451 26.760 1.00 94.19 225 GLU A N 1
ATOM 1760 C CA . GLU A 1 225 ? -1.441 -9.350 27.930 1.00 94.19 225 GLU A CA 1
ATOM 1761 C C . GLU A 1 225 ? -2.052 -8.731 29.205 1.00 94.19 225 GLU A C 1
ATOM 1763 O O . GLU A 1 225 ? -1.936 -9.277 30.307 1.00 94.19 225 GLU A O 1
ATOM 1768 N N . GLY A 1 226 ? -2.655 -7.545 29.098 1.00 94.88 226 GLY A N 1
ATOM 1769 C CA . GLY A 1 226 ? -3.226 -6.854 30.248 1.00 94.88 226 GLY A CA 1
ATOM 1770 C C . GLY A 1 226 ? -4.611 -7.373 30.648 1.00 94.88 226 GLY A C 1
ATOM 1771 O O . GLY A 1 226 ? -5.000 -8.506 30.380 1.00 94.88 226 GLY A O 1
ATOM 1772 N N . THR A 1 227 ? -5.375 -6.537 31.351 1.00 95.88 227 THR A N 1
ATOM 1773 C CA . THR A 1 227 ? -6.681 -6.939 31.901 1.00 95.88 227 THR A CA 1
ATOM 1774 C C . THR A 1 227 ? -7.827 -6.263 31.170 1.00 95.88 227 THR A C 1
ATOM 1776 O O . THR A 1 227 ? -7.728 -5.104 30.776 1.00 95.88 227 THR A O 1
ATOM 1779 N N . TYR A 1 228 ? -8.949 -6.962 31.042 1.00 95.88 228 TYR A N 1
ATOM 1780 C CA . TYR A 1 228 ? -10.186 -6.415 30.494 1.00 95.88 228 TYR A CA 1
ATOM 1781 C C . TYR A 1 228 ? -11.191 -6.194 31.624 1.00 95.88 228 TYR A C 1
ATOM 1783 O O . TYR A 1 228 ? -11.324 -7.034 32.516 1.00 95.88 228 TYR A O 1
ATOM 1791 N N . THR A 1 229 ? -11.901 -5.061 31.618 1.00 92.12 229 THR A N 1
ATOM 1792 C CA . THR A 1 229 ? -12.897 -4.747 32.655 1.00 92.12 229 THR A CA 1
ATOM 1793 C C . THR A 1 229 ? -14.125 -4.057 32.069 1.00 92.12 229 THR A C 1
ATOM 1795 O O . THR A 1 229 ? -14.056 -3.445 31.009 1.00 92.12 229 THR A O 1
ATOM 1798 N N . GLY A 1 230 ? -15.264 -4.137 32.761 1.00 90.88 230 GLY A N 1
ATOM 1799 C CA . GLY A 1 230 ? -16.471 -3.395 32.386 1.00 90.88 230 GLY A CA 1
ATOM 1800 C C . GLY A 1 230 ? -16.944 -3.695 30.961 1.00 90.88 230 GLY A C 1
ATOM 1801 O O . GLY A 1 230 ? -17.246 -4.839 30.623 1.00 90.88 230 GLY A O 1
ATOM 1802 N N . ASN A 1 231 ? -17.016 -2.652 30.136 1.00 91.56 231 ASN A N 1
ATOM 1803 C CA . ASN A 1 231 ? -17.462 -2.708 28.746 1.00 91.56 231 ASN A CA 1
ATOM 1804 C C . ASN A 1 231 ? -16.341 -3.055 27.747 1.00 91.56 231 ASN A C 1
ATOM 1806 O O . ASN A 1 231 ? -16.565 -2.936 26.543 1.00 91.56 231 ASN A O 1
ATOM 1810 N N . SER A 1 232 ? -15.154 -3.457 28.217 1.00 95.25 232 SER A N 1
ATOM 1811 C CA . SER A 1 232 ? -14.046 -3.869 27.351 1.00 95.25 232 SER A CA 1
ATOM 1812 C C . SER A 1 232 ? -14.428 -4.980 26.367 1.00 95.25 232 SER A C 1
ATOM 1814 O O . SER A 1 232 ? -15.229 -5.848 26.702 1.00 95.25 232 SER A O 1
ATOM 1816 N N . PHE A 1 233 ? -13.809 -4.999 25.192 1.00 97.25 233 PHE A N 1
ATOM 1817 C CA . PHE A 1 233 ? -13.905 -6.110 24.245 1.00 97.25 233 PHE A CA 1
ATOM 1818 C C . PHE A 1 233 ? -12.623 -6.237 23.416 1.00 97.25 233 PHE A C 1
ATOM 1820 O O . PHE A 1 233 ? -11.860 -5.273 23.294 1.00 97.25 233 PHE A O 1
ATOM 1827 N N . TYR A 1 234 ? -12.426 -7.417 22.833 1.00 98.12 234 TYR A N 1
ATOM 1828 C CA . TYR A 1 234 ? -11.376 -7.694 21.854 1.00 98.12 234 TYR A CA 1
ATOM 1829 C C . TYR A 1 234 ? -11.942 -8.517 20.687 1.00 98.12 234 TYR A C 1
ATOM 1831 O O . TYR A 1 234 ? -12.585 -9.539 20.927 1.00 98.12 234 TYR A O 1
ATOM 1839 N N . PHE A 1 235 ? -11.721 -8.074 19.446 1.00 98.12 235 PHE A N 1
ATOM 1840 C CA . PHE A 1 235 ? -12.090 -8.798 18.225 1.00 98.12 235 PHE A CA 1
ATOM 1841 C C . PHE A 1 235 ? -10.843 -9.197 17.429 1.00 98.12 235 PHE A C 1
ATOM 1843 O O . PHE A 1 235 ? -10.111 -8.333 16.939 1.00 98.12 235 PHE A O 1
ATOM 1850 N N . ASP A 1 236 ? -10.660 -10.508 17.264 1.00 95.62 236 ASP A N 1
ATOM 1851 C CA . ASP A 1 236 ? -9.627 -11.135 16.427 1.00 95.62 236 ASP A CA 1
ATOM 1852 C C . ASP A 1 236 ? -10.119 -11.442 14.999 1.00 95.62 236 ASP A C 1
ATOM 1854 O O . ASP A 1 236 ? -9.326 -11.743 14.112 1.00 95.62 236 ASP A O 1
ATOM 1858 N N . TYR A 1 237 ? -11.437 -11.372 14.777 1.00 96.38 237 TYR A N 1
ATOM 1859 C CA . TYR A 1 237 ? -12.126 -11.669 13.517 1.00 96.38 237 TYR A CA 1
ATOM 1860 C C . TYR A 1 237 ? -11.889 -13.084 12.962 1.00 96.38 237 TYR A C 1
ATOM 1862 O O . TYR A 1 237 ? -12.110 -13.322 11.773 1.00 96.38 237 TYR A O 1
ATOM 1870 N N . ALA A 1 238 ? -11.487 -14.040 13.805 1.00 94.00 238 ALA A N 1
ATOM 1871 C CA . ALA A 1 238 ? -11.193 -15.412 13.382 1.00 94.00 238 ALA A CA 1
ATOM 1872 C C . ALA A 1 238 ? -12.455 -16.238 13.061 1.00 94.00 238 ALA A C 1
ATOM 1874 O O . ALA A 1 238 ? -12.410 -17.175 12.262 1.00 94.00 238 ALA A O 1
ATOM 1875 N N . ASP A 1 239 ? -13.598 -15.883 13.652 1.00 94.38 239 ASP A N 1
ATOM 1876 C CA . ASP A 1 239 ? -14.886 -16.543 13.428 1.00 94.38 239 ASP A CA 1
ATOM 1877 C C . ASP A 1 239 ? -15.681 -15.817 12.328 1.00 94.38 239 ASP A C 1
ATOM 1879 O O . ASP A 1 239 ? -16.371 -14.833 12.590 1.00 94.38 239 ASP A O 1
ATOM 1883 N N . SER A 1 240 ? -15.608 -16.299 11.082 1.00 91.31 240 SER A N 1
ATOM 1884 C CA . SER A 1 240 ? -16.319 -15.691 9.939 1.00 91.31 240 SER A CA 1
ATOM 1885 C C . SER A 1 240 ? -17.844 -15.745 10.042 1.00 91.31 240 SER A C 1
ATOM 1887 O O . SER A 1 240 ? -18.535 -15.086 9.265 1.00 91.31 240 SER A O 1
ATOM 1889 N N . SER A 1 241 ? -18.386 -16.522 10.985 1.00 92.44 241 SER A N 1
ATOM 1890 C CA . SER A 1 241 ? -19.820 -16.559 11.273 1.00 92.44 241 SER A CA 1
ATOM 1891 C C . SER A 1 241 ? -20.248 -15.560 12.353 1.00 92.44 241 SER A C 1
ATOM 1893 O O . SER A 1 241 ? -21.440 -15.270 12.468 1.00 92.44 241 SER A O 1
ATOM 1895 N N . ASP A 1 242 ? -19.292 -15.010 13.110 1.00 94.25 242 ASP A N 1
ATOM 1896 C CA . ASP A 1 242 ? -19.532 -14.075 14.207 1.00 94.25 242 ASP A CA 1
ATOM 1897 C C . ASP A 1 242 ? -18.341 -13.122 14.428 1.00 94.25 242 ASP A C 1
ATOM 1899 O O . ASP A 1 242 ? -17.570 -13.244 15.380 1.00 94.25 242 ASP A O 1
ATOM 1903 N N . PHE A 1 243 ? -18.204 -12.113 13.563 1.00 95.38 243 PHE A N 1
ATOM 1904 C CA . PHE A 1 243 ? -17.144 -11.101 13.686 1.00 95.38 243 PHE A CA 1
ATOM 1905 C C . PHE A 1 243 ? -17.194 -10.279 14.980 1.00 95.38 243 PHE A C 1
ATOM 1907 O O . PHE A 1 243 ? -16.203 -9.654 15.346 1.00 95.38 243 PHE A O 1
ATOM 1914 N N . GLY A 1 244 ? -18.347 -10.233 15.655 1.00 96.44 244 GLY A N 1
ATOM 1915 C CA . GLY A 1 244 ? -18.523 -9.510 16.913 1.00 96.44 244 GLY A CA 1
ATOM 1916 C C . GLY A 1 244 ? -18.175 -10.344 18.145 1.00 96.44 244 GLY A C 1
ATOM 1917 O O . GLY A 1 244 ? -18.437 -9.915 19.274 1.00 96.44 244 GLY A O 1
ATOM 1918 N N . LYS A 1 245 ? -17.610 -11.539 17.964 1.00 97.31 245 LYS A N 1
ATOM 1919 C CA . LYS A 1 245 ? -17.231 -12.423 19.056 1.00 97.31 245 LYS A CA 1
ATOM 1920 C C . LYS A 1 245 ? -16.106 -11.817 19.894 1.00 97.31 245 LYS A C 1
ATOM 1922 O O . LYS A 1 245 ? -14.947 -11.798 19.506 1.00 97.31 245 LYS A O 1
ATOM 1927 N N . ASP A 1 246 ? -16.474 -11.348 21.080 1.00 97.56 246 ASP A N 1
ATOM 1928 C CA . ASP A 1 246 ? -15.531 -10.899 22.101 1.00 97.56 246 ASP A CA 1
ATOM 1929 C C . ASP A 1 246 ? -14.609 -12.024 22.615 1.00 97.56 246 ASP A C 1
ATOM 1931 O O . ASP A 1 246 ? -15.073 -13.009 23.195 1.00 97.56 246 ASP A O 1
ATOM 1935 N N . GLN A 1 247 ? -13.304 -11.813 22.453 1.00 97.12 247 GLN A N 1
ATOM 1936 C CA . GLN A 1 247 ? -12.214 -12.686 22.895 1.00 97.12 247 GLN A CA 1
ATOM 1937 C C . GLN A 1 247 ? -11.571 -12.227 24.215 1.00 97.12 247 GLN A C 1
ATOM 1939 O O . GLN A 1 247 ? -10.668 -12.880 24.729 1.00 97.12 247 GLN A O 1
ATOM 1944 N N . SER A 1 248 ? -12.043 -11.129 24.816 1.00 95.75 248 SER A N 1
ATOM 1945 C CA . SER A 1 248 ? -11.494 -10.595 26.075 1.00 95.75 248 SER A CA 1
ATOM 1946 C C . SER A 1 248 ? -11.772 -11.464 27.312 1.00 95.75 248 SER A C 1
ATOM 1948 O O . SER A 1 248 ? -11.260 -11.198 28.400 1.00 95.75 248 SER A O 1
ATOM 1950 N N . GLY A 1 249 ? -12.636 -12.475 27.172 1.00 95.56 249 GLY A N 1
ATOM 1951 C CA . GLY A 1 249 ? -13.127 -13.315 28.267 1.00 95.56 249 GLY A CA 1
ATOM 1952 C C . GLY A 1 249 ? -14.307 -12.723 29.049 1.00 95.56 249 GLY A C 1
ATOM 1953 O O . GLY A 1 249 ? -14.811 -13.381 29.959 1.00 95.56 249 GLY A O 1
ATOM 1954 N N . LEU A 1 250 ? -14.785 -11.519 28.703 1.00 95.31 250 LEU A N 1
ATOM 1955 C CA . LEU A 1 250 ? -15.930 -10.878 29.366 1.00 95.31 250 LEU A CA 1
ATOM 1956 C C . LEU A 1 250 ? -17.291 -11.253 28.760 1.00 95.31 250 LEU A C 1
ATOM 1958 O O . LEU A 1 250 ? -18.324 -11.000 29.382 1.00 95.31 250 LEU A O 1
ATOM 1962 N N . GLY A 1 251 ? -17.313 -11.857 27.568 1.00 95.19 251 GLY A N 1
ATOM 1963 C CA . GLY A 1 251 ? -18.553 -12.227 26.877 1.00 95.19 251 GLY A CA 1
ATOM 1964 C C . GLY A 1 251 ? -19.329 -11.012 26.361 1.00 95.19 251 GLY A C 1
ATOM 1965 O O . GLY A 1 251 ? -20.550 -11.051 26.198 1.00 95.19 251 GLY A O 1
ATOM 1966 N N . ASN A 1 252 ? -18.628 -9.909 26.113 1.00 95.44 252 ASN A N 1
ATOM 1967 C CA . ASN A 1 252 ? -19.166 -8.645 25.638 1.00 95.44 252 ASN A CA 1
ATOM 1968 C C . ASN A 1 252 ? -19.401 -8.672 24.113 1.00 95.44 252 ASN A C 1
ATOM 1970 O O . ASN A 1 252 ? -19.041 -7.727 23.419 1.00 95.44 252 ASN A O 1
ATOM 1974 N N . HIS A 1 253 ? -20.010 -9.747 23.597 1.00 96.19 253 HIS A N 1
ATOM 1975 C CA . HIS A 1 253 ? -20.191 -9.989 22.163 1.00 96.19 253 HIS A CA 1
ATOM 1976 C C . HIS A 1 253 ? -21.057 -8.919 21.482 1.00 96.19 253 HIS A C 1
ATOM 1978 O O . HIS A 1 253 ? -22.054 -8.440 22.035 1.00 96.19 253 HIS A O 1
ATOM 1984 N N . PHE A 1 254 ? -20.679 -8.569 20.258 1.00 96.69 254 PHE A N 1
ATOM 1985 C CA . PHE A 1 254 ? -21.403 -7.660 19.384 1.00 96.69 254 PHE A CA 1
ATOM 1986 C C . PHE A 1 254 ? -22.201 -8.466 18.363 1.00 96.69 254 PHE A C 1
ATOM 1988 O O . PHE A 1 254 ? -21.775 -9.503 17.877 1.00 96.69 254 PHE A O 1
ATOM 1995 N N . THR A 1 255 ? -23.382 -7.970 18.019 1.00 95.38 255 THR A N 1
ATOM 1996 C CA . THR A 1 255 ? -24.194 -8.511 16.934 1.00 95.38 255 THR A CA 1
ATOM 1997 C C . THR A 1 255 ? -23.737 -7.923 15.606 1.00 95.38 255 THR A C 1
ATOM 1999 O O . THR A 1 255 ? -23.577 -6.707 15.478 1.00 95.38 255 THR A O 1
ATOM 2002 N N . SER A 1 256 ? -23.585 -8.785 14.604 1.00 92.25 256 SER A N 1
ATOM 2003 C CA . SER A 1 256 ? -23.291 -8.395 13.225 1.00 92.25 256 SER A CA 1
ATOM 2004 C C . SER A 1 256 ? -24.571 -8.048 12.459 1.00 92.25 256 SER A C 1
ATOM 2006 O O . SER A 1 256 ? -25.595 -8.717 12.584 1.00 92.25 256 SER A O 1
ATOM 2008 N N . THR A 1 257 ? -24.540 -6.998 11.643 1.00 90.44 257 THR A N 1
ATOM 2009 C CA . THR A 1 257 ? -25.608 -6.650 10.689 1.00 90.44 257 THR A CA 1
ATOM 2010 C C . THR A 1 257 ? -24.999 -6.484 9.312 1.00 90.44 257 THR A C 1
ATOM 2012 O O . THR A 1 257 ? -23.994 -5.795 9.195 1.00 90.44 257 THR A O 1
ATOM 2015 N N . SER A 1 258 ? -25.615 -7.071 8.279 1.00 87.81 258 SER A N 1
ATOM 2016 C CA . SER A 1 258 ? -25.168 -6.964 6.877 1.00 87.81 258 SER A CA 1
ATOM 2017 C C . SER A 1 258 ? -23.694 -7.353 6.657 1.00 87.81 258 SER A C 1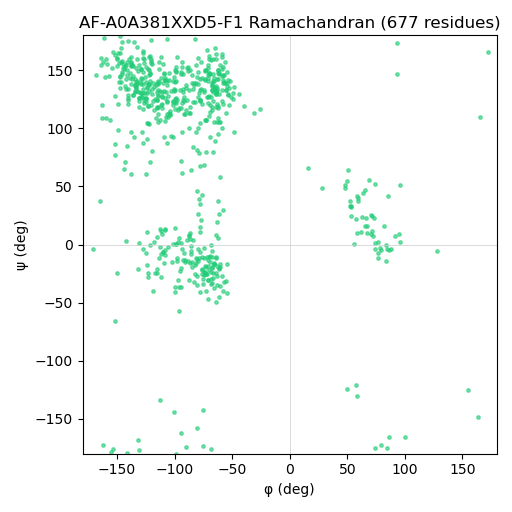
ATOM 2019 O O . SER A 1 258 ? -23.031 -6.785 5.796 1.00 87.81 258 SER A O 1
ATOM 2021 N N . LEU A 1 259 ? -23.204 -8.312 7.448 1.00 89.25 259 LEU A N 1
ATOM 2022 C CA . LEU A 1 259 ? -21.880 -8.930 7.353 1.00 89.25 259 LEU A CA 1
ATOM 2023 C C . LEU A 1 259 ? -22.079 -10.445 7.224 1.00 89.25 259 LEU A C 1
ATOM 2025 O O . LEU A 1 259 ? -22.917 -11.012 7.930 1.00 89.25 259 LEU A O 1
ATOM 2029 N N . GLY A 1 260 ? -21.350 -11.079 6.313 1.00 88.25 260 GLY A N 1
ATOM 2030 C CA . GLY A 1 260 ? -21.346 -12.514 6.059 1.00 88.25 260 GLY A CA 1
ATOM 2031 C C . GLY A 1 260 ? -19.923 -13.072 5.996 1.00 88.25 260 GLY A C 1
ATOM 2032 O O . GLY A 1 260 ? -18.938 -12.376 6.216 1.00 88.25 260 GLY A O 1
ATOM 2033 N N . THR A 1 261 ? -19.788 -14.361 5.698 1.00 89.69 261 THR A N 1
ATOM 2034 C CA . THR A 1 261 ? -18.479 -15.027 5.765 1.00 89.69 261 THR A CA 1
ATOM 2035 C C . THR A 1 261 ? -17.461 -14.464 4.767 1.00 89.69 261 THR A C 1
ATOM 2037 O O . THR A 1 261 ? -16.264 -14.552 5.019 1.00 89.69 261 THR A O 1
ATOM 2040 N N . GLN A 1 262 ? -17.914 -13.860 3.661 1.00 87.19 262 GLN A N 1
ATOM 2041 C CA . GLN A 1 262 ? -17.048 -13.254 2.640 1.00 87.19 262 GLN A CA 1
ATOM 2042 C C . GLN A 1 262 ? -16.309 -11.995 3.091 1.00 87.19 262 GLN A C 1
ATOM 2044 O O . GLN A 1 262 ? -15.395 -11.535 2.411 1.00 87.19 262 GLN A O 1
ATOM 2049 N N . GLU A 1 263 ? -16.717 -11.392 4.205 1.00 91.19 263 GLU A N 1
ATOM 2050 C CA . GLU A 1 263 ? -16.017 -10.241 4.759 1.00 91.19 263 GLU A CA 1
ATOM 2051 C C . GLU A 1 263 ? -14.752 -10.636 5.534 1.00 91.19 263 GLU A C 1
ATOM 2053 O O . GLU A 1 263 ? -13.940 -9.757 5.818 1.00 91.19 263 GLU A O 1
ATOM 2058 N N . GLN A 1 264 ? -14.533 -11.923 5.829 1.00 92.69 264 GLN A N 1
ATOM 2059 C CA . GLN A 1 264 ? -13.278 -12.392 6.414 1.00 92.69 264 GLN A CA 1
ATOM 2060 C C . GLN A 1 264 ? -12.196 -12.461 5.333 1.00 92.69 264 GLN A C 1
ATOM 2062 O O . GLN A 1 264 ? -12.417 -12.994 4.248 1.00 92.69 264 GLN A O 1
ATOM 2067 N N . THR A 1 265 ? -11.007 -11.950 5.632 1.00 91.50 265 THR A N 1
ATOM 2068 C CA . THR A 1 265 ? -9.867 -11.994 4.712 1.00 91.50 265 THR A CA 1
ATOM 2069 C C . THR A 1 265 ? -8.565 -12.247 5.462 1.00 91.50 265 THR A C 1
ATOM 2071 O O . THR A 1 265 ? -8.438 -11.910 6.638 1.00 91.50 265 THR A O 1
ATOM 2074 N N . ILE A 1 266 ? -7.586 -12.813 4.756 1.00 91.94 266 ILE A N 1
ATOM 2075 C CA . ILE A 1 266 ? -6.201 -12.969 5.226 1.00 91.94 266 ILE A CA 1
ATOM 2076 C C . ILE A 1 266 ? -5.324 -11.753 4.880 1.00 91.94 266 ILE A C 1
ATOM 2078 O O . ILE A 1 266 ? -4.120 -11.753 5.125 1.00 91.94 266 ILE A O 1
ATOM 2082 N N . ASP A 1 267 ? -5.907 -10.706 4.291 1.00 93.44 267 ASP A N 1
ATOM 2083 C CA . ASP A 1 267 ? -5.258 -9.400 4.197 1.00 93.44 267 ASP A CA 1
ATOM 2084 C C . ASP A 1 267 ? -5.194 -8.782 5.588 1.00 93.44 267 ASP A C 1
ATOM 2086 O O . ASP A 1 267 ? -6.222 -8.465 6.183 1.00 93.44 267 ASP A O 1
ATOM 2090 N N . THR A 1 268 ? -3.988 -8.694 6.133 1.00 92.88 268 THR A N 1
ATOM 2091 C CA . THR A 1 268 ? -3.744 -8.393 7.549 1.00 92.88 268 THR A CA 1
ATOM 2092 C C . THR A 1 268 ? -2.416 -7.652 7.693 1.00 92.88 268 THR A C 1
ATOM 2094 O O . THR A 1 268 ? -1.524 -7.852 6.865 1.00 92.88 268 THR A O 1
ATOM 2097 N N . PRO A 1 269 ? -2.245 -6.827 8.741 1.00 89.81 269 PRO A N 1
ATOM 2098 C CA . PRO A 1 269 ? -1.008 -6.077 8.967 1.00 89.81 269 PRO A CA 1
ATOM 2099 C C . PRO A 1 269 ? 0.200 -6.967 9.299 1.00 89.81 269 PRO A C 1
ATOM 2101 O O . PRO A 1 269 ? 1.331 -6.579 9.022 1.00 89.81 269 PRO A O 1
ATOM 2104 N N . GLN A 1 270 ? -0.021 -8.136 9.915 1.00 87.00 270 GLN A N 1
ATOM 2105 C CA . GLN A 1 270 ? 1.041 -9.027 10.386 1.00 87.00 270 GLN A CA 1
ATOM 2106 C C . GLN A 1 270 ? 0.523 -10.465 10.495 1.00 87.00 270 GLN A C 1
ATOM 2108 O O . GLN A 1 270 ? -0.238 -10.771 11.406 1.00 87.00 270 GLN A O 1
ATOM 2113 N N . ASN A 1 271 ? 0.932 -11.350 9.584 1.00 75.75 271 ASN A N 1
ATOM 2114 C CA . ASN A 1 271 ? 0.475 -12.742 9.552 1.00 75.75 271 ASN A CA 1
ATOM 2115 C C . ASN A 1 271 ? 1.505 -13.650 8.868 1.00 75.75 271 ASN A C 1
ATOM 2117 O O . ASN A 1 271 ? 2.249 -13.230 7.982 1.00 75.75 271 ASN A O 1
ATOM 2121 N N . ASN A 1 272 ? 1.523 -14.921 9.259 1.00 70.94 272 ASN A N 1
ATOM 2122 C CA . ASN A 1 272 ? 2.347 -15.957 8.653 1.00 70.94 272 ASN A CA 1
ATOM 2123 C C . ASN A 1 272 ? 1.755 -16.536 7.357 1.00 70.94 272 ASN A C 1
ATOM 2125 O O . ASN A 1 272 ? 2.529 -16.838 6.452 1.00 70.94 272 ASN A O 1
ATOM 2129 N N . VAL A 1 273 ? 0.429 -16.662 7.237 1.00 65.00 273 VAL A N 1
ATOM 2130 C CA . VAL A 1 273 ? -0.264 -17.210 6.047 1.00 65.00 273 VAL A CA 1
ATOM 2131 C C . VAL A 1 273 ? -0.812 -16.086 5.159 1.00 65.00 273 VAL A C 1
ATOM 2133 O O . VAL A 1 273 ? -0.696 -16.116 3.933 1.00 65.00 273 VAL A O 1
ATOM 2136 N N . GLY A 1 274 ? -1.366 -15.053 5.789 1.00 66.50 274 GLY A N 1
ATOM 2137 C CA . GLY A 1 274 ? -1.700 -13.775 5.170 1.00 66.50 274 GLY A CA 1
ATOM 2138 C C . GLY A 1 274 ? -0.505 -12.828 5.066 1.00 66.50 274 GLY A C 1
ATOM 2139 O O . GLY A 1 274 ? 0.603 -13.129 5.510 1.00 66.50 274 GLY A O 1
ATOM 2140 N N . SER A 1 275 ? -0.728 -11.675 4.449 1.00 82.12 275 SER A N 1
ATOM 2141 C CA . SER A 1 275 ? 0.199 -10.539 4.381 1.00 82.12 275 SER A CA 1
ATOM 2142 C C . SER A 1 275 ? -0.619 -9.302 3.996 1.00 82.12 275 SER A C 1
ATOM 2144 O O . SER A 1 275 ? -1.826 -9.394 3.760 1.00 82.12 275 SER A O 1
ATOM 2146 N N . ASN A 1 276 ? 0.014 -8.138 3.914 1.00 90.88 276 ASN A N 1
ATOM 2147 C CA . ASN A 1 276 ? -0.607 -6.987 3.288 1.00 90.88 276 ASN A CA 1
ATOM 2148 C C . ASN A 1 276 ? -0.638 -7.194 1.761 1.00 90.88 276 ASN A C 1
ATOM 2150 O O . ASN A 1 276 ? 0.408 -7.143 1.106 1.00 90.88 276 ASN A O 1
ATOM 2154 N N . PHE A 1 277 ? -1.820 -7.459 1.197 1.00 93.19 277 PHE A N 1
ATOM 2155 C CA . PHE A 1 277 ? -1.989 -7.709 -0.240 1.00 93.19 277 PHE A CA 1
ATOM 2156 C C . PHE A 1 277 ? -2.228 -6.420 -1.032 1.00 93.19 277 PHE A C 1
ATOM 2158 O O . PHE A 1 277 ? -2.798 -5.434 -0.546 1.00 93.19 277 PHE A O 1
ATOM 2165 N N . ALA A 1 278 ? -1.829 -6.453 -2.304 1.00 94.12 278 ALA A N 1
ATOM 2166 C CA . ALA A 1 278 ? -2.180 -5.419 -3.262 1.00 94.12 278 ALA A CA 1
ATOM 2167 C C . ALA A 1 278 ? -3.707 -5.268 -3.401 1.00 94.12 278 ALA A C 1
ATOM 2169 O O . ALA A 1 278 ? -4.475 -6.213 -3.235 1.00 94.12 278 ALA A O 1
ATOM 2170 N N . VAL A 1 279 ? -4.145 -4.064 -3.765 1.00 94.19 279 VAL A N 1
ATOM 2171 C CA . VAL A 1 279 ? -5.533 -3.736 -4.125 1.00 94.19 279 VAL A CA 1
ATOM 2172 C C . VAL A 1 279 ? -5.527 -2.875 -5.388 1.00 94.19 279 VAL A C 1
ATOM 2174 O O . VAL A 1 279 ? -4.465 -2.476 -5.869 1.00 94.19 279 VAL A O 1
ATOM 2177 N N . TRP A 1 280 ? -6.689 -2.563 -5.955 1.00 93.44 280 TRP A N 1
ATOM 2178 C CA . TRP A 1 280 ? -6.762 -1.564 -7.018 1.00 93.44 280 TRP A CA 1
ATOM 2179 C C . TRP A 1 280 ? -6.425 -0.170 -6.490 1.00 93.44 280 TRP A C 1
ATOM 2181 O O . TRP A 1 280 ? -6.798 0.209 -5.381 1.00 93.44 280 TRP A O 1
ATOM 2191 N N . ASN A 1 281 ? -5.701 0.603 -7.296 1.00 88.31 281 ASN A N 1
ATOM 2192 C CA . ASN A 1 281 ? -5.181 1.908 -6.928 1.00 88.31 281 ASN A CA 1
ATOM 2193 C C . ASN A 1 281 ? -6.176 3.017 -7.308 1.00 88.31 281 ASN A C 1
ATOM 2195 O O . ASN A 1 281 ? -6.352 3.309 -8.494 1.00 88.31 281 ASN A O 1
ATOM 2199 N N . PRO A 1 282 ? -6.789 3.707 -6.331 1.00 82.75 282 PRO A N 1
ATOM 2200 C CA . PRO A 1 282 ? -7.713 4.801 -6.614 1.00 82.75 282 PRO A CA 1
ATOM 2201 C C . PRO A 1 282 ? -7.014 6.110 -6.987 1.00 82.75 282 PRO A C 1
ATOM 2203 O O . PRO A 1 282 ? -7.688 7.086 -7.304 1.00 82.75 282 PRO A O 1
ATOM 2206 N N . LEU A 1 283 ? -5.682 6.166 -6.895 1.00 79.94 283 LEU A N 1
ATOM 2207 C CA . LEU A 1 283 ? -4.871 7.357 -7.144 1.00 79.94 283 LEU A CA 1
ATOM 2208 C C . LEU A 1 283 ? -4.202 7.356 -8.519 1.00 79.94 283 LEU A C 1
ATOM 2210 O O . LEU A 1 283 ? -3.528 8.329 -8.857 1.00 79.94 283 LEU A O 1
ATOM 2214 N N . TRP A 1 284 ? -4.420 6.319 -9.329 1.00 79.12 284 TRP A N 1
ATOM 2215 C CA . TRP A 1 284 ? -3.832 6.221 -10.659 1.00 79.12 284 TRP A CA 1
ATOM 2216 C C . TRP A 1 284 ? -4.903 5.935 -11.716 1.00 79.12 284 TRP A C 1
ATOM 2218 O O . TRP A 1 284 ? -5.339 4.806 -11.917 1.00 79.12 284 TRP A O 1
ATOM 2228 N N . GLY A 1 285 ? -5.359 7.007 -12.365 1.00 73.44 285 GLY A N 1
ATOM 2229 C CA . GLY A 1 285 ? -6.404 6.993 -13.387 1.00 73.44 285 GLY A CA 1
ATOM 2230 C C . GLY A 1 285 ? -6.274 8.189 -14.328 1.00 73.44 285 GLY A C 1
ATOM 2231 O O . GLY A 1 285 ? -5.351 8.999 -14.189 1.00 73.44 285 GLY A O 1
ATOM 2232 N N . ARG A 1 286 ? -7.194 8.307 -15.293 1.00 77.25 286 ARG A N 1
ATOM 2233 C CA . ARG A 1 286 ? -7.202 9.424 -16.246 1.00 77.25 286 ARG A CA 1
ATOM 2234 C C . ARG A 1 286 ? -7.519 10.735 -15.530 1.00 77.25 286 ARG A C 1
ATOM 2236 O O . ARG A 1 286 ? -8.277 10.761 -14.561 1.00 77.25 286 ARG A O 1
ATOM 2243 N N . ALA A 1 287 ? -6.946 11.844 -15.996 1.00 74.94 287 ALA A N 1
ATOM 2244 C CA . ALA A 1 287 ? -7.186 13.161 -15.403 1.00 74.94 287 ALA A CA 1
ATOM 2245 C C . ALA A 1 287 ? -8.699 13.446 -15.262 1.00 74.94 287 ALA A C 1
ATOM 2247 O O . ALA A 1 287 ? -9.453 13.335 -16.229 1.00 74.94 287 ALA A O 1
ATOM 2248 N N . ASN A 1 288 ? -9.136 13.815 -14.050 1.00 76.06 288 ASN A N 1
ATOM 2249 C CA . ASN A 1 288 ? -10.543 14.024 -13.657 1.00 76.06 288 ASN A CA 1
ATOM 2250 C C . ASN A 1 288 ? -11.459 12.787 -13.749 1.00 76.06 288 ASN A C 1
ATOM 2252 O O . ASN A 1 288 ? -12.680 12.927 -13.668 1.00 76.06 288 ASN A O 1
ATOM 2256 N N . LYS A 1 289 ? -10.895 11.592 -13.946 1.00 81.19 289 LYS A N 1
ATOM 2257 C CA . LYS A 1 289 ? -11.597 10.334 -14.229 1.00 81.19 289 LYS A CA 1
ATOM 2258 C C . LYS A 1 289 ? -10.867 9.167 -13.554 1.00 81.19 289 LYS A C 1
ATOM 2260 O O . LYS A 1 289 ? -10.309 8.288 -14.206 1.00 81.19 289 LYS A O 1
ATOM 2265 N N . MET A 1 290 ? -10.852 9.199 -12.222 1.00 82.19 290 MET A N 1
ATOM 2266 C CA . MET A 1 290 ? -10.290 8.123 -11.398 1.00 82.19 290 MET A CA 1
ATOM 2267 C C . MET A 1 290 ? -11.170 6.872 -11.476 1.00 82.19 290 MET A C 1
ATOM 2269 O O . MET A 1 290 ? -12.386 7.024 -11.606 1.00 82.19 290 MET A O 1
ATOM 2273 N N . PRO A 1 291 ? -10.601 5.657 -11.385 1.00 81.88 291 PRO A N 1
ATOM 2274 C CA . PRO A 1 291 ? -11.391 4.432 -11.391 1.00 81.88 291 PRO A CA 1
ATOM 2275 C C . PRO A 1 291 ? -12.399 4.416 -10.239 1.00 81.88 291 PRO A C 1
ATOM 2277 O O . PRO A 1 291 ? -12.122 4.904 -9.140 1.00 81.88 291 PRO A O 1
ATOM 2280 N N . VAL A 1 292 ? -13.574 3.839 -10.491 1.00 88.00 292 VAL A N 1
ATOM 2281 C CA . VAL A 1 292 ? -14.574 3.612 -9.443 1.00 88.00 292 VAL A CA 1
ATOM 2282 C C . VAL A 1 292 ? -14.256 2.270 -8.806 1.00 88.00 292 VAL A C 1
ATOM 2284 O O . VAL A 1 292 ? -14.344 1.234 -9.465 1.00 88.00 292 VAL A O 1
ATOM 2287 N N . LEU A 1 293 ? -13.853 2.303 -7.538 1.00 89.44 293 LEU A N 1
ATOM 2288 C CA . LEU A 1 293 ? -13.503 1.103 -6.791 1.00 89.44 293 LEU A CA 1
ATOM 2289 C C . LEU A 1 293 ? -14.645 0.656 -5.888 1.00 89.44 293 LEU A C 1
ATOM 2291 O O . LEU A 1 293 ? -15.424 1.472 -5.394 1.00 89.44 293 LEU A O 1
ATOM 2295 N N . THR A 1 294 ? -14.703 -0.648 -5.675 1.00 89.88 294 THR A N 1
ATOM 2296 C CA . THR A 1 294 ? -15.690 -1.330 -4.840 1.00 89.88 294 THR A CA 1
ATOM 2297 C C . THR A 1 294 ? -15.011 -2.452 -4.052 1.00 89.88 294 THR A C 1
ATOM 2299 O O . THR A 1 294 ? -13.827 -2.757 -4.249 1.00 89.88 294 THR A O 1
ATOM 2302 N N . ARG A 1 295 ? -15.761 -3.113 -3.169 1.00 88.75 295 ARG A N 1
ATOM 2303 C CA . ARG A 1 295 ? -15.373 -4.347 -2.477 1.00 88.75 295 ARG A CA 1
ATOM 2304 C C . ARG A 1 295 ? -14.100 -4.178 -1.649 1.00 88.75 295 ARG A C 1
ATOM 2306 O O . ARG A 1 295 ? -13.278 -5.094 -1.608 1.00 88.75 295 ARG A O 1
ATOM 2313 N N . GLY A 1 296 ? -13.927 -3.010 -1.023 1.00 88.31 296 GLY A N 1
ATOM 2314 C CA . GLY A 1 296 ? -12.700 -2.657 -0.306 1.00 88.31 296 GLY A CA 1
ATOM 2315 C C . GLY A 1 296 ? -11.494 -2.533 -1.242 1.00 88.31 296 GLY A C 1
ATOM 2316 O O . GLY A 1 296 ? -10.447 -3.112 -0.966 1.00 88.31 296 GLY A O 1
ATOM 2317 N N . CYS A 1 297 ? -11.656 -1.833 -2.369 1.00 91.56 297 CYS A N 1
ATOM 2318 C CA . CYS A 1 297 ? -10.657 -1.697 -3.440 1.00 91.56 297 CYS A CA 1
ATOM 2319 C C . CYS A 1 297 ? -10.295 -2.992 -4.197 1.00 91.56 297 CYS A C 1
ATOM 2321 O O . CYS A 1 297 ? -9.297 -3.009 -4.915 1.00 91.56 297 CYS A O 1
ATOM 2323 N N . ARG A 1 298 ? -11.083 -4.068 -4.095 1.00 93.44 298 ARG A N 1
ATOM 2324 C CA . ARG A 1 298 ? -10.865 -5.306 -4.878 1.00 93.44 298 ARG A CA 1
ATOM 2325 C C . ARG A 1 298 ? -11.679 -5.358 -6.166 1.00 93.44 298 ARG A C 1
ATOM 2327 O O . ARG A 1 298 ? -11.340 -6.103 -7.080 1.00 93.44 298 ARG A O 1
ATOM 2334 N N . GLY A 1 299 ? -12.743 -4.567 -6.250 1.00 93.56 299 GLY A N 1
ATOM 2335 C CA . GLY A 1 299 ? -13.506 -4.362 -7.472 1.00 93.56 299 GLY A CA 1
ATOM 2336 C C . GLY A 1 299 ? -13.094 -3.065 -8.166 1.00 93.56 299 GLY A C 1
ATOM 2337 O O . GLY A 1 299 ? -12.829 -2.061 -7.501 1.00 93.56 299 GLY A O 1
ATOM 2338 N N . ALA A 1 300 ? -13.024 -3.086 -9.496 1.00 92.31 300 ALA A N 1
ATOM 2339 C CA . ALA A 1 300 ? -12.712 -1.924 -10.323 1.00 92.31 300 ALA A CA 1
ATOM 2340 C C . ALA A 1 300 ? -13.688 -1.792 -11.495 1.00 92.31 300 ALA A C 1
ATOM 2342 O O . ALA A 1 300 ? -13.920 -2.751 -12.237 1.00 92.31 300 ALA A O 1
ATOM 2343 N N . LYS A 1 301 ? -14.206 -0.574 -11.687 1.00 89.31 301 LYS A N 1
ATOM 2344 C CA . LYS A 1 301 ? -15.041 -0.171 -12.826 1.00 89.31 301 LYS A CA 1
ATOM 2345 C C . LYS A 1 301 ? -14.429 1.016 -13.553 1.00 89.31 301 LYS A C 1
ATOM 2347 O O . LYS A 1 301 ? -13.794 1.882 -12.939 1.00 89.31 301 LYS A O 1
ATOM 2352 N N . SER A 1 302 ? -14.698 1.094 -14.854 1.00 85.44 302 SER A N 1
ATOM 2353 C CA . SER A 1 302 ? -14.412 2.312 -15.610 1.00 85.44 302 SER A CA 1
ATOM 2354 C C . SER A 1 302 ? -15.311 3.456 -15.111 1.00 85.44 302 SER A C 1
ATOM 2356 O O . SER A 1 302 ? -16.511 3.242 -14.913 1.00 85.44 302 SER A O 1
ATOM 2358 N N . PRO A 1 303 ? -14.779 4.674 -14.907 1.00 81.88 303 PRO A N 1
ATOM 2359 C CA . PRO A 1 303 ? -15.571 5.818 -14.456 1.00 81.88 303 PRO A CA 1
ATOM 2360 C C . PRO A 1 303 ? -16.495 6.392 -15.534 1.00 81.88 303 PRO A C 1
ATOM 2362 O O . PRO A 1 303 ? -17.432 7.125 -15.215 1.00 81.88 303 PRO A O 1
ATOM 2365 N N . ASP A 1 304 ? -16.228 6.106 -16.808 1.00 83.19 304 ASP A N 1
ATOM 2366 C CA . ASP A 1 304 ? -17.075 6.464 -17.942 1.00 83.19 304 ASP A CA 1
ATOM 2367 C C . ASP A 1 304 ? -16.880 5.494 -19.121 1.00 83.19 304 ASP A C 1
ATOM 2369 O O . ASP A 1 304 ? -16.174 4.489 -19.017 1.00 83.19 304 ASP A O 1
ATOM 2373 N N . ALA A 1 305 ? -17.548 5.776 -20.242 1.00 80.50 305 ALA A N 1
ATOM 2374 C CA . ALA A 1 305 ? -17.501 4.941 -21.439 1.00 80.50 305 ALA A CA 1
ATOM 2375 C C . ALA A 1 305 ? -16.217 5.119 -22.285 1.00 80.50 305 ALA A C 1
ATOM 2377 O O . ALA A 1 305 ? -16.154 4.678 -23.431 1.00 80.50 305 ALA A O 1
ATOM 2378 N N . ALA A 1 306 ? -15.202 5.813 -21.762 1.00 74.25 306 ALA A N 1
ATOM 2379 C CA . ALA A 1 306 ? -13.921 5.988 -22.430 1.00 74.25 306 ALA A CA 1
ATOM 2380 C C . ALA A 1 306 ? -12.849 5.150 -21.722 1.00 74.25 306 ALA A C 1
ATOM 2382 O O . ALA A 1 306 ? -12.715 5.210 -20.501 1.00 74.25 306 ALA A O 1
ATOM 2383 N N . GLN A 1 307 ? -12.092 4.383 -22.512 1.00 72.69 307 GLN A N 1
ATOM 2384 C CA . GLN A 1 307 ? -11.087 3.405 -22.077 1.00 72.69 307 GLN A CA 1
ATOM 2385 C C . GLN A 1 307 ? -10.129 3.980 -21.016 1.00 72.69 307 GLN A C 1
ATOM 2387 O O . GLN A 1 307 ? -9.151 4.647 -21.354 1.00 72.69 307 GLN A O 1
ATOM 2392 N N . SER A 1 308 ? -10.409 3.708 -19.737 1.00 73.06 308 SER A N 1
ATOM 2393 C CA . SER A 1 308 ? -9.604 4.170 -18.601 1.00 73.06 308 SER A CA 1
ATOM 2394 C C . SER A 1 308 ? -9.040 2.965 -17.848 1.00 73.06 308 SER A C 1
ATOM 2396 O O . SER A 1 308 ? -9.822 2.181 -17.303 1.00 73.06 308 SER A O 1
ATOM 2398 N N . PRO A 1 309 ? -7.710 2.782 -17.808 1.00 79.12 309 PRO A N 1
ATOM 2399 C CA . PRO A 1 309 ? -7.117 1.690 -17.054 1.00 79.12 309 PRO A CA 1
ATOM 2400 C C . PRO A 1 309 ? -7.239 1.923 -15.544 1.00 79.12 309 PRO A C 1
ATOM 2402 O O . PRO A 1 309 ? -7.124 3.049 -15.055 1.00 79.12 309 PRO A O 1
ATOM 2405 N N . CYS A 1 310 ? -7.416 0.832 -14.806 1.00 86.00 310 CYS A N 1
ATOM 2406 C CA . CYS A 1 310 ? -7.243 0.769 -13.362 1.00 86.00 310 CYS A CA 1
ATOM 2407 C C . CYS A 1 310 ? -6.066 -0.160 -13.056 1.00 86.00 310 CYS A C 1
ATOM 2409 O O . CYS A 1 310 ? -6.009 -1.273 -13.576 1.00 86.00 310 CYS A O 1
ATOM 2411 N N . THR A 1 311 ? -5.119 0.305 -12.244 1.00 89.94 311 THR A N 1
ATOM 2412 C CA . THR A 1 311 ? -3.868 -0.405 -11.930 1.00 89.94 311 THR A CA 1
ATOM 2413 C C . THR A 1 311 ? -3.817 -0.820 -10.467 1.00 89.94 311 THR A C 1
ATOM 2415 O O . THR A 1 311 ? -4.458 -0.186 -9.634 1.00 89.94 311 THR A O 1
ATOM 2418 N N . ALA A 1 312 ? -3.033 -1.837 -10.120 1.00 92.81 312 ALA A N 1
ATOM 2419 C CA . ALA A 1 312 ? -2.818 -2.226 -8.723 1.00 92.81 312 ALA A CA 1
ATOM 2420 C C . ALA A 1 312 ? -1.980 -1.198 -7.927 1.00 92.81 312 ALA A C 1
ATOM 2422 O O . ALA A 1 312 ? -1.304 -0.339 -8.499 1.00 92.81 312 ALA A O 1
ATOM 2423 N N . THR A 1 313 ? -2.033 -1.275 -6.594 1.00 90.19 313 THR A N 1
ATOM 2424 C CA . THR A 1 313 ? -1.223 -0.467 -5.663 1.00 90.19 313 THR A CA 1
ATOM 2425 C C . THR A 1 313 ? 0.226 -0.930 -5.587 1.00 90.19 313 THR A C 1
ATOM 2427 O O . THR A 1 313 ? 1.120 -0.100 -5.444 1.00 90.19 313 THR A O 1
ATOM 2430 N N . PHE A 1 314 ? 0.468 -2.236 -5.706 1.00 86.62 314 PHE A N 1
ATOM 2431 C CA . PHE A 1 314 ? 1.816 -2.791 -5.799 1.00 86.62 314 PHE A CA 1
ATOM 2432 C C . PHE A 1 314 ? 2.199 -2.823 -7.274 1.00 86.62 314 PHE A C 1
ATOM 2434 O O . PHE A 1 314 ? 1.466 -3.366 -8.104 1.00 86.62 314 PHE A O 1
ATOM 2441 N N . GLY A 1 315 ? 3.320 -2.199 -7.621 1.00 74.50 315 GLY A N 1
ATOM 2442 C CA . GLY A 1 315 ? 3.693 -1.989 -9.013 1.00 74.50 315 GLY A CA 1
ATOM 2443 C C . GLY A 1 315 ? 5.166 -1.667 -9.193 1.00 74.50 315 GLY A C 1
ATOM 2444 O O . GLY A 1 315 ? 5.957 -1.733 -8.258 1.00 74.50 315 GLY A O 1
ATOM 2445 N N . SER A 1 316 ? 5.523 -1.320 -10.428 1.00 79.50 316 SER A N 1
ATOM 2446 C CA . SER A 1 316 ? 6.912 -1.242 -10.884 1.00 79.50 316 SER A CA 1
ATOM 2447 C C . SER A 1 316 ? 7.657 -2.576 -10.736 1.00 79.50 316 SER A C 1
ATOM 2449 O O . SER A 1 316 ? 8.829 -2.601 -10.368 1.00 79.50 316 SER A O 1
ATOM 2451 N N . LEU A 1 317 ? 6.982 -3.679 -11.069 1.00 87.25 317 LEU A N 1
ATOM 2452 C CA . LEU A 1 317 ? 7.574 -5.013 -11.117 1.00 87.25 317 LEU A CA 1
ATOM 2453 C C . LEU A 1 317 ? 8.656 -5.039 -12.205 1.00 87.25 317 LEU A C 1
ATOM 2455 O O . LEU A 1 317 ? 8.365 -4.781 -13.378 1.00 87.25 317 LEU A O 1
ATOM 2459 N N . VAL A 1 318 ? 9.898 -5.302 -11.803 1.00 85.44 318 VAL A N 1
ATOM 2460 C CA . VAL A 1 318 ? 11.088 -5.299 -12.676 1.00 85.44 318 VAL A CA 1
ATOM 2461 C C . VAL A 1 318 ? 11.856 -6.621 -12.642 1.00 85.44 318 VAL A C 1
ATOM 2463 O O . VAL A 1 318 ? 12.614 -6.896 -13.566 1.00 85.44 318 VAL A O 1
ATOM 2466 N N . ASP A 1 319 ? 11.621 -7.446 -11.627 1.00 87.81 319 ASP A N 1
ATOM 2467 C CA . ASP A 1 319 ? 12.220 -8.759 -11.409 1.00 87.81 319 ASP A CA 1
ATOM 2468 C C . ASP A 1 319 ? 11.204 -9.710 -10.748 1.00 87.81 319 ASP A C 1
ATOM 2470 O O . ASP A 1 319 ? 10.070 -9.318 -10.440 1.00 87.81 319 ASP A O 1
ATOM 2474 N N . GLY A 1 320 ? 11.576 -10.983 -10.604 1.00 91.88 320 GLY A N 1
ATOM 2475 C CA . GLY A 1 320 ? 10.766 -11.992 -9.938 1.00 91.88 320 GLY A CA 1
ATOM 2476 C C . GLY A 1 320 ? 9.635 -12.557 -10.794 1.00 91.88 320 GLY A C 1
ATOM 2477 O O . GLY A 1 320 ? 9.508 -12.310 -11.997 1.00 91.88 320 GLY A O 1
ATOM 2478 N N . LYS A 1 321 ? 8.792 -13.369 -10.159 1.00 96.06 321 LYS A N 1
ATOM 2479 C CA . LYS A 1 321 ? 7.670 -14.051 -10.805 1.00 96.06 321 LYS A CA 1
ATOM 2480 C C . LYS A 1 321 ? 6.413 -13.850 -9.986 1.00 96.06 321 LYS A C 1
ATOM 2482 O O . LYS A 1 321 ? 6.398 -14.162 -8.801 1.00 96.06 321 LYS A O 1
ATOM 2487 N N . TRP A 1 322 ? 5.360 -13.363 -10.625 1.00 97.25 322 TRP A N 1
ATOM 2488 C CA . TRP A 1 322 ? 4.178 -12.835 -9.949 1.00 97.25 322 TRP A CA 1
ATOM 2489 C C . TRP A 1 322 ? 2.896 -13.455 -10.495 1.00 97.25 322 TRP A C 1
ATOM 2491 O O . TRP A 1 322 ? 2.759 -13.613 -11.711 1.00 97.25 322 TRP A O 1
ATOM 2501 N N . TYR A 1 323 ? 1.957 -13.787 -9.611 1.00 97.69 323 TYR A N 1
ATOM 2502 C CA . TYR A 1 323 ? 0.665 -14.365 -9.970 1.00 97.69 323 TYR A CA 1
ATOM 2503 C C . TYR A 1 323 ? -0.499 -13.624 -9.316 1.00 97.69 323 TYR A C 1
ATOM 2505 O O . TYR A 1 323 ? -0.437 -13.233 -8.151 1.00 97.69 323 TYR A O 1
ATOM 2513 N N . TRP A 1 324 ? -1.571 -13.444 -10.083 1.00 97.94 324 TRP A N 1
ATOM 2514 C CA . TRP A 1 324 ? -2.854 -12.950 -9.594 1.00 97.94 324 TRP A CA 1
ATOM 2515 C C . TRP A 1 324 ? -4.001 -13.488 -10.448 1.00 97.94 324 TRP A C 1
ATOM 2517 O O . TRP A 1 324 ? -3.800 -13.945 -11.575 1.00 97.94 324 TRP A O 1
ATOM 2527 N N . GLU A 1 325 ? -5.219 -13.408 -9.922 1.00 97.62 325 GLU A N 1
ATOM 2528 C CA . GLU A 1 325 ? -6.436 -13.836 -10.606 1.00 97.62 325 GLU A CA 1
ATOM 2529 C C . GLU A 1 325 ? -7.436 -12.683 -10.710 1.00 97.62 325 GLU A C 1
ATOM 2531 O O . GLU A 1 325 ? -7.535 -11.828 -9.828 1.00 97.62 325 GLU A O 1
ATOM 2536 N N . ILE A 1 326 ? -8.187 -12.644 -11.808 1.00 97.69 326 ILE A N 1
ATOM 2537 C CA . ILE A 1 326 ? -9.217 -11.634 -12.059 1.00 97.69 326 ILE A CA 1
ATOM 2538 C C . ILE A 1 326 ? -10.499 -12.336 -12.496 1.00 97.69 326 ILE A C 1
ATOM 2540 O O . ILE A 1 326 ? -10.485 -13.159 -13.411 1.00 97.69 326 ILE A O 1
ATOM 2544 N N . LEU A 1 327 ? -11.612 -11.966 -11.870 1.00 96.00 327 LEU A N 1
ATOM 2545 C CA . LEU A 1 327 ? -12.960 -12.389 -12.219 1.00 96.00 327 LEU A CA 1
ATOM 2546 C C . LEU A 1 327 ? -13.752 -11.161 -12.701 1.00 96.00 327 LEU A C 1
ATOM 2548 O O . LEU A 1 327 ? -13.944 -10.226 -11.925 1.00 96.00 327 LEU A O 1
ATOM 2552 N N . PRO A 1 328 ? -14.234 -11.114 -13.954 1.00 94.31 328 PRO A N 1
ATOM 2553 C CA . PRO A 1 328 ? -15.219 -10.130 -14.371 1.00 94.31 328 PRO A CA 1
ATOM 2554 C C . PRO A 1 328 ? -16.580 -10.521 -13.773 1.00 94.31 328 PRO A C 1
ATOM 2556 O O . PRO A 1 328 ? -17.195 -11.507 -14.185 1.00 94.31 328 PRO A O 1
ATOM 2559 N N . ASP A 1 329 ? -17.031 -9.770 -12.771 1.00 93.12 329 ASP A N 1
ATOM 2560 C CA . ASP A 1 329 ? -18.312 -9.990 -12.082 1.00 93.12 329 ASP A CA 1
ATOM 2561 C C . ASP A 1 329 ? -19.487 -9.533 -12.944 1.00 93.12 329 ASP A C 1
ATOM 2563 O O . ASP A 1 329 ? -20.562 -10.121 -12.931 1.00 93.12 329 ASP A O 1
ATOM 2567 N N . SER A 1 330 ? -19.255 -8.534 -13.786 1.00 87.44 330 SER A N 1
ATOM 2568 C CA . SER A 1 330 ? -20.177 -8.105 -14.826 1.00 87.44 330 SER A CA 1
ATOM 2569 C C . SER A 1 330 ? -19.403 -7.797 -16.100 1.00 87.44 330 SER A C 1
ATOM 2571 O O . SER A 1 330 ? -18.286 -7.275 -16.062 1.00 87.44 330 SER A O 1
ATOM 2573 N N . LYS A 1 331 ? -20.005 -8.119 -17.248 1.00 81.25 331 LYS A N 1
ATOM 2574 C CA . LYS A 1 331 ? -19.447 -7.823 -18.569 1.00 81.25 331 LYS A CA 1
ATOM 2575 C C . LYS A 1 331 ? -20.502 -7.164 -19.459 1.00 81.25 331 LYS A C 1
ATOM 2577 O O . LYS A 1 331 ? -21.515 -7.784 -19.773 1.00 81.25 331 LYS A O 1
ATOM 2582 N N . GLY A 1 332 ? -20.226 -5.935 -19.885 1.00 68.19 332 GLY A N 1
ATOM 2583 C CA . GLY A 1 332 ? -20.919 -5.187 -20.937 1.00 68.19 332 GLY A CA 1
ATOM 2584 C C . GLY A 1 332 ? -19.905 -4.669 -21.969 1.00 68.19 332 GLY A C 1
ATOM 2585 O O . GLY A 1 332 ? -18.701 -4.696 -21.717 1.00 68.19 332 GLY A O 1
ATOM 2586 N N . GLY A 1 333 ? -20.363 -4.245 -23.149 1.00 68.00 333 GLY A N 1
ATOM 2587 C CA . GLY A 1 333 ? -19.494 -3.623 -24.158 1.00 68.00 333 GLY A CA 1
ATOM 2588 C C . GLY A 1 333 ? -18.553 -4.577 -24.915 1.00 68.00 333 GLY A C 1
ATOM 2589 O O . GLY A 1 333 ? -18.651 -5.799 -24.804 1.00 68.00 333 GLY A O 1
ATOM 2590 N N . SER A 1 334 ? -17.686 -3.994 -25.757 1.00 68.12 334 SER A N 1
ATOM 2591 C CA . SER A 1 334 ? -16.799 -4.701 -26.713 1.00 68.12 334 SER A CA 1
ATOM 2592 C C . SER A 1 334 ? -15.303 -4.655 -26.358 1.00 68.12 334 SER A C 1
ATOM 2594 O O . SER A 1 334 ? -14.510 -5.292 -27.047 1.00 68.12 334 SER A O 1
ATOM 2596 N N . ASP A 1 335 ? -14.913 -3.889 -25.327 1.00 77.25 335 ASP A N 1
ATOM 2597 C CA . ASP A 1 335 ? -13.505 -3.662 -24.962 1.00 77.25 335 ASP A CA 1
ATOM 2598 C C . ASP A 1 335 ? -13.228 -4.031 -23.498 1.00 77.25 335 ASP A C 1
ATOM 2600 O O . ASP A 1 335 ? -12.819 -3.189 -22.700 1.00 77.25 335 ASP A O 1
ATOM 2604 N N . CYS A 1 336 ? -13.442 -5.295 -23.129 1.00 86.88 336 CYS A N 1
ATOM 2605 C CA . CYS A 1 336 ? -13.010 -5.813 -21.826 1.00 86.88 336 CYS A CA 1
ATOM 2606 C C . CYS A 1 336 ? -11.604 -6.417 -21.918 1.00 86.88 336 CYS A C 1
ATOM 2608 O O . CYS A 1 336 ? -11.361 -7.305 -22.741 1.00 86.88 336 CYS A O 1
ATOM 2610 N N . GLN A 1 337 ? -10.668 -5.932 -21.099 1.00 89.50 337 GLN A N 1
ATOM 2611 C CA . GLN A 1 337 ? -9.250 -6.271 -21.196 1.00 89.50 337 GLN A CA 1
ATOM 2612 C C . GLN A 1 337 ? -8.578 -6.319 -19.822 1.00 89.50 337 GLN A C 1
ATOM 2614 O O . GLN A 1 337 ? -8.919 -5.558 -18.915 1.00 89.50 337 GLN A O 1
ATOM 2619 N N . LEU A 1 338 ? -7.577 -7.186 -19.692 1.00 93.94 338 LEU A N 1
ATOM 2620 C CA . LEU A 1 338 ? -6.738 -7.290 -18.499 1.00 93.94 338 LEU A CA 1
ATOM 2621 C C . LEU A 1 338 ? -5.304 -7.660 -18.863 1.00 93.94 338 LEU A C 1
ATOM 2623 O O . LEU A 1 338 ? -5.050 -8.237 -19.921 1.00 93.94 338 LEU A O 1
ATOM 2627 N N . GLY A 1 339 ? -4.363 -7.353 -17.976 1.00 94.81 339 GLY A N 1
ATOM 2628 C CA . GLY A 1 339 ? -2.957 -7.711 -18.122 1.00 94.81 339 GLY A CA 1
ATOM 2629 C C . GLY A 1 339 ? -2.070 -6.750 -17.352 1.00 94.81 339 GLY A C 1
ATOM 2630 O O . GLY A 1 339 ? -2.269 -6.571 -16.152 1.00 94.81 339 GLY A O 1
ATOM 2631 N N . ILE A 1 340 ? -1.094 -6.148 -18.031 1.00 92.62 340 ILE A N 1
ATOM 2632 C CA . ILE A 1 340 ? -0.146 -5.211 -17.417 1.00 92.62 340 ILE A CA 1
ATOM 2633 C C . ILE A 1 340 ? 0.014 -3.925 -18.229 1.00 92.62 340 ILE A C 1
ATOM 2635 O O . ILE A 1 340 ? -0.061 -3.935 -19.460 1.00 92.62 340 ILE A O 1
ATOM 2639 N N . ILE A 1 341 ? 0.291 -2.835 -17.518 1.00 88.12 341 ILE A N 1
ATOM 2640 C CA . ILE A 1 341 ? 0.692 -1.530 -18.055 1.00 88.12 341 ILE A CA 1
ATOM 2641 C C . ILE A 1 341 ? 2.055 -1.155 -17.467 1.00 88.12 341 ILE A C 1
ATOM 2643 O O . ILE A 1 341 ? 2.366 -1.514 -16.333 1.00 88.12 341 ILE A O 1
ATOM 2647 N N . ASN A 1 342 ? 2.892 -0.455 -18.228 1.00 85.00 342 ASN A N 1
ATOM 2648 C CA . ASN A 1 342 ? 4.147 0.079 -17.706 1.00 85.00 342 ASN A CA 1
ATOM 2649 C C . ASN A 1 342 ? 3.904 1.322 -16.832 1.00 85.00 342 ASN A C 1
ATOM 2651 O O . ASN A 1 342 ? 3.074 2.167 -17.158 1.00 85.00 342 ASN A O 1
ATOM 2655 N N . THR A 1 343 ? 4.673 1.499 -15.758 1.00 79.69 343 THR A N 1
ATOM 2656 C CA . THR A 1 343 ? 4.526 2.639 -14.834 1.00 79.69 343 THR A CA 1
ATOM 2657 C C . THR A 1 343 ? 4.850 4.003 -15.425 1.00 79.69 343 THR A C 1
ATOM 2659 O O . THR A 1 343 ? 4.456 5.023 -14.867 1.00 79.69 343 THR A O 1
ATOM 2662 N N . SER A 1 344 ? 5.543 4.042 -16.561 1.00 74.50 344 SER A N 1
ATOM 2663 C CA . SER A 1 344 ? 5.771 5.277 -17.314 1.00 74.50 344 SER A CA 1
ATOM 2664 C C . SER A 1 344 ? 4.575 5.703 -18.171 1.00 74.50 344 SER A C 1
ATOM 2666 O O . SER A 1 344 ? 4.630 6.766 -18.792 1.00 74.50 344 SER A O 1
ATOM 2668 N N . ALA A 1 345 ? 3.509 4.897 -18.219 1.00 71.44 345 ALA A N 1
ATOM 2669 C CA . ALA A 1 345 ? 2.342 5.174 -19.031 1.00 71.44 345 ALA A CA 1
ATOM 2670 C C . ALA A 1 345 ? 1.605 6.443 -18.589 1.00 71.44 345 ALA A C 1
ATOM 2672 O O . ALA A 1 345 ? 1.249 6.603 -17.419 1.00 71.44 345 ALA A O 1
ATOM 2673 N N . GLU A 1 346 ? 1.319 7.331 -19.545 1.00 63.88 346 GLU A N 1
ATOM 2674 C CA . GLU A 1 346 ? 0.331 8.382 -19.327 1.00 63.88 346 GLU A CA 1
ATOM 2675 C C . GLU A 1 346 ? -1.060 7.741 -19.289 1.00 63.88 346 GLU A C 1
ATOM 2677 O O . GLU A 1 346 ? -1.452 7.028 -20.211 1.00 63.88 346 GLU A O 1
ATOM 2682 N N . MET A 1 347 ? -1.821 8.006 -18.225 1.00 65.31 347 MET A N 1
ATOM 2683 C CA . MET A 1 347 ? -3.217 7.575 -18.117 1.00 65.31 347 MET A CA 1
ATOM 2684 C C . MET A 1 347 ? -4.099 8.511 -18.951 1.00 65.31 347 MET A C 1
ATOM 2686 O O . MET A 1 347 ? -4.850 9.326 -18.420 1.00 65.31 347 MET A O 1
ATOM 2690 N N . VAL A 1 348 ? -3.951 8.465 -20.268 1.00 59.34 348 VAL A N 1
ATOM 2691 C CA . VAL A 1 348 ? -4.867 9.093 -21.228 1.00 59.34 348 VAL A CA 1
ATOM 2692 C C . VAL A 1 348 ? -5.695 8.004 -21.913 1.00 59.34 348 VAL A C 1
ATOM 2694 O O . VAL A 1 348 ? -5.519 6.822 -21.622 1.00 59.34 348 VAL A O 1
ATOM 2697 N N . ASP A 1 349 ? -6.641 8.385 -22.775 1.00 57.72 349 ASP A N 1
ATOM 2698 C CA . ASP A 1 349 ? -7.435 7.413 -23.534 1.00 57.72 349 ASP A CA 1
ATOM 2699 C C . ASP A 1 349 ? -6.506 6.436 -24.263 1.00 57.72 349 ASP A C 1
ATOM 2701 O O . ASP A 1 349 ? -5.706 6.850 -25.102 1.00 57.72 349 ASP A O 1
ATOM 2705 N N . VAL A 1 350 ? -6.629 5.137 -23.968 1.00 53.97 350 VAL A N 1
ATOM 2706 C CA . VAL A 1 350 ? -5.757 4.088 -24.539 1.00 53.97 350 VAL A CA 1
ATOM 2707 C C . VAL A 1 350 ? -5.869 4.019 -26.070 1.00 53.97 350 VAL A C 1
ATOM 2709 O O . VAL A 1 350 ? -4.933 3.613 -26.754 1.00 53.97 350 VAL A O 1
ATOM 2712 N N . ALA A 1 351 ? -6.968 4.533 -26.631 1.00 48.12 351 ALA A N 1
ATOM 2713 C CA . ALA A 1 351 ? -7.163 4.716 -28.066 1.00 48.12 351 ALA A CA 1
ATOM 2714 C C . ALA A 1 351 ? -6.325 5.855 -28.696 1.00 48.12 351 ALA A C 1
ATOM 2716 O O . ALA A 1 351 ? -6.292 5.961 -29.922 1.00 48.12 351 ALA A O 1
ATOM 2717 N N . GLN A 1 352 ? -5.675 6.724 -27.907 1.00 47.19 352 GLN A N 1
ATOM 2718 C CA . GLN A 1 352 ? -4.980 7.924 -28.401 1.00 47.19 352 GLN A CA 1
ATOM 2719 C C . GLN A 1 352 ? -3.512 8.076 -27.960 1.00 47.19 352 GLN A C 1
ATOM 2721 O O . GLN A 1 352 ? -2.857 8.994 -28.458 1.00 47.19 352 GLN A O 1
ATOM 2726 N N . SER A 1 353 ? -2.942 7.198 -27.119 1.00 48.75 353 SER A N 1
ATOM 2727 C CA . SER A 1 353 ? -1.511 7.266 -26.767 1.00 48.75 353 SER A CA 1
ATOM 2728 C C . SER A 1 353 ? -0.714 5.996 -27.062 1.00 48.75 353 SER A C 1
ATOM 2730 O O . SER A 1 353 ? -1.133 4.866 -26.831 1.00 48.75 353 SER A O 1
ATOM 2732 N N . GLN A 1 354 ? 0.492 6.211 -27.585 1.00 51.28 354 GLN A N 1
ATOM 2733 C CA . GLN A 1 354 ? 1.544 5.212 -27.765 1.00 51.28 354 GLN A CA 1
ATOM 2734 C C . GLN A 1 354 ? 2.022 4.715 -26.393 1.00 51.28 354 GLN A C 1
ATOM 2736 O O . GLN A 1 354 ? 2.896 5.355 -25.800 1.00 51.28 354 GLN A O 1
ATOM 2741 N N . THR A 1 355 ? 1.425 3.676 -25.798 1.00 62.66 355 THR A N 1
ATOM 2742 C CA . THR A 1 355 ? 1.770 3.379 -24.394 1.00 62.66 355 THR A CA 1
ATOM 2743 C C . THR A 1 355 ? 1.702 1.908 -23.980 1.00 62.66 355 THR A C 1
ATOM 2745 O O . THR A 1 355 ? 0.647 1.400 -23.647 1.00 62.66 355 THR A O 1
ATOM 2748 N N . TYR A 1 356 ? 2.862 1.250 -23.963 1.00 77.19 356 TYR A N 1
ATOM 2749 C CA . TYR A 1 356 ? 3.334 0.137 -23.121 1.00 77.19 356 TYR A CA 1
ATOM 2750 C C . TYR A 1 356 ? 2.296 -0.674 -22.312 1.00 77.19 356 TYR A C 1
ATOM 2752 O O . TYR A 1 356 ? 2.336 -0.684 -21.078 1.00 77.19 356 TYR A O 1
ATOM 2760 N N . TYR A 1 357 ? 1.406 -1.408 -22.986 1.00 85.38 357 TYR A N 1
ATOM 2761 C CA . TYR A 1 357 ? 0.532 -2.416 -22.367 1.00 85.38 357 TYR A CA 1
ATOM 2762 C C . TYR A 1 357 ? 0.739 -3.809 -22.963 1.00 85.38 357 TYR A C 1
ATOM 2764 O O . TYR A 1 357 ? 1.216 -3.967 -24.090 1.00 85.38 357 TYR A O 1
ATOM 2772 N N . ARG A 1 358 ? 0.365 -4.833 -22.197 1.00 91.06 358 ARG A N 1
ATOM 2773 C CA . ARG A 1 358 ? 0.323 -6.238 -22.618 1.00 91.06 358 ARG A CA 1
ATOM 2774 C C . ARG A 1 358 ? -0.994 -6.829 -22.126 1.00 91.06 358 ARG A C 1
ATOM 2776 O O . ARG A 1 358 ? -1.092 -7.263 -20.978 1.00 91.06 358 ARG A O 1
ATOM 2783 N N . PHE A 1 359 ? -2.014 -6.782 -22.982 1.00 92.88 359 PHE A N 1
ATOM 2784 C CA . PHE A 1 359 ? -3.390 -7.126 -22.622 1.00 92.88 359 PHE A CA 1
ATOM 2785 C C . PHE A 1 359 ? -3.915 -8.374 -23.316 1.00 92.88 359 PHE A C 1
ATOM 2787 O O . PHE A 1 359 ? -3.533 -8.684 -24.444 1.00 92.88 359 PHE A O 1
ATOM 2794 N N . TYR A 1 360 ? -4.832 -9.051 -22.632 1.00 95.44 360 TYR A N 1
ATOM 2795 C CA . TYR A 1 360 ? -5.655 -10.143 -23.124 1.00 95.44 360 TYR A CA 1
ATOM 2796 C C . TYR A 1 360 ? -7.114 -9.683 -23.212 1.00 95.44 360 TYR A C 1
ATOM 2798 O O . TYR A 1 360 ? -7.646 -9.136 -22.246 1.00 95.44 360 TYR A O 1
ATOM 2806 N N . LEU A 1 361 ? -7.743 -9.860 -24.375 1.00 93.25 361 LEU A N 1
ATOM 2807 C CA . LEU A 1 361 ? -9.053 -9.290 -24.704 1.00 93.25 361 LEU A CA 1
ATOM 2808 C C . LEU A 1 361 ? -10.165 -10.326 -24.549 1.00 93.25 361 LEU A C 1
ATOM 2810 O O . LEU A 1 361 ? -10.071 -11.432 -25.083 1.00 93.25 361 LEU A O 1
ATOM 2814 N N . ALA A 1 362 ? -11.257 -9.930 -23.902 1.00 93.44 362 ALA A N 1
ATOM 2815 C CA . ALA A 1 362 ? -12.399 -10.797 -23.630 1.00 93.44 362 ALA A CA 1
ATOM 2816 C C . ALA A 1 362 ? -13.112 -11.267 -24.892 1.00 93.44 362 ALA A C 1
ATOM 2818 O O . ALA A 1 362 ? -13.363 -12.458 -25.068 1.00 93.44 362 ALA A O 1
ATOM 2819 N N . ASP A 1 363 ? -13.428 -10.323 -25.776 1.00 90.69 363 ASP A N 1
ATOM 2820 C CA . ASP A 1 363 ? -14.362 -10.537 -26.882 1.00 90.69 363 ASP A CA 1
ATOM 2821 C C . ASP A 1 363 ? -13.774 -11.339 -28.036 1.00 90.69 363 ASP A C 1
ATOM 2823 O O . ASP A 1 363 ? -14.500 -11.998 -28.777 1.00 90.69 363 ASP A O 1
ATOM 2827 N N . THR A 1 364 ? -12.452 -11.302 -28.180 1.00 92.69 364 THR A N 1
ATOM 2828 C CA . THR A 1 364 ? -11.744 -11.965 -29.280 1.00 92.69 364 THR A CA 1
ATOM 2829 C C . THR A 1 364 ? -10.835 -13.093 -28.812 1.00 92.69 364 THR A C 1
ATOM 2831 O O . THR A 1 364 ? -10.490 -13.944 -29.622 1.00 92.69 364 THR A O 1
ATOM 2834 N N . GLY A 1 365 ? -10.430 -13.113 -27.536 1.00 94.81 365 GLY A N 1
ATOM 2835 C CA . GLY A 1 365 ? -9.327 -13.963 -27.084 1.00 94.81 365 GLY A CA 1
ATOM 2836 C C . GLY A 1 365 ? -7.973 -13.527 -27.661 1.00 94.81 365 GLY A C 1
ATOM 2837 O O . GLY A 1 365 ? -6.969 -14.225 -27.528 1.00 94.81 365 GLY A O 1
ATOM 2838 N N . ASN A 1 366 ? -7.905 -12.363 -28.308 1.00 94.62 366 ASN A N 1
ATOM 2839 C CA . ASN A 1 366 ? -6.657 -11.845 -28.841 1.00 94.62 366 ASN A CA 1
ATOM 2840 C C . ASN A 1 366 ? -5.820 -11.196 -27.736 1.00 94.62 366 ASN A C 1
ATOM 2842 O O . ASN A 1 366 ? -6.317 -10.789 -26.685 1.00 94.62 366 ASN A O 1
ATOM 2846 N N . LYS A 1 367 ? -4.531 -11.051 -28.011 1.00 93.00 367 LYS A N 1
ATOM 2847 C CA . LYS A 1 367 ? -3.608 -10.226 -27.244 1.00 93.00 367 LYS A CA 1
ATOM 2848 C C . LYS A 1 367 ? -3.403 -8.873 -27.924 1.00 93.00 367 LYS A C 1
ATOM 2850 O O . LYS A 1 367 ? -3.474 -8.776 -29.152 1.00 93.00 367 LYS A O 1
ATOM 2855 N N . TRP A 1 368 ? -3.140 -7.834 -27.141 1.00 88.69 368 TRP A N 1
ATOM 2856 C CA . TRP A 1 368 ? -2.968 -6.471 -27.640 1.00 88.69 368 TRP A CA 1
ATOM 2857 C C . TRP A 1 368 ? -1.756 -5.782 -27.014 1.00 88.69 368 TRP A C 1
ATOM 2859 O O . TRP A 1 368 ? -1.498 -5.914 -25.816 1.00 88.69 368 TRP A O 1
ATOM 2869 N N . THR A 1 369 ? -1.008 -5.071 -27.858 1.00 85.44 369 THR A N 1
ATOM 2870 C CA . THR A 1 369 ? 0.200 -4.319 -27.513 1.00 85.44 369 THR A CA 1
ATOM 2871 C C . THR A 1 369 ? 0.205 -2.968 -28.223 1.00 85.44 369 THR A C 1
ATOM 2873 O O . THR A 1 369 ? -0.396 -2.806 -29.281 1.00 85.44 369 THR A O 1
ATOM 2876 N N . ASP A 1 370 ? 0.946 -2.027 -27.657 1.00 71.62 370 ASP A N 1
ATOM 2877 C CA . ASP A 1 370 ? 1.127 -0.636 -28.093 1.00 71.62 370 ASP A CA 1
ATOM 2878 C C . ASP A 1 370 ? 1.724 -0.427 -29.497 1.00 71.62 370 ASP A C 1
ATOM 2880 O O . ASP A 1 370 ? 1.607 0.653 -30.073 1.00 71.62 370 ASP A O 1
ATOM 2884 N N . THR A 1 371 ? 2.392 -1.435 -30.053 1.00 55.94 371 THR A N 1
ATOM 2885 C CA . THR A 1 371 ? 3.264 -1.268 -31.223 1.00 55.94 371 THR A CA 1
ATOM 2886 C C . THR A 1 371 ? 2.502 -1.275 -32.545 1.00 55.94 371 THR A C 1
ATOM 2888 O O . THR A 1 371 ? 3.023 -0.812 -33.554 1.00 55.94 371 THR A O 1
ATOM 2891 N N . ASN A 1 372 ? 1.266 -1.774 -32.550 1.00 52.19 372 ASN A N 1
ATOM 2892 C CA . ASN A 1 372 ? 0.359 -1.754 -33.687 1.00 52.19 372 ASN A CA 1
ATOM 2893 C C . ASN A 1 372 ? -1.061 -1.731 -33.124 1.00 52.19 372 ASN A C 1
ATOM 2895 O O . ASN A 1 372 ? -1.406 -2.603 -32.337 1.00 52.19 372 ASN A O 1
ATOM 2899 N N . ALA A 1 373 ? -1.915 -0.799 -33.543 1.00 59.84 373 ALA A N 1
ATOM 2900 C CA . ALA A 1 373 ? -3.325 -0.735 -33.131 1.00 59.84 373 ALA A CA 1
ATOM 2901 C C . ALA A 1 373 ? -4.178 -1.961 -33.573 1.00 59.84 373 ALA A C 1
ATOM 2903 O O . ALA A 1 373 ? -5.401 -1.879 -33.648 1.00 59.84 373 ALA A O 1
ATOM 2904 N N . SER A 1 374 ? -3.544 -3.091 -33.901 1.00 69.81 374 SER A N 1
ATOM 2905 C CA . SER A 1 374 ? -4.136 -4.366 -34.277 1.00 69.81 374 SER A CA 1
ATOM 2906 C C . SER A 1 374 ? -3.952 -5.409 -33.171 1.00 69.81 374 SER A C 1
ATOM 2908 O O . SER A 1 374 ? -2.916 -5.508 -32.514 1.00 69.81 374 SER A O 1
ATOM 2910 N N . THR A 1 375 ? -4.985 -6.221 -32.976 1.00 85.56 375 THR A N 1
ATOM 2911 C CA . THR A 1 375 ? -4.980 -7.334 -32.024 1.00 85.56 375 THR A CA 1
ATOM 2912 C C . THR A 1 375 ? -4.408 -8.592 -32.691 1.00 85.56 375 THR A C 1
ATOM 2914 O O . THR A 1 375 ? -4.515 -8.765 -33.906 1.00 85.56 375 THR A O 1
ATOM 2917 N N . ILE A 1 376 ? -3.766 -9.469 -31.916 1.00 91.69 376 ILE A N 1
ATOM 2918 C CA . ILE A 1 376 ? -3.085 -10.681 -32.403 1.00 91.69 376 ILE A CA 1
ATOM 2919 C C . ILE A 1 376 ? -3.764 -11.911 -31.792 1.00 91.69 376 ILE A C 1
ATOM 2921 O O . ILE A 1 376 ? -4.014 -11.926 -30.593 1.00 91.69 376 ILE A O 1
ATOM 2925 N N . SER A 1 377 ? -4.032 -12.955 -32.582 1.00 94.94 377 SER A N 1
ATOM 2926 C CA . SER A 1 377 ? -4.594 -14.218 -32.068 1.00 94.94 377 SER A CA 1
ATOM 2927 C C . SER A 1 377 ? -3.740 -14.798 -30.936 1.00 94.94 377 SER A C 1
ATOM 2929 O O . SER A 1 377 ? -2.510 -14.778 -31.021 1.00 94.94 377 SER A O 1
ATOM 2931 N N . TYR A 1 378 ? -4.383 -15.321 -29.890 1.00 96.25 378 TYR A N 1
ATOM 2932 C CA . TYR A 1 378 ? -3.679 -15.914 -28.750 1.00 96.25 378 TYR A CA 1
ATOM 2933 C C . TYR A 1 378 ? -4.483 -17.014 -28.043 1.00 96.25 378 TYR A C 1
ATOM 2935 O O . TYR A 1 378 ? -4.089 -18.173 -28.066 1.00 96.25 378 TYR A O 1
ATOM 2943 N N . GLY A 1 379 ? -5.606 -16.666 -27.420 1.00 96.44 379 GLY A N 1
ATOM 2944 C CA . GLY A 1 379 ? -6.373 -17.557 -26.555 1.00 96.44 379 GLY A CA 1
ATOM 2945 C C . GLY A 1 379 ? -7.861 -17.565 -26.874 1.00 96.44 379 GLY A C 1
ATOM 2946 O O . GLY A 1 379 ? -8.308 -17.060 -27.901 1.00 96.44 379 GLY A O 1
ATOM 2947 N N . ASN A 1 380 ? -8.639 -18.167 -25.980 1.00 97.38 380 ASN A N 1
ATOM 2948 C CA . ASN A 1 380 ? -10.092 -18.219 -26.098 1.00 97.38 380 ASN A CA 1
ATOM 2949 C C . ASN A 1 380 ? -10.758 -16.932 -25.600 1.00 97.38 380 ASN A C 1
ATOM 2951 O O . ASN A 1 380 ? -10.273 -16.260 -24.695 1.00 97.38 380 ASN A O 1
ATOM 2955 N N . THR A 1 381 ? -11.952 -16.633 -26.100 1.00 96.12 381 THR A N 1
ATOM 2956 C CA . THR A 1 381 ? -12.782 -15.577 -25.508 1.00 96.12 381 THR A CA 1
ATOM 2957 C C . THR A 1 381 ? -13.124 -15.886 -24.047 1.00 96.12 381 THR A C 1
ATOM 2959 O O . THR A 1 381 ? -13.163 -17.049 -23.621 1.00 96.12 381 THR A O 1
ATOM 2962 N N . TRP A 1 382 ? -13.392 -14.849 -23.259 1.00 95.12 382 TRP A N 1
ATOM 2963 C CA . TRP A 1 382 ? -13.806 -14.967 -21.859 1.00 95.12 382 TRP A CA 1
ATOM 2964 C C . TRP A 1 382 ? -14.948 -14.009 -21.526 1.00 95.12 382 TRP A C 1
ATOM 2966 O O . TRP A 1 382 ? -15.168 -13.005 -22.204 1.00 95.12 382 TRP A O 1
ATOM 2976 N N . THR A 1 383 ? -15.738 -14.370 -20.518 1.00 94.19 383 THR A N 1
ATOM 2977 C CA . THR A 1 383 ? -16.970 -13.665 -20.157 1.00 94.19 383 THR A CA 1
ATOM 2978 C C . THR A 1 383 ? -17.162 -13.590 -18.644 1.00 94.19 383 THR A C 1
ATOM 2980 O O . THR A 1 383 ? -16.321 -14.061 -17.881 1.00 94.19 383 THR A O 1
ATOM 2983 N N . GLN A 1 384 ? -18.269 -12.978 -18.222 1.00 93.94 384 GLN A N 1
ATOM 2984 C CA . GLN A 1 384 ? -18.696 -12.898 -16.831 1.00 93.94 384 GLN A CA 1
ATOM 2985 C C . GLN A 1 384 ? -18.551 -14.250 -16.117 1.00 93.94 384 GLN A C 1
ATOM 2987 O O . GLN A 1 384 ? -19.029 -15.278 -16.599 1.00 93.94 384 GLN A O 1
ATOM 2992 N N . GLY A 1 385 ? -17.904 -14.231 -14.953 1.00 93.06 385 GLY A N 1
ATOM 2993 C CA . GLY A 1 385 ? -17.700 -15.405 -14.113 1.00 93.06 385 GLY A CA 1
ATOM 2994 C C . GLY A 1 385 ? -16.562 -16.337 -14.543 1.00 93.06 385 GLY A C 1
ATOM 2995 O O . GLY A 1 385 ? -16.285 -17.282 -13.806 1.00 93.06 385 GLY A O 1
ATOM 2996 N N . ASP A 1 386 ? -15.882 -16.117 -15.670 1.00 96.06 386 ASP A N 1
ATOM 2997 C CA . ASP A 1 386 ? -14.608 -16.797 -15.936 1.00 96.06 386 ASP A CA 1
ATOM 2998 C C . ASP A 1 386 ? -13.516 -16.244 -15.007 1.00 96.06 386 ASP A C 1
ATOM 3000 O O . ASP A 1 386 ? -13.444 -15.044 -14.777 1.00 96.06 386 ASP A O 1
ATOM 3004 N N . ILE A 1 387 ? -12.637 -17.096 -14.486 1.00 96.19 387 ILE A N 1
ATOM 3005 C CA . ILE A 1 387 ? -11.462 -16.649 -13.726 1.00 96.19 387 ILE A CA 1
ATOM 3006 C C . ILE A 1 387 ? -10.267 -16.638 -14.668 1.00 96.19 387 ILE A C 1
ATOM 3008 O O . ILE A 1 387 ? -9.932 -17.663 -15.272 1.00 96.19 387 ILE A O 1
ATOM 3012 N N . ILE A 1 388 ? -9.616 -15.486 -14.775 1.00 98.25 388 ILE A N 1
ATOM 3013 C CA . ILE A 1 388 ? -8.421 -15.297 -15.584 1.00 98.25 388 ILE A CA 1
ATOM 3014 C C . ILE A 1 388 ? -7.210 -15.210 -14.664 1.00 98.25 388 ILE A C 1
ATOM 3016 O O . ILE A 1 388 ? -7.049 -14.230 -13.939 1.00 98.25 388 ILE A O 1
ATOM 3020 N N . GLY A 1 389 ? -6.370 -16.244 -14.686 1.00 98.06 389 GLY A N 1
ATOM 3021 C CA . GLY A 1 389 ? -5.086 -16.235 -13.991 1.00 98.06 389 GLY A CA 1
ATOM 3022 C C . GLY A 1 389 ? -4.030 -15.544 -14.844 1.00 98.06 389 GLY A C 1
ATOM 3023 O O . GLY A 1 389 ? -3.971 -15.749 -16.059 1.00 98.06 389 GLY A O 1
ATOM 3024 N N . VAL A 1 390 ? -3.187 -14.734 -14.218 1.00 98.62 390 VAL A N 1
ATOM 3025 C CA . VAL A 1 390 ? -2.116 -13.987 -14.877 1.00 98.62 390 VAL A CA 1
ATOM 3026 C C . VAL A 1 390 ? -0.795 -14.357 -14.223 1.00 98.62 390 VAL A C 1
ATOM 3028 O O . VAL A 1 390 ? -0.619 -14.142 -13.030 1.00 98.62 390 VAL A O 1
ATOM 3031 N N . ALA A 1 391 ? 0.132 -14.916 -15.000 1.00 98.56 391 ALA A N 1
ATOM 3032 C CA . ALA A 1 391 ? 1.473 -15.269 -14.543 1.00 98.56 391 ALA A CA 1
ATOM 3033 C C . ALA A 1 391 ? 2.507 -14.403 -15.269 1.00 98.56 391 ALA A C 1
ATOM 3035 O O . ALA A 1 391 ? 2.695 -14.540 -16.479 1.00 98.56 391 ALA A O 1
ATOM 3036 N N . LEU A 1 392 ? 3.170 -13.516 -14.530 1.00 97.88 392 LEU A N 1
ATOM 3037 C CA . LEU A 1 392 ? 4.198 -12.602 -15.018 1.00 97.88 392 LEU A CA 1
ATOM 3038 C C . LEU A 1 392 ? 5.583 -13.090 -14.580 1.00 97.88 392 LEU A C 1
ATOM 3040 O O . LEU A 1 392 ? 5.891 -13.082 -13.396 1.00 97.88 392 LEU A O 1
ATOM 3044 N N . ASP A 1 393 ? 6.416 -13.505 -15.528 1.00 97.50 393 ASP A N 1
ATOM 3045 C CA . ASP A 1 393 ? 7.804 -13.921 -15.313 1.00 97.50 393 ASP A CA 1
ATOM 3046 C C . ASP A 1 393 ? 8.730 -12.770 -15.724 1.00 97.50 393 ASP A C 1
ATOM 3048 O O . ASP A 1 393 ? 9.081 -12.635 -16.901 1.00 97.50 393 ASP A O 1
ATOM 3052 N N . MET A 1 394 ? 9.092 -11.907 -14.773 1.00 92.62 394 MET A N 1
ATOM 3053 C CA . MET A 1 394 ? 10.025 -10.804 -15.017 1.00 92.62 394 MET A CA 1
ATOM 3054 C C . MET A 1 394 ? 11.474 -11.282 -15.099 1.00 92.62 394 MET A C 1
ATOM 3056 O O . MET A 1 394 ? 12.263 -10.628 -15.769 1.00 92.62 394 MET A O 1
ATOM 3060 N N . ASP A 1 395 ? 11.818 -12.446 -14.540 1.00 93.19 395 ASP A N 1
ATOM 3061 C CA . ASP A 1 395 ? 13.164 -13.025 -14.682 1.00 93.19 395 ASP A CA 1
ATOM 3062 C C . ASP A 1 395 ? 13.493 -13.368 -16.144 1.00 93.19 395 ASP A C 1
ATOM 3064 O O . ASP A 1 395 ? 14.637 -13.263 -16.584 1.00 93.19 395 ASP A O 1
ATOM 3068 N N . ASN A 1 396 ? 12.486 -13.792 -16.914 1.00 94.88 396 ASN A N 1
ATOM 3069 C CA . ASN A 1 396 ? 12.639 -14.155 -18.322 1.00 94.88 396 ASN A CA 1
ATOM 3070 C C . ASN A 1 396 ? 11.990 -13.138 -19.269 1.00 94.88 396 ASN A C 1
ATOM 3072 O O . ASN A 1 396 ? 12.285 -13.143 -20.464 1.00 94.88 396 ASN A O 1
ATOM 3076 N N . GLY A 1 397 ? 11.118 -12.258 -18.781 1.00 94.31 397 GLY A N 1
ATOM 3077 C CA . GLY A 1 397 ? 10.375 -11.295 -19.588 1.00 94.31 397 GLY A CA 1
ATOM 3078 C C . GLY A 1 397 ? 9.252 -11.940 -20.394 1.00 94.31 397 GLY A C 1
ATOM 3079 O O . GLY A 1 397 ? 9.196 -11.768 -21.615 1.00 94.31 397 GLY A O 1
ATOM 3080 N N . ALA A 1 398 ? 8.386 -12.703 -19.726 1.00 97.25 398 ALA A N 1
ATOM 3081 C CA . ALA A 1 398 ? 7.216 -13.335 -20.325 1.00 97.25 398 ALA A CA 1
ATOM 3082 C C . ALA A 1 398 ? 5.956 -13.151 -19.471 1.00 97.25 398 ALA A C 1
ATOM 3084 O O . ALA A 1 398 ? 6.032 -13.046 -18.253 1.00 97.25 398 ALA A O 1
ATOM 3085 N N . ILE A 1 399 ? 4.787 -13.149 -20.108 1.00 98.38 399 ILE A N 1
ATOM 3086 C CA . ILE A 1 399 ? 3.490 -13.158 -19.418 1.00 98.38 399 ILE A CA 1
ATOM 3087 C C . ILE A 1 399 ? 2.564 -14.194 -20.053 1.00 98.38 399 ILE A C 1
ATOM 3089 O O . ILE A 1 399 ? 2.525 -14.347 -21.278 1.00 98.38 399 ILE A O 1
ATOM 3093 N N . TYR A 1 400 ? 1.822 -14.898 -19.205 1.00 98.75 400 TYR A N 1
ATOM 3094 C CA . TYR A 1 400 ? 0.901 -15.968 -19.568 1.00 98.75 400 TYR A CA 1
ATOM 3095 C C . TYR A 1 400 ? -0.468 -15.696 -18.959 1.00 98.75 400 TYR A C 1
ATOM 3097 O O . TYR A 1 400 ? -0.574 -15.159 -17.856 1.00 98.75 400 TYR A O 1
ATOM 3105 N N . PHE A 1 401 ? -1.507 -16.140 -19.660 1.00 98.81 401 PHE A N 1
ATOM 3106 C CA . PHE A 1 401 ? -2.887 -16.057 -19.190 1.00 98.81 401 PHE A CA 1
ATOM 3107 C C . PHE A 1 401 ? -3.513 -17.448 -19.150 1.00 98.81 401 PHE A C 1
ATOM 3109 O O . PHE A 1 401 ? -3.342 -18.234 -20.088 1.00 98.81 401 PHE A O 1
ATOM 3116 N N . SER A 1 402 ? -4.257 -17.740 -18.088 1.00 98.38 402 SER A N 1
ATOM 3117 C CA . SER A 1 402 ? -5.114 -18.917 -17.976 1.00 98.38 402 SER A CA 1
ATOM 3118 C C . SER A 1 402 ? -6.585 -18.510 -18.007 1.00 98.38 402 SER A C 1
ATOM 3120 O O . SER A 1 402 ? -6.937 -17.385 -17.673 1.00 98.38 402 SER A O 1
ATOM 3122 N N . LYS A 1 403 ? -7.457 -19.428 -18.416 1.00 98.06 403 LYS A N 1
ATOM 3123 C CA . LYS A 1 403 ? -8.909 -19.307 -18.286 1.00 98.06 403 LYS A CA 1
ATOM 3124 C C . LYS A 1 403 ? -9.399 -20.510 -17.499 1.00 98.06 403 LYS A C 1
ATOM 3126 O O . LYS A 1 403 ? -9.213 -21.638 -17.955 1.00 98.06 403 LYS A O 1
ATOM 3131 N N . ASN A 1 404 ? -10.009 -20.276 -16.341 1.00 95.81 404 ASN A N 1
ATOM 3132 C CA . ASN A 1 404 ? -10.505 -21.317 -15.438 1.00 95.81 404 ASN A CA 1
ATOM 3133 C C . ASN A 1 404 ? -9.449 -22.416 -15.195 1.00 95.81 404 ASN A C 1
ATOM 3135 O O . ASN A 1 404 ? -9.689 -23.598 -15.437 1.00 95.81 404 ASN A O 1
ATOM 3139 N N . GLY A 1 405 ? -8.232 -21.999 -14.828 1.00 94.44 405 GLY A N 1
ATOM 3140 C CA . GLY A 1 405 ? -7.100 -22.892 -14.558 1.00 94.44 405 GLY A CA 1
ATOM 3141 C C . GLY A 1 405 ? -6.401 -23.481 -15.792 1.00 94.44 405 GLY A C 1
ATOM 3142 O O . GLY A 1 405 ? -5.346 -24.091 -15.654 1.00 94.44 405 GLY A O 1
ATOM 3143 N N . THR A 1 406 ? -6.928 -23.285 -17.006 1.00 97.50 406 THR A N 1
ATOM 3144 C CA . THR A 1 406 ? -6.307 -23.788 -18.245 1.00 97.50 406 THR A CA 1
ATOM 3145 C C . THR A 1 406 ? -5.465 -22.706 -18.917 1.00 97.50 406 THR A C 1
ATOM 3147 O O . THR A 1 406 ? -5.997 -21.678 -19.343 1.00 97.50 406 THR A O 1
ATOM 3150 N N . TRP A 1 407 ? -4.155 -22.926 -19.049 1.00 98.50 407 TRP A N 1
ATOM 3151 C CA . TRP A 1 407 ? -3.243 -22.014 -19.752 1.00 98.50 407 TRP A CA 1
ATOM 3152 C C . TRP A 1 407 ? -3.580 -21.911 -21.243 1.00 98.50 407 TRP A C 1
ATOM 3154 O O . TRP A 1 407 ? -3.800 -22.919 -21.914 1.00 98.50 407 TRP A O 1
ATOM 3164 N N . GLN A 1 408 ? -3.658 -20.683 -21.753 1.00 98.56 408 GLN A N 1
ATOM 3165 C CA . GLN A 1 408 ? -3.973 -20.423 -23.160 1.00 98.56 408 GLN A CA 1
ATOM 3166 C C . GLN A 1 408 ? -2.752 -20.682 -24.055 1.00 98.56 408 GLN A C 1
ATOM 3168 O O . GLN A 1 408 ? -1.628 -20.684 -23.565 1.00 98.56 408 GLN A O 1
ATOM 3173 N N . ASP A 1 409 ? -2.978 -20.949 -25.346 1.00 97.44 409 ASP A N 1
ATOM 3174 C CA . ASP A 1 409 ? -1.932 -21.266 -26.341 1.00 97.44 409 ASP A CA 1
ATOM 3175 C C . ASP A 1 409 ? -0.966 -22.400 -25.922 1.00 97.44 409 ASP A C 1
ATOM 3177 O O . ASP A 1 409 ? 0.225 -22.391 -26.225 1.00 97.44 409 ASP A O 1
ATOM 3181 N N . SER A 1 410 ? -1.472 -23.388 -25.169 1.00 97.31 410 SER A N 1
ATOM 3182 C CA . SER A 1 410 ? -0.653 -24.442 -24.535 1.00 97.31 410 SER A CA 1
ATOM 3183 C C . SER A 1 410 ? 0.498 -23.886 -23.678 1.00 97.31 410 SER A C 1
ATOM 3185 O O . SER A 1 410 ? 1.569 -24.489 -23.591 1.00 97.31 410 SER A O 1
ATOM 3187 N N . GLY A 1 411 ? 0.275 -22.723 -23.061 1.00 98.00 411 GLY A N 1
ATOM 3188 C CA . GLY A 1 411 ? 1.256 -21.998 -22.269 1.00 98.00 411 GLY A CA 1
ATOM 3189 C C . GLY A 1 411 ? 1.810 -22.809 -21.104 1.00 98.00 411 GLY A C 1
ATOM 3190 O O . GLY A 1 411 ? 1.082 -23.501 -20.391 1.00 98.00 411 GLY A O 1
ATOM 3191 N N . VAL A 1 412 ? 3.117 -22.681 -20.884 1.00 98.31 412 VAL A N 1
ATOM 3192 C CA . VAL A 1 412 ? 3.830 -23.291 -19.759 1.00 98.31 412 VAL A CA 1
ATOM 3193 C C . VAL A 1 412 ? 4.556 -22.177 -18.998 1.00 98.31 412 VAL A C 1
ATOM 3195 O O . VAL A 1 412 ? 5.706 -21.867 -19.324 1.00 98.31 412 VAL A O 1
ATOM 3198 N N . PRO A 1 413 ? 3.929 -21.561 -17.975 1.00 98.12 413 PRO A N 1
ATOM 3199 C CA . PRO A 1 413 ? 4.529 -20.437 -17.249 1.00 98.12 413 PRO A CA 1
ATOM 3200 C C . PRO A 1 413 ? 5.879 -20.756 -16.597 1.00 98.12 413 PRO A C 1
ATOM 3202 O O . PRO A 1 413 ? 6.730 -19.887 -16.446 1.00 98.12 413 PRO A O 1
ATOM 3205 N N . THR A 1 414 ? 6.116 -22.024 -16.259 1.00 97.88 414 THR A N 1
ATOM 3206 C CA . THR A 1 414 ? 7.365 -22.512 -15.655 1.00 97.88 414 THR A CA 1
ATOM 3207 C C . THR A 1 414 ? 8.462 -22.834 -16.676 1.00 97.88 414 THR A C 1
ATOM 3209 O O . THR A 1 414 ? 9.530 -23.310 -16.300 1.00 97.88 414 THR A O 1
ATOM 3212 N N . SER A 1 415 ? 8.238 -22.577 -17.968 1.00 97.75 415 SER A N 1
ATOM 3213 C CA . SER A 1 415 ? 9.162 -22.950 -19.052 1.00 97.75 415 SER A CA 1
ATOM 3214 C C . SER A 1 415 ? 10.429 -22.085 -19.151 1.00 97.75 415 SER A C 1
ATOM 3216 O O . SER A 1 415 ? 11.307 -22.357 -19.980 1.00 97.75 415 SER A O 1
ATOM 3218 N N . GLY A 1 416 ? 10.544 -21.054 -18.307 1.00 95.44 416 GLY A N 1
ATOM 3219 C CA . GLY A 1 416 ? 11.712 -20.181 -18.209 1.00 95.44 416 GLY A CA 1
ATOM 3220 C C . GLY A 1 416 ? 12.039 -19.497 -19.535 1.00 95.44 416 GLY A C 1
ATOM 3221 O O . GLY A 1 416 ? 11.163 -18.946 -20.203 1.00 95.44 416 GLY A O 1
ATOM 3222 N N . SER A 1 417 ? 13.303 -19.566 -19.948 1.00 95.06 417 SER A N 1
ATOM 3223 C CA . SER A 1 417 ? 13.812 -18.868 -21.136 1.00 95.06 417 SER A CA 1
ATOM 3224 C C . SER A 1 417 ? 13.184 -19.317 -22.459 1.00 95.06 417 SER A C 1
ATOM 3226 O O . SER A 1 417 ? 13.245 -18.570 -23.434 1.00 95.06 417 SER A O 1
ATOM 3228 N N . THR A 1 418 ? 12.556 -20.500 -22.510 1.00 97.44 418 THR A N 1
ATOM 3229 C CA . THR A 1 418 ? 11.865 -20.984 -23.720 1.00 97.44 418 THR A CA 1
ATOM 3230 C C . THR A 1 418 ? 10.542 -20.266 -23.980 1.00 97.44 418 THR A C 1
ATOM 3232 O O . THR A 1 418 ? 10.101 -20.210 -25.125 1.00 97.44 418 THR A O 1
ATOM 3235 N N . LYS A 1 419 ? 9.926 -19.697 -22.934 1.00 97.94 419 LYS A N 1
ATOM 3236 C CA . LYS A 1 419 ? 8.695 -18.897 -22.997 1.00 97.94 419 LYS A CA 1
ATOM 3237 C C . LYS A 1 419 ? 7.533 -19.577 -23.736 1.00 97.94 419 LYS A C 1
ATOM 3239 O O . LYS A 1 419 ? 6.799 -18.942 -24.493 1.00 97.94 419 LYS A O 1
ATOM 3244 N N . THR A 1 420 ? 7.404 -20.890 -23.564 1.00 98.25 420 THR A N 1
ATOM 3245 C CA . THR A 1 420 ? 6.517 -21.738 -24.372 1.00 98.25 420 THR A CA 1
ATOM 3246 C C . THR A 1 420 ? 5.055 -21.326 -24.197 1.00 98.25 420 THR A C 1
ATOM 3248 O O . THR A 1 420 ? 4.525 -21.412 -23.091 1.00 98.25 420 THR A O 1
ATOM 3251 N N . GLY A 1 421 ? 4.411 -20.884 -25.284 1.00 97.62 421 GLY A N 1
ATOM 3252 C CA . GLY A 1 421 ? 3.010 -20.435 -25.297 1.00 97.62 421 GLY A CA 1
ATOM 3253 C C . GLY A 1 421 ? 2.749 -19.153 -24.494 1.00 97.62 421 GLY A C 1
ATOM 3254 O O . GLY A 1 421 ? 1.630 -18.920 -24.044 1.00 97.62 421 GLY A O 1
ATOM 3255 N N . ALA A 1 422 ? 3.775 -18.326 -24.257 1.00 98.06 422 ALA A N 1
ATOM 3256 C CA . ALA A 1 422 ? 3.594 -17.022 -23.625 1.00 98.06 422 ALA A CA 1
ATOM 3257 C C . ALA A 1 422 ? 2.777 -16.079 -24.517 1.00 98.06 422 ALA A C 1
ATOM 3259 O O . ALA A 1 422 ? 2.995 -15.993 -25.729 1.00 98.06 422 ALA A O 1
ATOM 3260 N N . ALA A 1 423 ? 1.895 -15.286 -23.905 1.00 97.38 423 ALA A N 1
ATOM 3261 C CA . ALA A 1 423 ? 1.187 -14.229 -24.615 1.00 97.38 423 ALA A CA 1
ATOM 3262 C C . ALA A 1 423 ? 2.180 -13.207 -25.165 1.00 97.38 423 ALA A C 1
ATOM 3264 O O . ALA A 1 423 ? 2.126 -12.844 -26.339 1.00 97.38 423 ALA A O 1
ATOM 3265 N N . PHE A 1 424 ? 3.142 -12.797 -24.343 1.00 95.44 424 PHE A N 1
ATOM 3266 C CA . PHE A 1 424 ? 4.194 -11.879 -24.754 1.00 95.44 424 PHE A CA 1
ATOM 3267 C C . PHE A 1 424 ? 5.540 -12.337 -24.215 1.00 95.44 424 PHE A C 1
ATOM 3269 O O . PHE A 1 424 ? 5.626 -12.839 -23.097 1.00 95.44 424 PHE A O 1
ATOM 3276 N N . THR A 1 425 ? 6.580 -12.166 -25.027 1.00 95.19 425 THR A N 1
ATOM 3277 C CA . THR A 1 425 ? 7.951 -12.628 -24.755 1.00 95.19 425 THR A CA 1
ATOM 3278 C C . THR A 1 425 ? 8.960 -11.486 -24.674 1.00 95.19 425 THR A C 1
ATOM 3280 O O . THR A 1 425 ? 10.158 -11.732 -24.537 1.00 95.19 425 THR A O 1
ATOM 3283 N N . ASP A 1 426 ? 8.489 -10.251 -24.813 1.00 90.44 426 ASP A N 1
ATOM 3284 C CA . ASP A 1 426 ? 9.273 -9.026 -24.930 1.00 90.44 426 ASP A CA 1
ATOM 3285 C C . ASP A 1 426 ? 9.128 -8.112 -23.703 1.00 90.44 426 ASP A C 1
ATOM 3287 O O . ASP A 1 426 ? 9.581 -6.973 -23.741 1.00 90.44 426 ASP A O 1
ATOM 3291 N N . VAL A 1 427 ? 8.528 -8.606 -22.612 1.00 90.19 427 VAL A N 1
ATOM 3292 C CA . VAL A 1 427 ? 8.135 -7.809 -21.434 1.00 90.19 427 VAL A CA 1
ATOM 3293 C C . VAL A 1 427 ? 9.311 -7.015 -20.847 1.00 90.19 427 VAL A C 1
ATOM 3295 O O . VAL A 1 427 ? 9.152 -5.842 -20.523 1.00 90.19 427 VAL A O 1
ATOM 3298 N N . LEU A 1 428 ? 10.504 -7.615 -20.765 1.00 86.88 428 LEU A N 1
ATOM 3299 C CA . LEU A 1 428 ? 11.718 -6.931 -20.296 1.00 86.88 428 LEU A CA 1
ATOM 3300 C C . LEU A 1 428 ? 12.240 -5.899 -21.302 1.00 86.88 428 LEU A C 1
ATOM 3302 O O . LEU A 1 428 ? 12.553 -4.773 -20.934 1.00 86.88 428 LEU A O 1
ATOM 3306 N N . SER A 1 429 ? 12.328 -6.268 -22.582 1.00 84.06 429 SER A N 1
ATOM 3307 C CA . SER A 1 429 ? 12.840 -5.384 -23.640 1.00 84.06 429 SER A CA 1
ATOM 3308 C C . SER A 1 429 ? 11.897 -4.228 -23.979 1.00 84.06 429 SER A C 1
ATOM 3310 O O . SER A 1 429 ? 12.325 -3.251 -24.583 1.00 84.06 429 SER A O 1
ATOM 3312 N N . ALA A 1 430 ? 10.623 -4.345 -23.609 1.00 79.88 430 ALA A N 1
ATOM 3313 C CA . ALA A 1 430 ? 9.600 -3.326 -23.799 1.00 79.88 430 ALA A CA 1
ATOM 3314 C C . ALA A 1 430 ? 9.564 -2.284 -22.668 1.00 79.88 430 ALA A C 1
ATOM 3316 O O . ALA A 1 430 ? 8.768 -1.349 -22.733 1.00 79.88 430 ALA A O 1
ATOM 3317 N N . ILE A 1 431 ? 10.415 -2.423 -21.644 1.00 73.62 431 ILE A N 1
ATOM 3318 C CA . ILE A 1 431 ? 10.601 -1.400 -20.617 1.00 73.62 431 ILE A CA 1
ATOM 3319 C C . ILE A 1 431 ? 11.300 -0.184 -21.250 1.00 73.62 431 ILE A C 1
ATOM 3321 O O . ILE A 1 431 ? 12.423 -0.315 -21.745 1.00 73.62 431 ILE A O 1
ATOM 3325 N N . PRO A 1 432 ? 10.689 1.012 -21.233 1.00 65.94 432 PRO A N 1
ATOM 3326 C CA . PRO A 1 432 ? 11.288 2.193 -21.846 1.00 65.94 432 PRO A CA 1
ATOM 3327 C C . PRO A 1 432 ? 12.559 2.612 -21.108 1.00 65.94 432 PRO A C 1
ATOM 3329 O O . PRO A 1 432 ? 12.556 2.788 -19.889 1.00 65.94 432 PRO A O 1
ATOM 3332 N N . ALA A 1 433 ? 13.645 2.845 -21.846 1.00 57.09 433 ALA A N 1
ATOM 3333 C CA . ALA A 1 433 ? 14.837 3.461 -21.278 1.00 57.09 433 ALA A CA 1
ATOM 3334 C C . ALA A 1 433 ? 14.540 4.932 -20.932 1.00 57.09 433 ALA A C 1
ATOM 3336 O O . ALA A 1 433 ? 14.307 5.752 -21.819 1.00 57.09 433 ALA A O 1
ATOM 3337 N N . GLY A 1 434 ? 14.560 5.272 -19.639 1.00 54.91 434 GLY A N 1
ATOM 3338 C CA . GLY A 1 434 ? 14.463 6.659 -19.172 1.00 54.91 434 GLY A CA 1
ATOM 3339 C C . GLY A 1 434 ? 13.040 7.204 -19.010 1.00 54.91 434 GLY A C 1
ATOM 3340 O O . GLY A 1 434 ? 12.789 8.356 -19.370 1.00 54.91 434 GLY A O 1
ATOM 3341 N N . GLY A 1 435 ? 12.109 6.413 -18.460 1.00 47.78 435 GLY A N 1
ATOM 3342 C CA . GLY A 1 435 ? 10.754 6.876 -18.145 1.00 47.78 435 GLY A CA 1
ATOM 3343 C C . GLY A 1 435 ? 10.734 8.210 -17.376 1.00 47.78 435 GLY A C 1
ATOM 3344 O O . GLY A 1 435 ? 11.483 8.406 -16.418 1.00 47.78 435 GLY A O 1
ATOM 3345 N N . ARG A 1 436 ? 9.839 9.131 -17.779 1.00 43.50 436 ARG A N 1
ATOM 3346 C CA . ARG A 1 436 ? 9.703 10.514 -17.256 1.00 43.50 436 ARG A CA 1
ATOM 3347 C C . ARG A 1 436 ? 9.521 10.632 -15.734 1.00 43.50 436 ARG A C 1
ATOM 3349 O O . ARG A 1 436 ? 9.708 11.721 -15.198 1.00 43.50 436 ARG A O 1
ATOM 3356 N N . TYR A 1 437 ? 9.164 9.541 -15.055 1.00 43.56 437 TYR A N 1
ATOM 3357 C CA . TYR A 1 437 ? 8.828 9.512 -13.628 1.00 43.56 437 TYR A CA 1
ATOM 3358 C C . TYR A 1 437 ? 9.671 8.524 -12.805 1.00 43.56 437 TYR A C 1
ATOM 3360 O O . TYR A 1 437 ? 9.343 8.264 -11.653 1.00 43.56 437 TYR A O 1
ATOM 3368 N N . GLY A 1 438 ? 10.749 7.966 -13.370 1.00 46.69 438 GLY A N 1
ATOM 3369 C CA . GLY A 1 438 ? 11.670 7.079 -12.644 1.00 46.69 438 GLY A CA 1
ATOM 3370 C C . GLY A 1 438 ? 11.154 5.660 -12.357 1.00 46.69 438 GLY A C 1
ATOM 3371 O O . GLY A 1 438 ? 11.918 4.848 -11.847 1.00 46.69 438 GLY A O 1
ATOM 3372 N N . GLY A 1 439 ? 9.903 5.336 -12.703 1.00 52.00 439 GLY A N 1
ATOM 3373 C CA . GLY A 1 439 ? 9.363 3.974 -12.661 1.00 52.00 439 GLY A CA 1
ATOM 3374 C C . GLY A 1 439 ? 9.476 3.291 -14.023 1.00 52.00 439 GLY A C 1
ATOM 3375 O O . GLY A 1 439 ? 8.854 3.742 -14.986 1.00 52.00 439 GLY A O 1
ATOM 3376 N N . ASN A 1 440 ? 10.234 2.197 -14.086 1.00 70.94 440 ASN A N 1
ATOM 3377 C CA . ASN A 1 440 ? 10.472 1.417 -15.306 1.00 70.94 440 ASN A CA 1
ATOM 3378 C C . ASN A 1 440 ? 9.805 0.027 -15.267 1.00 70.94 440 ASN A C 1
ATOM 3380 O O . ASN A 1 440 ? 10.062 -0.796 -16.136 1.00 70.94 440 ASN A O 1
ATOM 3384 N N . GLY A 1 441 ? 8.964 -0.274 -14.279 1.00 81.88 441 GLY A N 1
ATOM 3385 C CA . GLY A 1 441 ? 8.375 -1.606 -14.151 1.00 81.88 441 GLY A CA 1
ATOM 3386 C C . GLY A 1 441 ? 6.961 -1.729 -14.706 1.00 81.88 441 GLY A C 1
ATOM 3387 O O . GLY A 1 441 ? 6.356 -0.779 -15.206 1.00 81.88 441 GLY A O 1
ATOM 3388 N N . TRP A 1 442 ? 6.426 -2.935 -14.587 1.00 88.25 442 TRP A N 1
ATOM 3389 C CA . TRP A 1 442 ? 5.058 -3.267 -14.964 1.00 88.25 442 TRP A CA 1
ATOM 3390 C C . TRP A 1 442 ? 4.138 -3.270 -13.743 1.00 88.25 442 TRP A C 1
ATOM 3392 O O . TRP A 1 442 ? 4.574 -3.489 -12.614 1.00 88.25 442 TRP A O 1
ATOM 3402 N N . VAL A 1 443 ? 2.854 -3.008 -13.960 1.00 91.25 443 VAL A N 1
ATOM 3403 C CA . VAL A 1 443 ? 1.815 -3.076 -12.930 1.00 91.25 443 VAL A CA 1
ATOM 3404 C C . VAL A 1 443 ? 0.613 -3.856 -13.469 1.00 91.25 443 VAL A C 1
ATOM 3406 O O . VAL A 1 443 ? 0.269 -3.674 -14.642 1.00 91.25 443 VAL A O 1
ATOM 3409 N N . PRO A 1 444 ? -0.041 -4.713 -12.659 1.00 95.19 444 PRO A N 1
ATOM 3410 C CA . PRO A 1 444 ? -1.325 -5.302 -13.023 1.00 95.19 444 PRO A CA 1
ATOM 3411 C C . PRO A 1 444 ? -2.341 -4.223 -13.381 1.00 95.19 444 PRO A C 1
ATOM 3413 O O . PRO A 1 444 ? -2.448 -3.212 -12.684 1.00 95.19 444 PRO A O 1
ATOM 3416 N N . ALA A 1 445 ? -3.091 -4.446 -14.454 1.00 91.81 445 ALA A N 1
ATOM 3417 C CA . ALA A 1 445 ? -4.066 -3.494 -14.948 1.00 91.81 445 ALA A CA 1
ATOM 3418 C C . ALA A 1 445 ? -5.291 -4.178 -15.559 1.00 91.81 445 ALA A C 1
ATOM 3420 O O . ALA A 1 445 ? -5.195 -5.231 -16.195 1.00 91.81 445 ALA A O 1
ATOM 3421 N N . VAL A 1 446 ? -6.438 -3.525 -15.400 1.00 91.19 446 VAL A N 1
ATOM 3422 C CA . VAL A 1 446 ? -7.698 -3.845 -16.077 1.00 91.19 446 VAL A CA 1
ATOM 3423 C C . VAL A 1 446 ? -8.217 -2.622 -16.809 1.00 91.19 446 VAL A C 1
ATOM 3425 O O . VAL A 1 446 ? -7.942 -1.487 -16.417 1.00 91.19 446 VAL A O 1
ATOM 3428 N N . LEU A 1 447 ? -8.975 -2.850 -17.875 1.00 87.56 447 LEU A N 1
ATOM 3429 C CA . LEU A 1 447 ? -9.532 -1.789 -18.696 1.00 87.56 447 LEU A CA 1
ATOM 3430 C C . LEU A 1 447 ? -10.901 -2.187 -19.247 1.00 87.56 447 LEU A C 1
ATOM 3432 O O . LEU A 1 447 ? -11.139 -3.330 -19.640 1.00 87.56 447 LEU A O 1
ATOM 3436 N N . SER A 1 448 ? -11.809 -1.217 -19.262 1.00 85.06 448 SER A N 1
ATOM 3437 C CA . SER A 1 448 ? -13.108 -1.314 -19.918 1.00 85.06 448 SER A CA 1
ATOM 3438 C C . SER A 1 448 ? -13.482 0.039 -20.521 1.00 85.06 448 SER A C 1
ATOM 3440 O O . SER A 1 448 ? -13.076 1.082 -20.007 1.00 85.06 448 SER A O 1
ATOM 3442 N N . ASN A 1 449 ? -14.266 0.028 -21.596 1.00 81.94 449 ASN A N 1
ATOM 3443 C CA . ASN A 1 449 ? -14.959 1.205 -22.129 1.00 81.94 449 ASN A CA 1
ATOM 3444 C C . ASN A 1 449 ? -16.441 1.256 -21.707 1.00 81.94 449 ASN A C 1
ATOM 3446 O O . ASN A 1 449 ? -17.227 1.998 -22.285 1.00 81.94 449 ASN A O 1
ATOM 3450 N N . ASP A 1 450 ? -16.834 0.445 -20.729 1.00 84.44 450 ASP A N 1
ATOM 3451 C CA . ASP A 1 450 ? -18.208 0.302 -20.263 1.00 84.44 450 ASP A CA 1
ATOM 3452 C C . ASP A 1 450 ? -18.243 0.408 -18.731 1.00 84.44 450 ASP A C 1
ATOM 3454 O O . ASP A 1 450 ? -17.533 -0.313 -18.022 1.00 84.44 450 ASP A O 1
ATOM 3458 N N . THR A 1 451 ? -19.077 1.319 -18.223 1.00 86.38 451 THR A N 1
ATOM 3459 C CA . THR A 1 451 ? -19.259 1.590 -16.787 1.00 86.38 451 THR A CA 1
ATOM 3460 C C . THR A 1 451 ? -19.981 0.467 -16.047 1.00 86.38 451 THR A C 1
ATOM 3462 O O . THR A 1 451 ? -19.995 0.444 -14.816 1.00 86.38 451 THR A O 1
ATOM 3465 N N . THR A 1 452 ? -20.597 -0.461 -16.779 1.00 86.44 452 THR A N 1
ATOM 3466 C CA . THR A 1 452 ? -21.280 -1.627 -16.218 1.00 86.44 452 THR A CA 1
ATOM 3467 C C . THR A 1 452 ? -20.337 -2.795 -15.955 1.00 86.44 452 THR A C 1
ATOM 3469 O O . THR A 1 452 ? -20.716 -3.696 -15.211 1.00 86.44 452 THR A O 1
ATOM 3472 N N . VAL A 1 453 ? -19.122 -2.786 -16.516 1.00 88.69 453 VAL A N 1
ATOM 3473 C CA . VAL A 1 453 ? -18.105 -3.830 -16.311 1.00 88.69 453 VAL A CA 1
ATOM 3474 C C . VAL A 1 453 ? -17.433 -3.655 -14.959 1.00 88.69 453 VAL A C 1
ATOM 3476 O O . VAL A 1 453 ? -16.994 -2.557 -14.611 1.00 88.69 453 VAL A O 1
ATOM 3479 N N . GLU A 1 454 ? -17.305 -4.756 -14.226 1.00 92.69 454 GLU A N 1
ATOM 3480 C CA . GLU A 1 454 ? -16.614 -4.805 -12.946 1.00 92.69 454 GLU A CA 1
ATOM 3481 C C . GLU A 1 454 ? -15.628 -5.968 -12.908 1.00 92.69 454 GLU A C 1
ATOM 3483 O O . GLU A 1 454 ? -16.008 -7.125 -13.085 1.00 92.69 454 GLU A O 1
ATOM 3488 N N . TYR A 1 455 ? -14.362 -5.653 -12.643 1.00 94.44 455 TYR A N 1
ATOM 3489 C CA . TYR A 1 455 ? -13.310 -6.639 -12.419 1.00 94.44 455 TYR A CA 1
ATOM 3490 C C . TYR A 1 455 ? -13.060 -6.803 -10.927 1.00 94.44 455 TYR A C 1
ATOM 3492 O O . TYR A 1 455 ? -12.703 -5.836 -10.259 1.00 94.44 455 TYR A O 1
ATOM 3500 N N . VAL A 1 456 ? -13.189 -8.024 -10.420 1.00 95.50 456 VAL A N 1
ATOM 3501 C CA . VAL A 1 456 ? -12.845 -8.402 -9.049 1.00 95.50 456 VAL A CA 1
ATOM 3502 C C . VAL A 1 456 ? -11.496 -9.104 -9.068 1.00 95.50 456 VAL A C 1
ATOM 3504 O O . VAL A 1 456 ? -11.329 -10.119 -9.744 1.00 95.50 456 VAL A O 1
ATOM 3507 N N . CYS A 1 457 ? -10.516 -8.554 -8.361 1.00 95.19 457 CYS A N 1
ATOM 3508 C CA . CYS A 1 457 ? -9.186 -9.141 -8.271 1.00 95.19 457 CYS A CA 1
ATOM 3509 C C . CYS A 1 457 ? -9.030 -10.028 -7.037 1.00 95.19 457 CYS A C 1
ATOM 3511 O O . CYS A 1 457 ? -9.569 -9.754 -5.962 1.00 95.19 457 CYS A O 1
ATOM 3513 N N . ASN A 1 458 ? -8.202 -11.051 -7.206 1.00 95.31 458 ASN A N 1
ATOM 3514 C CA . ASN A 1 458 ? -7.572 -11.798 -6.141 1.00 95.31 458 ASN A CA 1
ATOM 3515 C C . ASN A 1 458 ? -6.051 -11.735 -6.356 1.00 95.31 458 ASN A C 1
ATOM 3517 O O . ASN A 1 458 ? -5.510 -12.395 -7.243 1.00 95.31 458 ASN A O 1
ATOM 3521 N N . PHE A 1 459 ? -5.358 -10.917 -5.563 1.00 95.62 459 PHE A N 1
ATOM 3522 C CA . PHE A 1 459 ? -3.890 -10.866 -5.522 1.00 95.62 459 PHE A CA 1
ATOM 3523 C C . PHE A 1 459 ? -3.306 -11.894 -4.542 1.00 95.62 459 PHE A C 1
ATOM 3525 O O . PHE A 1 459 ? -2.094 -11.927 -4.341 1.00 95.62 459 PHE A O 1
ATOM 3532 N N . GLY A 1 460 ? -4.169 -12.729 -3.957 1.00 92.75 460 GLY A N 1
ATOM 3533 C CA . GLY A 1 460 ? -3.870 -13.715 -2.929 1.00 92.75 460 GLY A CA 1
ATOM 3534 C C . GLY A 1 460 ? -4.788 -13.591 -1.711 1.00 92.75 460 GLY A C 1
ATOM 3535 O O . GLY A 1 460 ? -4.720 -14.424 -0.829 1.00 92.75 460 GLY A O 1
ATOM 3536 N N . GLN A 1 461 ? -5.656 -12.590 -1.614 1.00 90.19 461 GLN A N 1
ATOM 3537 C CA . GLN A 1 461 ? -6.461 -12.377 -0.409 1.00 90.19 461 GLN A CA 1
ATOM 3538 C C . GLN A 1 461 ? -7.720 -13.260 -0.268 1.00 90.19 461 GLN A C 1
ATOM 3540 O O . GLN A 1 461 ? -8.174 -13.449 0.856 1.00 90.19 461 GLN A O 1
ATOM 3545 N N . ASP A 1 462 ? -8.339 -13.741 -1.356 1.00 90.38 462 ASP A N 1
ATOM 3546 C CA . ASP A 1 462 ? -9.684 -14.354 -1.293 1.00 90.38 462 ASP A CA 1
ATOM 3547 C C . ASP A 1 462 ? -10.035 -15.196 -2.530 1.00 90.38 462 ASP A C 1
ATOM 3549 O O . ASP A 1 462 ? -10.331 -14.657 -3.602 1.00 90.38 462 ASP A O 1
ATOM 3553 N N . SER A 1 463 ? -10.078 -16.519 -2.362 1.00 90.94 463 SER A N 1
ATOM 3554 C CA . SER A 1 463 ? -10.427 -17.473 -3.421 1.00 90.94 463 SER A CA 1
ATOM 3555 C C . SER A 1 463 ? -11.903 -17.417 -3.826 1.00 90.94 463 SER A C 1
ATOM 3557 O O . SER A 1 463 ? -12.249 -17.833 -4.929 1.00 90.94 463 SER A O 1
ATOM 3559 N N . SER A 1 464 ? -12.794 -16.907 -2.973 1.00 89.75 464 SER A N 1
ATOM 3560 C CA . SER A 1 464 ? -14.235 -16.849 -3.245 1.00 89.75 464 SER A CA 1
ATOM 3561 C C . SER A 1 464 ? -14.623 -15.685 -4.159 1.00 89.75 464 SER A C 1
ATOM 3563 O O . SER A 1 464 ? -15.739 -15.660 -4.684 1.00 89.75 464 SER A O 1
ATOM 3565 N N . PHE A 1 465 ? -13.712 -14.725 -4.363 1.00 91.62 465 PHE A N 1
ATOM 3566 C CA . PHE A 1 465 ? -13.987 -13.460 -5.043 1.00 91.62 465 PHE A CA 1
ATOM 3567 C C . PHE A 1 465 ? -15.232 -12.775 -4.469 1.00 91.62 465 PHE A C 1
ATOM 3569 O O . PHE A 1 465 ? -16.150 -12.449 -5.215 1.00 91.62 465 PHE A O 1
ATOM 3576 N N . ASP A 1 466 ? -15.280 -12.551 -3.153 1.00 88.38 466 ASP A N 1
ATOM 3577 C CA . ASP A 1 466 ? -16.444 -11.943 -2.495 1.00 88.38 466 ASP A CA 1
ATOM 3578 C C . ASP A 1 466 ? -17.717 -12.810 -2.597 1.00 88.38 466 ASP A C 1
ATOM 3580 O O . ASP A 1 466 ? -18.795 -12.327 -2.950 1.00 88.38 466 ASP A O 1
ATOM 3584 N N . ASN A 1 467 ? -17.580 -14.123 -2.365 1.00 88.50 467 ASN A N 1
ATOM 3585 C CA . ASN A 1 467 ? -18.634 -15.136 -2.534 1.00 88.50 467 ASN A CA 1
ATOM 3586 C C . ASN A 1 467 ? -19.244 -15.250 -3.950 1.00 88.50 467 ASN A C 1
ATOM 3588 O O . ASN A 1 467 ? -20.220 -15.979 -4.146 1.00 88.50 467 ASN A O 1
ATOM 3592 N N . LEU A 1 468 ? -18.668 -14.601 -4.968 1.00 90.75 468 LEU A N 1
ATOM 3593 C CA . LEU A 1 468 ? -19.078 -14.777 -6.370 1.00 90.75 468 LEU A CA 1
ATOM 3594 C C . LEU A 1 468 ? -18.752 -16.179 -6.899 1.00 90.75 468 LEU A C 1
ATOM 3596 O O . LEU A 1 468 ? -19.326 -16.649 -7.888 1.00 90.75 468 LEU A O 1
ATOM 3600 N N . LYS A 1 469 ? -17.822 -16.856 -6.233 1.00 88.75 469 LYS A N 1
ATOM 3601 C CA . LYS A 1 469 ? -17.491 -18.256 -6.419 1.00 88.75 469 LYS A CA 1
ATOM 3602 C C . LYS A 1 469 ? -17.613 -18.962 -5.081 1.00 88.75 469 LYS A C 1
ATOM 3604 O O . LYS A 1 469 ? -17.179 -18.457 -4.054 1.00 88.75 469 LYS A O 1
ATOM 3609 N N . THR A 1 470 ? -18.149 -20.178 -5.103 1.00 80.06 470 THR A N 1
ATOM 3610 C CA . THR A 1 470 ? -17.847 -21.134 -4.034 1.00 80.06 470 THR A CA 1
ATOM 3611 C C . THR A 1 470 ? -16.337 -21.297 -4.020 1.00 80.06 470 THR A C 1
ATOM 3613 O O . THR A 1 470 ? -15.806 -21.656 -5.074 1.00 80.06 470 THR A O 1
ATOM 3616 N N . SER A 1 471 ? -15.674 -20.990 -2.900 1.00 64.38 471 SER A N 1
ATOM 3617 C CA . SER A 1 471 ? -14.224 -21.150 -2.742 1.00 64.38 471 SER A CA 1
ATOM 3618 C C . SER A 1 471 ? -13.779 -22.453 -3.411 1.00 64.38 471 SER A C 1
ATOM 3620 O O . SER A 1 471 ? -14.342 -23.529 -3.180 1.00 64.38 471 SER A O 1
ATOM 3622 N N . GLY A 1 472 ? -12.905 -22.310 -4.408 1.00 55.59 472 GLY A N 1
ATOM 3623 C CA . GLY A 1 472 ? -12.530 -23.398 -5.303 1.00 55.59 472 GLY A CA 1
ATOM 3624 C C . GLY A 1 472 ? -11.803 -24.516 -4.564 1.00 55.59 472 GLY A C 1
ATOM 3625 O O . GLY A 1 472 ? -11.368 -24.368 -3.429 1.00 55.59 472 GLY A O 1
ATOM 3626 N N . SER A 1 473 ? -11.611 -25.648 -5.235 1.00 52.25 473 SER A N 1
ATOM 3627 C CA . SER A 1 473 ? -11.000 -26.868 -4.691 1.00 52.25 473 SER A CA 1
ATOM 3628 C C . SER A 1 473 ? -9.537 -26.754 -4.221 1.00 52.25 473 SER A C 1
ATOM 3630 O O . SER A 1 473 ? -8.943 -27.794 -3.941 1.00 52.25 473 SER A O 1
ATOM 3632 N N . ALA A 1 474 ? -8.923 -25.566 -4.205 1.00 56.75 474 ALA A N 1
ATOM 3633 C CA . ALA A 1 474 ? -7.474 -25.435 -4.075 1.00 56.75 474 ALA A CA 1
ATOM 3634 C C . ALA A 1 474 ? -6.959 -24.594 -2.896 1.00 56.75 474 ALA A C 1
ATOM 3636 O O . ALA A 1 474 ? -5.824 -24.879 -2.532 1.00 56.75 474 ALA A O 1
ATOM 3637 N N . GLU A 1 475 ? -7.717 -23.635 -2.319 1.00 68.69 475 GLU A N 1
ATOM 3638 C CA . GLU A 1 475 ? -7.261 -22.701 -1.247 1.00 68.69 475 GLU A CA 1
ATOM 3639 C C . GLU A 1 475 ? -5.745 -22.429 -1.314 1.00 68.69 475 GLU A C 1
ATOM 3641 O O . GLU A 1 475 ? -4.985 -22.683 -0.375 1.00 68.69 475 GLU A O 1
ATOM 3646 N N . ALA A 1 476 ? -5.273 -22.101 -2.521 1.00 83.12 476 ALA A N 1
ATOM 3647 C CA . ALA A 1 476 ? -3.897 -22.399 -2.877 1.00 83.12 476 ALA A CA 1
ATOM 3648 C C . ALA A 1 476 ? -3.022 -21.209 -2.536 1.00 83.12 476 ALA A C 1
ATOM 3650 O O . ALA A 1 476 ? -3.125 -20.169 -3.180 1.00 83.12 476 ALA A O 1
ATOM 3651 N N . ALA A 1 477 ? -2.146 -21.380 -1.555 1.00 90.56 477 ALA A N 1
ATOM 3652 C CA . ALA A 1 477 ? -1.042 -20.466 -1.337 1.00 90.56 477 ALA A CA 1
ATOM 3653 C C . ALA A 1 477 ? 0.009 -20.593 -2.452 1.00 90.56 477 ALA A C 1
ATOM 3655 O O . ALA A 1 477 ? 0.087 -21.597 -3.171 1.00 90.56 477 ALA A O 1
ATOM 3656 N N . ASP A 1 478 ? 0.827 -19.560 -2.595 1.00 92.75 478 ASP A N 1
ATOM 3657 C CA . ASP A 1 478 ? 1.993 -19.563 -3.463 1.00 92.75 478 ASP A CA 1
ATOM 3658 C C . ASP A 1 478 ? 3.171 -20.377 -2.878 1.00 92.75 478 ASP A C 1
ATOM 3660 O O . ASP A 1 478 ? 3.071 -21.054 -1.851 1.00 92.75 478 ASP A O 1
ATOM 3664 N N . GLY A 1 479 ? 4.327 -20.312 -3.548 1.00 90.69 479 GLY A N 1
ATOM 3665 C CA . GLY A 1 479 ? 5.536 -21.023 -3.125 1.00 90.69 479 GLY A CA 1
ATOM 3666 C C . GLY A 1 479 ? 6.151 -20.561 -1.795 1.00 90.69 479 GLY A C 1
ATOM 3667 O O . GLY A 1 479 ? 6.974 -21.299 -1.253 1.00 90.69 479 GLY A O 1
ATOM 3668 N N . SER A 1 480 ? 5.787 -19.385 -1.271 1.00 90.56 480 SER A N 1
ATOM 3669 C CA . SER A 1 480 ? 6.217 -18.892 0.047 1.00 90.56 480 SER A CA 1
ATOM 3670 C C . SER A 1 480 ? 5.175 -19.154 1.142 1.00 90.56 480 SER A C 1
ATOM 3672 O O . SER A 1 480 ? 5.411 -18.826 2.304 1.00 90.56 480 SER A O 1
ATOM 3674 N N . GLY A 1 481 ? 4.057 -19.806 0.800 1.00 90.81 481 GLY A N 1
ATOM 3675 C CA . GLY A 1 481 ? 2.959 -20.079 1.723 1.00 90.81 481 GLY A CA 1
ATOM 3676 C C . GLY A 1 481 ? 2.009 -18.894 1.895 1.00 90.81 481 GLY A C 1
ATOM 3677 O O . GLY A 1 481 ? 1.229 -18.894 2.845 1.00 90.81 481 GLY A O 1
ATOM 3678 N N . LYS A 1 482 ? 2.060 -17.906 0.992 1.00 90.88 482 LYS A N 1
ATOM 3679 C CA . LYS A 1 482 ? 1.203 -16.724 1.020 1.00 90.88 482 LYS A CA 1
ATOM 3680 C C . LYS A 1 482 ? 0.030 -16.842 0.061 1.00 90.88 482 LYS A C 1
ATOM 3682 O O . LYS A 1 482 ? 0.159 -17.261 -1.088 1.00 90.88 482 LYS A O 1
ATOM 3687 N N . GLY A 1 483 ? -1.114 -16.371 0.534 1.00 91.00 483 GLY A N 1
ATOM 3688 C CA . GLY A 1 483 ? -2.303 -16.171 -0.276 1.00 91.00 483 GLY A CA 1
ATOM 3689 C C . GLY A 1 483 ? -3.287 -17.339 -0.293 1.00 91.00 483 GLY A C 1
ATOM 3690 O O . GLY A 1 483 ? -3.052 -18.411 0.253 1.00 91.00 483 GLY A O 1
ATOM 3691 N N . ASN A 1 484 ? -4.422 -17.076 -0.922 1.00 91.25 484 ASN A N 1
ATOM 3692 C CA . ASN A 1 484 ? -5.585 -17.925 -1.049 1.00 91.25 484 ASN A CA 1
ATOM 3693 C C . ASN A 1 484 ? -6.158 -17.758 -2.467 1.00 91.25 484 ASN A C 1
ATOM 3695 O O . ASN A 1 484 ? -7.023 -16.913 -2.720 1.00 91.25 484 ASN A O 1
ATOM 3699 N N . PHE A 1 485 ? -5.618 -18.515 -3.422 1.00 93.62 485 PHE A N 1
ATOM 3700 C CA . PHE A 1 485 ? -6.055 -18.494 -4.818 1.00 93.62 485 PHE A CA 1
ATOM 3701 C C . PHE A 1 485 ? -7.097 -19.571 -5.121 1.00 93.62 485 PHE A C 1
ATOM 3703 O O . PHE A 1 485 ? -7.114 -20.641 -4.506 1.00 93.62 485 PHE A O 1
ATOM 3710 N N . PHE A 1 486 ? -7.948 -19.310 -6.118 1.00 94.44 486 PHE A N 1
ATOM 3711 C CA . PHE A 1 486 ? -8.916 -20.300 -6.588 1.00 94.44 486 PHE A CA 1
ATOM 3712 C C . PHE A 1 486 ? -8.223 -21.416 -7.377 1.00 94.44 486 PHE A C 1
ATOM 3714 O O . PHE A 1 486 ? -8.571 -22.588 -7.217 1.00 94.44 486 PHE A O 1
ATOM 3721 N N . TYR A 1 487 ? -7.237 -21.072 -8.214 1.00 94.25 487 TYR A N 1
ATOM 3722 C CA . TYR A 1 487 ? -6.353 -22.031 -8.873 1.00 94.25 487 TYR A CA 1
ATOM 3723 C C . TYR A 1 487 ? -4.930 -21.924 -8.336 1.00 94.25 487 TYR A C 1
ATOM 3725 O O . TYR A 1 487 ? -4.422 -20.838 -8.074 1.00 94.25 487 TYR A O 1
ATOM 3733 N N . THR A 1 488 ? -4.258 -23.071 -8.225 1.00 93.50 488 THR A N 1
ATOM 3734 C CA . THR A 1 488 ? -2.873 -23.134 -7.754 1.00 93.50 488 THR A CA 1
ATOM 3735 C C . THR A 1 488 ? -1.943 -22.298 -8.640 1.00 93.50 488 THR A C 1
ATOM 3737 O O . THR A 1 488 ? -1.862 -22.571 -9.846 1.00 93.50 488 THR A O 1
ATOM 3740 N N . PRO A 1 489 ? -1.205 -21.326 -8.069 1.00 95.69 489 PRO A N 1
ATOM 3741 C CA . PRO A 1 489 ? -0.191 -20.582 -8.806 1.00 95.69 489 PRO A CA 1
ATOM 3742 C C . PRO A 1 489 ? 0.868 -21.522 -9.405 1.00 95.69 489 PRO A C 1
ATOM 3744 O O . PRO A 1 489 ? 1.216 -22.538 -8.791 1.00 95.69 489 PRO A O 1
ATOM 3747 N N . 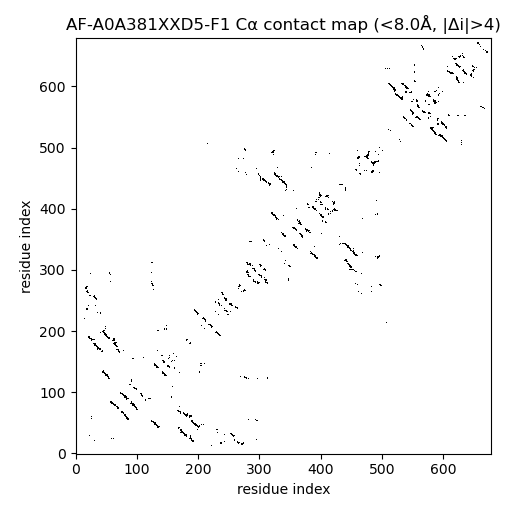PRO A 1 490 ? 1.436 -21.219 -10.587 1.00 96.62 490 PRO A N 1
ATOM 3748 C CA . PRO A 1 490 ? 2.570 -21.979 -11.096 1.00 96.62 490 PRO A CA 1
ATOM 3749 C C . PRO A 1 490 ? 3.750 -21.948 -10.118 1.00 96.62 490 PRO A C 1
ATOM 3751 O O . PRO A 1 490 ? 4.014 -20.935 -9.473 1.00 96.62 490 PRO A O 1
ATOM 3754 N N . SER A 1 491 ? 4.503 -23.047 -10.044 1.00 95.31 491 SER A N 1
ATOM 3755 C CA . SER A 1 491 ? 5.657 -23.145 -9.142 1.00 95.31 491 SER A CA 1
ATOM 3756 C C . SER A 1 491 ? 6.647 -21.989 -9.351 1.00 95.31 491 SER A C 1
ATOM 3758 O O . SER A 1 491 ? 7.060 -21.710 -10.479 1.00 95.31 491 SER A O 1
ATOM 3760 N N . GLY A 1 492 ? 7.020 -21.331 -8.250 1.00 95.06 492 GLY A N 1
ATOM 3761 C CA . GLY A 1 492 ? 7.947 -20.199 -8.227 1.00 95.06 492 GLY A CA 1
ATOM 3762 C C . GLY A 1 492 ? 7.312 -18.830 -8.479 1.00 95.06 492 GLY A C 1
ATOM 3763 O O . GLY A 1 492 ? 8.023 -17.840 -8.368 1.00 95.06 492 GLY A O 1
ATOM 3764 N N . PHE A 1 493 ? 6.016 -18.753 -8.798 1.00 97.38 493 PHE A N 1
ATOM 3765 C CA . PHE A 1 493 ? 5.292 -17.485 -8.894 1.00 97.38 493 PHE A CA 1
ATOM 3766 C C . PHE A 1 493 ? 4.689 -17.126 -7.536 1.00 97.38 493 PHE A C 1
ATOM 3768 O O . PHE A 1 493 ? 4.138 -17.992 -6.858 1.00 97.38 493 PHE A O 1
ATOM 3775 N N . LEU A 1 494 ? 4.807 -15.856 -7.163 1.00 95.94 494 LEU A N 1
ATOM 3776 C CA . LEU A 1 494 ? 4.440 -15.323 -5.857 1.00 95.94 494 LEU A CA 1
ATOM 3777 C C . LEU A 1 494 ? 3.195 -14.434 -5.937 1.00 95.94 494 LEU A C 1
ATOM 3779 O O . LEU A 1 494 ? 2.969 -13.741 -6.934 1.00 95.94 494 LEU A O 1
ATOM 3783 N N . ALA A 1 495 ? 2.404 -14.437 -4.868 1.00 94.75 495 ALA A N 1
ATOM 3784 C CA . ALA A 1 495 ? 1.320 -13.491 -4.647 1.00 94.75 495 ALA A CA 1
ATOM 3785 C C . ALA A 1 495 ? 1.864 -12.057 -4.549 1.00 94.75 495 ALA A C 1
ATOM 3787 O O . ALA A 1 495 ? 2.965 -11.836 -4.034 1.00 94.75 495 ALA A O 1
ATOM 3788 N N . LEU A 1 496 ? 1.085 -11.064 -4.992 1.00 93.50 496 LEU A N 1
ATOM 3789 C CA . LEU A 1 496 ? 1.445 -9.651 -4.826 1.00 93.50 496 LEU A CA 1
ATOM 3790 C C . LEU A 1 496 ? 1.096 -9.188 -3.407 1.00 93.50 496 LEU A C 1
ATOM 3792 O O . LEU A 1 496 ? 0.060 -8.562 -3.172 1.00 93.50 496 LEU A O 1
ATOM 3796 N N . CYS A 1 497 ? 1.980 -9.499 -2.466 1.00 91.75 497 CYS A N 1
ATOM 3797 C CA . CYS A 1 497 ? 1.867 -9.110 -1.066 1.00 91.75 497 CYS A CA 1
ATOM 3798 C C . CYS A 1 497 ? 3.211 -8.657 -0.492 1.00 91.75 497 CYS A C 1
ATOM 3800 O O . CYS A 1 497 ? 4.263 -8.922 -1.072 1.00 91.75 497 CYS A O 1
ATOM 3802 N N . GLN A 1 498 ? 3.165 -7.937 0.631 1.00 88.56 498 GLN A N 1
ATOM 3803 C CA . GLN A 1 498 ? 4.317 -7.229 1.192 1.00 88.56 498 GLN A CA 1
ATOM 3804 C C . GLN A 1 498 ? 5.478 -8.180 1.489 1.00 88.56 498 GLN A C 1
ATOM 3806 O O . GLN A 1 498 ? 6.622 -7.867 1.175 1.00 88.56 498 GLN A O 1
ATOM 3811 N N . ASP A 1 499 ? 5.171 -9.364 2.012 1.00 87.88 499 ASP A N 1
ATOM 3812 C CA . ASP A 1 499 ? 6.160 -10.380 2.387 1.00 87.88 499 ASP A CA 1
ATOM 3813 C C . ASP A 1 499 ? 6.905 -10.969 1.181 1.00 87.88 499 ASP A C 1
ATOM 3815 O O . ASP A 1 499 ? 8.024 -11.459 1.324 1.00 87.88 499 ASP A O 1
ATOM 3819 N N . ASN A 1 500 ? 6.296 -10.913 -0.005 1.00 91.19 500 ASN A N 1
ATOM 3820 C CA . ASN A 1 500 ? 6.896 -11.387 -1.249 1.00 91.19 500 ASN A CA 1
ATOM 3821 C C . ASN A 1 500 ? 7.661 -10.289 -1.994 1.00 91.19 500 ASN A C 1
ATOM 3823 O O . ASN A 1 500 ? 8.327 -10.583 -2.988 1.00 91.19 500 ASN A O 1
ATOM 3827 N N . LEU A 1 501 ? 7.579 -9.030 -1.547 1.00 86.31 501 LEU A N 1
ATOM 3828 C CA . LEU A 1 501 ? 8.368 -7.953 -2.132 1.00 86.31 501 LEU A CA 1
ATOM 3829 C C . LEU A 1 501 ? 9.855 -8.126 -1.777 1.00 86.31 501 LEU A C 1
ATOM 3831 O O . LEU A 1 501 ? 10.186 -8.591 -0.682 1.00 86.31 501 LEU A O 1
ATOM 3835 N N . PRO A 1 502 ? 10.778 -7.723 -2.670 1.00 80.12 502 PRO A N 1
ATOM 3836 C CA . PRO A 1 502 ? 12.202 -7.771 -2.377 1.00 80.12 502 PRO A CA 1
ATOM 3837 C C . PRO A 1 502 ? 12.531 -7.036 -1.075 1.00 80.12 502 PRO A C 1
ATOM 3839 O O . PRO A 1 502 ? 12.169 -5.872 -0.890 1.00 80.12 502 PRO A O 1
ATOM 3842 N N . THR A 1 503 ? 13.258 -7.700 -0.175 1.00 75.38 503 THR A N 1
ATOM 3843 C CA . THR A 1 503 ? 13.734 -7.054 1.050 1.00 75.38 503 THR A CA 1
ATOM 3844 C C . THR A 1 503 ? 14.663 -5.889 0.688 1.00 75.38 503 THR A C 1
ATOM 3846 O O . THR A 1 503 ? 15.621 -6.095 -0.067 1.00 75.38 503 THR A O 1
ATOM 3849 N N . PRO A 1 504 ? 14.452 -4.678 1.239 1.00 74.88 504 PRO A N 1
ATOM 3850 C CA . PRO A 1 504 ? 15.356 -3.558 1.015 1.00 74.88 504 PRO A CA 1
ATOM 3851 C C . PRO A 1 504 ? 16.800 -3.910 1.398 1.00 74.88 504 PRO A C 1
ATOM 3853 O O . PRO A 1 504 ? 17.061 -4.420 2.490 1.00 74.88 504 PRO A O 1
ATOM 3856 N N . SER A 1 505 ? 17.761 -3.594 0.525 1.00 79.12 505 SER A N 1
ATOM 3857 C CA . SER A 1 505 ? 19.193 -3.807 0.796 1.00 79.12 505 SER A CA 1
ATOM 3858 C C . SER A 1 505 ? 19.700 -2.967 1.976 1.00 79.12 505 SER A C 1
ATOM 3860 O O . SER A 1 505 ? 20.625 -3.371 2.681 1.00 79.12 505 SER A O 1
ATOM 3862 N N . ILE A 1 506 ? 19.054 -1.824 2.228 1.00 82.44 506 ILE A N 1
ATOM 3863 C CA . ILE A 1 506 ? 19.247 -0.972 3.401 1.00 82.44 506 ILE A CA 1
ATOM 3864 C C . ILE A 1 506 ? 18.013 -1.118 4.293 1.00 82.44 506 ILE A C 1
ATOM 3866 O O . ILE A 1 506 ? 16.961 -0.565 3.982 1.00 82.44 506 ILE A O 1
ATOM 3870 N N . LYS A 1 507 ? 18.150 -1.834 5.414 1.00 79.25 507 LYS A N 1
ATOM 3871 C CA . LYS A 1 507 ? 17.037 -2.113 6.343 1.00 79.25 507 LYS A CA 1
ATOM 3872 C C . LYS A 1 507 ? 16.516 -0.870 7.067 1.00 79.25 507 LYS A C 1
ATOM 3874 O O . LYS A 1 507 ? 15.321 -0.755 7.297 1.00 79.25 507 LYS A O 1
ATOM 3879 N N . LEU A 1 508 ? 17.405 0.085 7.365 1.00 80.19 508 LEU A N 1
ATOM 3880 C CA . LEU A 1 508 ? 17.079 1.345 8.043 1.00 80.19 508 LEU A CA 1
ATOM 3881 C C . LEU A 1 508 ? 17.452 2.561 7.191 1.00 80.19 508 LEU A C 1
ATOM 3883 O O . LEU A 1 508 ? 18.381 3.297 7.535 1.00 80.19 508 LEU A O 1
ATOM 3887 N N . PRO A 1 509 ? 16.735 2.856 6.088 1.00 83.69 509 PRO A N 1
ATOM 3888 C CA . PRO A 1 509 ? 17.066 4.008 5.250 1.00 83.69 509 PRO A CA 1
ATOM 3889 C C . PRO A 1 509 ? 17.096 5.325 6.039 1.00 83.69 509 PRO A C 1
ATOM 3891 O O . PRO A 1 509 ? 17.910 6.200 5.753 1.00 83.69 509 PRO A O 1
ATOM 3894 N N . ARG A 1 510 ? 16.260 5.445 7.084 1.00 82.19 510 ARG A N 1
ATOM 3895 C CA . ARG A 1 510 ? 16.161 6.637 7.945 1.00 82.19 510 ARG A CA 1
ATOM 3896 C C . ARG A 1 510 ? 17.397 6.907 8.806 1.00 82.19 510 ARG A C 1
ATOM 3898 O O . ARG A 1 510 ? 17.566 8.043 9.242 1.00 82.19 510 ARG A O 1
ATOM 3905 N N . GLU A 1 511 ? 18.263 5.919 9.027 1.00 87.12 511 GLU A N 1
ATOM 3906 C CA . GLU A 1 511 ? 19.554 6.114 9.704 1.00 87.12 511 GLU A CA 1
ATOM 3907 C C . GLU A 1 511 ? 20.646 6.653 8.773 1.00 87.12 511 GLU A C 1
ATOM 3909 O O . GLU A 1 511 ? 21.716 7.067 9.232 1.00 87.12 511 GLU A O 1
ATOM 3914 N N . HIS A 1 512 ? 20.388 6.647 7.464 1.00 90.94 512 HIS A N 1
ATOM 3915 C CA . HIS A 1 512 ? 21.337 7.070 6.442 1.00 90.94 512 HIS A CA 1
ATOM 3916 C C . HIS A 1 512 ? 20.866 8.290 5.653 1.00 90.94 512 HIS A C 1
ATOM 3918 O O . HIS A 1 512 ? 21.693 9.025 5.113 1.00 90.94 512 HIS A O 1
ATOM 3924 N N . TYR A 1 513 ? 19.556 8.510 5.586 1.00 93.38 513 TYR A N 1
ATOM 3925 C CA . TYR A 1 513 ? 18.941 9.597 4.849 1.00 93.38 513 TYR A CA 1
ATOM 3926 C C . TYR A 1 513 ? 17.657 10.074 5.520 1.00 93.38 513 TYR A C 1
ATOM 3928 O O . TYR A 1 513 ? 16.828 9.276 5.957 1.00 93.38 513 TYR A O 1
ATOM 3936 N N . LYS A 1 514 ? 17.434 11.390 5.544 1.00 91.06 514 LYS A N 1
ATOM 3937 C CA . LYS A 1 514 ? 16.164 11.951 6.012 1.00 91.06 514 LYS A CA 1
ATOM 3938 C C . LYS A 1 514 ? 15.806 13.234 5.286 1.00 91.06 514 LYS A C 1
ATOM 3940 O O . LYS A 1 514 ? 16.659 14.063 4.967 1.00 91.06 514 LYS A O 1
ATOM 3945 N N . THR A 1 515 ? 14.504 13.401 5.068 1.00 91.56 515 THR A N 1
ATOM 3946 C CA . THR A 1 515 ? 13.921 14.690 4.700 1.00 91.56 515 THR A CA 1
ATOM 3947 C C . THR A 1 515 ? 13.440 15.395 5.962 1.00 91.56 515 THR A C 1
ATOM 3949 O O . THR A 1 515 ? 12.589 14.879 6.686 1.00 91.56 515 THR A O 1
ATOM 3952 N N . ASN A 1 516 ? 13.950 16.593 6.214 1.00 89.38 516 ASN A N 1
ATOM 3953 C CA . ASN A 1 516 ? 13.599 17.425 7.358 1.00 89.38 516 ASN A CA 1
ATOM 3954 C C . ASN A 1 516 ? 12.798 18.634 6.878 1.00 89.38 516 ASN A C 1
ATOM 3956 O O . ASN A 1 516 ? 13.132 19.237 5.861 1.00 89.38 516 ASN A O 1
ATOM 3960 N N . ARG A 1 517 ? 11.750 19.017 7.610 1.00 91.19 517 ARG A N 1
ATOM 3961 C CA . ARG A 1 517 ? 10.998 20.260 7.384 1.00 91.19 517 ARG A CA 1
ATOM 3962 C C . ARG A 1 517 ? 11.043 21.092 8.654 1.00 91.19 517 ARG A C 1
ATOM 3964 O O . ARG A 1 517 ? 10.938 20.536 9.741 1.00 91.19 517 ARG A O 1
ATOM 3971 N N . TRP A 1 518 ? 11.177 22.403 8.506 1.00 93.94 518 TRP A N 1
ATOM 3972 C CA . TRP A 1 518 ? 11.120 23.335 9.629 1.00 93.94 518 TRP A CA 1
ATOM 3973 C C . TRP A 1 518 ? 10.543 24.679 9.193 1.00 93.94 518 TRP A C 1
ATOM 3975 O O . TRP A 1 518 ? 10.585 25.052 8.012 1.00 93.94 518 TRP A O 1
ATOM 3985 N N . ALA A 1 519 ? 10.002 25.394 10.176 1.00 95.50 519 ALA A N 1
ATOM 3986 C CA . ALA A 1 519 ? 9.647 26.795 10.052 1.00 95.50 519 ALA A CA 1
ATOM 3987 C C . ALA A 1 519 ? 10.866 27.648 10.415 1.00 95.50 519 ALA A C 1
ATOM 3989 O O . ALA A 1 519 ? 11.544 27.408 11.418 1.00 95.50 519 ALA A O 1
ATOM 3990 N N . GLY A 1 520 ? 11.159 28.640 9.584 1.00 96.19 520 GLY A N 1
ATOM 3991 C CA . GLY A 1 520 ? 12.239 29.564 9.866 1.00 96.19 520 GLY A CA 1
ATOM 3992 C C . GLY A 1 520 ? 11.863 30.542 10.974 1.00 96.19 520 GLY A C 1
ATOM 3993 O O . GLY A 1 520 ? 10.723 31.007 11.047 1.00 96.19 520 GLY A O 1
ATOM 3994 N N . ASN A 1 521 ? 12.835 30.864 11.822 1.00 96.31 521 ASN A N 1
ATOM 3995 C CA . ASN A 1 521 ? 12.669 31.731 12.993 1.00 96.31 521 ASN A CA 1
ATOM 3996 C C . ASN A 1 521 ? 13.586 32.972 12.958 1.00 96.31 521 ASN A C 1
ATOM 3998 O O . ASN A 1 521 ? 13.550 33.787 13.876 1.00 96.31 521 ASN A O 1
ATOM 4002 N N . GLY A 1 522 ? 14.411 33.139 11.916 1.00 95.31 522 GLY A N 1
ATOM 4003 C CA . GLY A 1 522 ? 15.324 34.279 11.769 1.00 95.31 522 GLY A CA 1
ATOM 4004 C C . GLY A 1 522 ? 16.506 34.288 12.744 1.00 95.31 522 GLY A C 1
ATOM 4005 O O . GLY A 1 522 ? 17.208 35.292 12.826 1.00 95.31 522 GLY A O 1
ATOM 4006 N N . SER A 1 523 ? 16.729 33.209 13.498 1.00 95.62 523 SER A N 1
ATOM 4007 C CA . SER A 1 523 ? 17.799 33.063 14.497 1.00 95.62 523 SER A CA 1
ATOM 4008 C C . SER A 1 523 ? 18.426 31.678 14.404 1.00 95.62 523 SER A C 1
ATOM 4010 O O . SER A 1 523 ? 17.763 30.750 13.977 1.00 95.62 523 SER A O 1
ATOM 4012 N N . SER A 1 524 ? 19.680 31.496 14.820 1.00 95.62 524 SER A N 1
ATOM 4013 C CA . SER A 1 524 ? 20.326 30.173 14.740 1.00 95.62 524 SER A CA 1
ATOM 4014 C C . SER A 1 524 ? 19.439 29.059 15.324 1.00 95.62 524 SER A C 1
ATOM 4016 O O . SER A 1 524 ? 18.921 29.209 16.433 1.00 95.62 524 SER A O 1
ATOM 4018 N N . GLN A 1 525 ? 19.243 27.962 14.588 1.00 95.75 525 GLN A N 1
ATOM 4019 C CA . GLN A 1 525 ? 18.461 26.812 15.055 1.00 95.75 525 GLN A CA 1
ATOM 4020 C C . GLN A 1 525 ? 19.079 25.481 14.619 1.00 95.75 525 GLN A C 1
ATOM 4022 O O . GLN A 1 525 ? 19.669 25.368 13.544 1.00 95.75 525 GLN A O 1
ATOM 4027 N N . THR A 1 526 ? 18.940 24.470 15.476 1.00 96.69 526 THR A N 1
ATOM 4028 C CA . THR A 1 526 ? 19.387 23.098 15.204 1.00 96.69 526 THR A CA 1
ATOM 4029 C C . THR A 1 526 ? 18.247 22.293 14.600 1.00 96.69 526 THR A C 1
ATOM 4031 O O . THR A 1 526 ? 17.141 22.279 15.135 1.00 96.69 526 THR A O 1
ATOM 4034 N N . ILE A 1 527 ? 18.538 21.596 13.507 1.00 96.75 527 ILE A N 1
ATOM 4035 C CA . ILE A 1 527 ? 17.621 20.685 12.834 1.00 96.75 527 ILE A CA 1
ATOM 4036 C C . ILE A 1 527 ? 18.079 19.254 13.113 1.00 96.75 527 ILE A C 1
ATOM 4038 O O . ILE A 1 527 ? 19.136 18.826 12.648 1.00 96.75 527 ILE A O 1
ATOM 4042 N N . THR A 1 528 ? 17.279 18.510 13.874 1.00 94.44 528 THR A N 1
ATOM 4043 C CA . THR A 1 528 ? 17.601 17.136 14.277 1.00 94.44 528 THR A CA 1
ATOM 4044 C C . THR A 1 528 ? 17.251 16.143 13.170 1.00 94.44 528 THR A C 1
ATOM 4046 O O . THR A 1 528 ? 16.098 16.036 12.742 1.00 94.44 528 THR A O 1
ATOM 4049 N N . THR A 1 529 ? 18.238 15.372 12.724 1.00 90.56 529 THR A N 1
ATOM 4050 C CA . THR A 1 529 ? 18.064 14.249 11.793 1.00 90.56 529 THR A CA 1
ATOM 4051 C C . THR A 1 529 ? 17.963 12.921 12.541 1.00 90.56 529 THR A C 1
ATOM 4053 O O . THR A 1 529 ? 17.123 12.099 12.176 1.00 90.56 529 THR A O 1
ATOM 4056 N N . GLY A 1 530 ? 18.713 12.765 13.638 1.00 88.25 530 GLY A N 1
ATOM 4057 C CA . GLY A 1 530 ? 18.873 11.503 14.374 1.00 88.25 530 GLY A CA 1
ATOM 4058 C C . GLY A 1 530 ? 20.128 10.717 13.980 1.00 88.25 530 GLY A C 1
ATOM 4059 O O . GLY A 1 530 ? 20.357 9.638 14.509 1.00 88.25 530 GLY A O 1
ATOM 4060 N N . PHE A 1 531 ? 20.953 11.257 13.079 1.00 91.62 531 PHE A N 1
ATOM 4061 C CA . PHE A 1 531 ? 22.215 10.657 12.647 1.00 91.62 531 PHE A CA 1
ATOM 4062 C C . PHE A 1 531 ? 23.271 11.726 12.327 1.00 91.62 531 PHE A C 1
ATOM 4064 O O . PHE A 1 531 ? 22.953 12.912 12.208 1.00 91.62 531 PHE A O 1
ATOM 4071 N N . GLN A 1 532 ? 24.530 11.305 12.139 1.00 93.75 532 GLN A N 1
ATOM 4072 C CA . GLN A 1 532 ? 25.609 12.192 11.694 1.00 93.75 532 GLN A CA 1
ATOM 4073 C C . GLN A 1 532 ? 25.306 12.755 10.306 1.00 93.75 532 GLN A C 1
ATOM 4075 O O . GLN A 1 532 ? 25.367 12.029 9.317 1.00 93.75 532 GLN A O 1
ATOM 4080 N N . THR A 1 533 ? 24.985 14.046 10.223 1.00 95.88 533 THR A N 1
ATOM 4081 C CA . THR A 1 533 ? 24.754 14.683 8.922 1.00 95.88 533 THR A CA 1
ATOM 4082 C C . THR A 1 533 ? 26.098 14.966 8.268 1.00 95.88 533 THR A C 1
ATOM 4084 O O . THR A 1 533 ? 26.933 15.659 8.844 1.00 95.88 533 THR A O 1
ATOM 4087 N N . ASP A 1 534 ? 26.309 14.445 7.065 1.00 96.94 534 ASP A N 1
ATOM 4088 C CA . ASP A 1 534 ? 27.521 14.667 6.272 1.00 96.94 534 ASP A CA 1
ATOM 4089 C C . ASP A 1 534 ? 27.258 15.491 5.023 1.00 96.94 534 ASP A C 1
ATOM 4091 O O . ASP A 1 534 ? 28.142 16.202 4.561 1.00 96.94 534 ASP A O 1
ATOM 4095 N N . PHE A 1 535 ? 26.040 15.431 4.493 1.00 96.88 535 PHE A N 1
ATOM 4096 C CA . PHE A 1 535 ? 25.590 16.289 3.410 1.00 96.88 535 PHE A CA 1
ATOM 4097 C C . PHE A 1 535 ? 24.205 16.829 3.732 1.00 96.88 535 PHE A C 1
ATOM 4099 O O . PHE A 1 535 ? 23.314 16.066 4.102 1.00 96.88 535 PHE A O 1
ATOM 4106 N N . ALA A 1 536 ? 24.027 18.138 3.583 1.00 96.69 536 ALA A N 1
ATOM 4107 C CA . ALA A 1 536 ? 22.749 18.812 3.733 1.00 96.69 536 ALA A CA 1
ATOM 4108 C C . ALA A 1 536 ? 22.461 19.647 2.483 1.00 96.69 536 ALA A C 1
ATOM 4110 O O . ALA A 1 536 ? 23.225 20.550 2.135 1.00 96.69 536 ALA A O 1
ATOM 4111 N N . TRP A 1 537 ? 21.334 19.355 1.836 1.00 97.44 537 TRP A N 1
ATOM 4112 C CA . TRP A 1 537 ? 20.790 20.118 0.718 1.00 97.44 537 TRP A CA 1
ATOM 4113 C C . TRP A 1 537 ? 19.493 20.792 1.160 1.00 97.44 537 TRP A C 1
ATOM 4115 O O . TRP A 1 537 ? 18.466 20.139 1.328 1.00 97.44 537 TRP A O 1
ATOM 4125 N N . VAL A 1 538 ? 19.535 22.109 1.350 1.00 97.75 538 VAL A N 1
ATOM 4126 C CA . VAL A 1 538 ? 18.429 22.904 1.896 1.00 97.75 538 VAL A CA 1
ATOM 4127 C C . VAL A 1 538 ? 17.755 23.749 0.822 1.00 97.75 538 VAL A C 1
ATOM 4129 O O . VAL A 1 538 ? 18.418 24.339 -0.032 1.00 97.75 538 VAL A O 1
ATOM 4132 N N . LYS A 1 539 ? 16.422 23.837 0.892 1.00 96.81 539 LYS A N 1
ATOM 4133 C CA . LYS A 1 539 ? 15.603 24.691 0.035 1.00 96.81 539 LYS A CA 1
ATOM 4134 C C . LYS A 1 539 ? 14.459 25.357 0.793 1.00 96.81 539 LYS A C 1
ATOM 4136 O O . LYS A 1 539 ? 13.668 24.703 1.474 1.00 96.81 539 LYS A O 1
ATOM 4141 N N . ARG A 1 540 ? 14.286 26.661 0.566 1.00 96.56 540 ARG A N 1
ATOM 4142 C CA . ARG A 1 540 ? 13.049 27.379 0.898 1.00 96.56 540 ARG A CA 1
ATOM 4143 C C . ARG A 1 540 ? 11.912 27.000 -0.053 1.00 96.56 540 ARG A C 1
ATOM 4145 O O . ARG A 1 540 ? 12.061 27.115 -1.271 1.00 96.56 540 ARG A O 1
ATOM 4152 N N . ARG A 1 541 ? 10.773 26.591 0.509 1.00 95.75 541 ARG A N 1
ATOM 4153 C CA . ARG A 1 541 ? 9.581 26.099 -0.203 1.00 95.75 541 ARG A CA 1
ATOM 4154 C C . ARG A 1 541 ? 8.512 27.160 -0.456 1.00 95.75 541 ARG A C 1
ATOM 4156 O O . ARG A 1 541 ? 7.709 26.984 -1.359 1.00 95.75 541 ARG A O 1
ATOM 4163 N N . ASN A 1 542 ? 8.486 28.234 0.331 1.00 94.25 542 ASN A N 1
ATOM 4164 C CA . ASN A 1 542 ? 7.448 29.272 0.254 1.00 94.25 542 ASN A CA 1
ATOM 4165 C C . ASN A 1 542 ? 7.930 30.612 -0.329 1.00 94.25 542 ASN A C 1
ATOM 4167 O O . ASN A 1 542 ? 7.253 31.621 -0.169 1.00 94.25 542 ASN A O 1
ATOM 4171 N N . ALA A 1 543 ? 9.107 30.640 -0.956 1.00 94.12 543 ALA A N 1
ATOM 4172 C CA . ALA A 1 543 ? 9.603 31.790 -1.709 1.00 94.12 543 ALA A CA 1
ATOM 4173 C C . ALA A 1 543 ? 10.689 31.360 -2.704 1.00 94.12 543 ALA A C 1
ATOM 4175 O O . ALA A 1 543 ? 11.352 30.330 -2.523 1.00 94.12 543 ALA A O 1
ATOM 4176 N N . THR A 1 544 ? 10.917 32.189 -3.721 1.00 94.25 544 THR A N 1
ATOM 4177 C CA . THR A 1 544 ? 12.062 32.052 -4.625 1.00 94.25 544 THR A CA 1
ATOM 4178 C C . THR A 1 544 ? 13.349 32.344 -3.859 1.00 94.25 544 THR A C 1
ATOM 4180 O O . THR A 1 544 ? 13.529 33.424 -3.308 1.00 94.25 544 THR A O 1
ATOM 4183 N N . SER A 1 545 ? 14.231 31.353 -3.783 1.00 93.56 545 SER A N 1
ATOM 4184 C CA . SER A 1 545 ? 15.523 31.439 -3.100 1.00 93.56 545 SER A CA 1
ATOM 4185 C C . SER A 1 545 ? 16.414 30.285 -3.556 1.00 93.56 545 SER A C 1
ATOM 4187 O O . SER A 1 545 ? 15.894 29.291 -4.080 1.00 93.56 545 SER A O 1
ATOM 4189 N N . TYR A 1 546 ? 17.721 30.419 -3.352 1.00 93.00 546 TYR A N 1
ATOM 4190 C CA . TYR A 1 546 ? 18.733 29.442 -3.740 1.00 93.00 546 TYR A CA 1
ATOM 4191 C C . TYR A 1 546 ? 18.577 28.108 -2.998 1.00 93.00 546 TYR A C 1
ATOM 4193 O O . TYR A 1 546 ? 17.950 28.026 -1.939 1.00 93.00 546 TYR A O 1
ATOM 4201 N N . HIS A 1 547 ? 19.155 27.056 -3.573 1.00 95.56 547 HIS A N 1
ATOM 4202 C CA . HIS A 1 547 ? 19.429 25.822 -2.846 1.00 95.56 547 HIS A CA 1
ATOM 4203 C C . HIS A 1 547 ? 20.820 25.921 -2.223 1.00 95.56 547 HIS A C 1
ATOM 4205 O O . HIS A 1 547 ? 21.760 26.314 -2.911 1.00 95.56 547 HIS A O 1
ATOM 4211 N N . ILE A 1 548 ? 20.951 25.538 -0.956 1.00 96.38 548 ILE A N 1
ATOM 4212 C CA . ILE A 1 548 ? 22.218 25.587 -0.221 1.00 96.38 548 ILE A CA 1
ATOM 4213 C C . ILE A 1 548 ? 22.692 24.161 0.033 1.00 96.38 548 ILE A C 1
ATOM 4215 O O . ILE A 1 548 ? 21.966 23.368 0.631 1.00 96.38 548 ILE A O 1
ATOM 4219 N N . LEU A 1 549 ? 23.886 23.838 -0.462 1.00 96.31 549 LEU A N 1
ATOM 4220 C CA . LEU A 1 549 ? 24.507 22.521 -0.361 1.00 96.31 549 LEU A CA 1
ATOM 4221 C C . LEU A 1 549 ? 25.774 22.635 0.496 1.00 96.31 549 LEU A C 1
ATOM 4223 O O . LEU A 1 549 ? 26.714 23.316 0.095 1.00 96.31 549 LEU A O 1
ATOM 4227 N N . THR A 1 550 ? 25.822 21.950 1.639 1.00 95.62 550 THR A N 1
ATOM 4228 C CA . THR A 1 550 ? 26.981 21.926 2.556 1.00 95.62 550 THR A CA 1
ATOM 4229 C C . THR A 1 550 ? 27.346 20.488 2.894 1.00 95.62 550 THR A C 1
ATOM 4231 O O . THR A 1 550 ? 26.459 19.646 3.035 1.00 95.62 550 THR A O 1
ATOM 4234 N N . ASN A 1 551 ? 28.644 20.199 3.032 1.00 95.00 551 ASN A N 1
ATOM 4235 C CA . ASN A 1 551 ? 29.132 18.854 3.325 1.00 95.00 551 ASN A CA 1
ATOM 4236 C C . ASN A 1 551 ? 30.294 18.816 4.338 1.00 95.00 551 ASN A C 1
ATOM 4238 O O . ASN A 1 551 ? 30.992 19.811 4.529 1.00 95.00 551 ASN A O 1
ATOM 4242 N N . SER A 1 552 ? 30.516 17.659 4.965 1.00 94.12 552 SER A N 1
ATOM 4243 C CA . SER A 1 552 ? 31.523 17.448 6.017 1.00 94.12 552 SER A CA 1
ATOM 4244 C C . SER A 1 552 ? 32.968 17.445 5.516 1.00 94.12 552 SER A C 1
ATOM 4246 O O . SER A 1 552 ? 33.869 17.800 6.273 1.00 94.12 552 SER A O 1
ATOM 4248 N N . VAL A 1 553 ? 33.203 17.115 4.242 1.00 94.56 553 VAL A N 1
ATOM 4249 C CA . VAL A 1 553 ? 34.544 17.080 3.631 1.00 94.56 553 VAL A CA 1
ATOM 4250 C C . VAL A 1 553 ? 35.052 18.485 3.285 1.00 94.56 553 VAL A C 1
ATOM 4252 O O . VAL A 1 553 ? 36.224 18.801 3.491 1.00 94.56 553 VAL A O 1
ATOM 4255 N N . SER A 1 554 ? 34.180 19.351 2.769 1.00 89.12 554 SER A N 1
ATOM 4256 C CA . SER A 1 554 ? 34.470 20.772 2.548 1.00 89.12 554 SER A CA 1
ATOM 4257 C C . SER A 1 554 ? 34.437 21.593 3.837 1.00 89.12 554 SER A C 1
ATOM 4259 O O . SER A 1 554 ? 35.037 22.667 3.883 1.00 89.12 554 SER A O 1
ATOM 4261 N N . GLY A 1 555 ? 33.758 21.087 4.868 1.00 87.88 555 GLY A N 1
ATOM 4262 C CA . GLY A 1 555 ? 33.584 21.734 6.162 1.00 87.88 555 GLY A CA 1
ATOM 4263 C C . GLY A 1 555 ? 32.301 22.563 6.253 1.00 87.88 555 GLY A C 1
ATOM 4264 O O . GLY A 1 555 ? 31.845 23.172 5.283 1.00 87.88 555 GLY A O 1
ATOM 4265 N N . ALA A 1 556 ? 31.722 22.602 7.456 1.00 84.94 556 ALA A N 1
ATOM 4266 C CA . ALA A 1 556 ? 30.562 23.438 7.747 1.00 84.94 556 ALA A CA 1
ATOM 4267 C C . ALA A 1 556 ? 30.891 24.935 7.578 1.00 84.94 556 ALA A C 1
ATOM 4269 O O . ALA A 1 556 ? 32.034 25.357 7.754 1.00 84.94 556 ALA A O 1
ATOM 4270 N N . GLY A 1 557 ? 29.891 25.740 7.214 1.00 88.25 557 GLY A N 1
ATOM 4271 C CA . GLY A 1 557 ? 30.072 27.151 6.861 1.00 88.25 557 GLY A CA 1
ATOM 4272 C C . GLY A 1 557 ? 30.494 27.385 5.407 1.00 88.25 557 GLY A C 1
ATOM 4273 O O . GLY A 1 557 ? 30.357 28.508 4.923 1.00 88.25 557 GLY A O 1
ATOM 4274 N N . ASN A 1 558 ? 30.932 26.348 4.686 1.00 93.31 558 ASN A N 1
ATOM 4275 C CA . ASN A 1 558 ? 31.120 26.390 3.237 1.00 93.31 558 ASN A CA 1
ATOM 4276 C C . ASN A 1 558 ? 29.874 25.868 2.518 1.00 93.31 558 ASN A C 1
ATOM 4278 O O . ASN A 1 558 ? 29.170 24.982 3.016 1.00 93.31 558 ASN A O 1
ATOM 4282 N N . TYR A 1 559 ? 29.581 26.433 1.351 1.00 94.94 559 TYR A N 1
ATOM 4283 C CA . TYR A 1 559 ? 28.397 26.078 0.590 1.00 94.94 559 TYR A CA 1
ATOM 4284 C C . TYR A 1 559 ? 28.609 26.145 -0.918 1.00 94.94 559 TYR A C 1
ATOM 4286 O O . TYR A 1 559 ? 29.455 26.873 -1.440 1.00 94.94 559 TYR A O 1
ATOM 4294 N N . LEU A 1 560 ? 27.758 25.394 -1.604 1.00 95.19 560 LEU A N 1
ATOM 4295 C CA . LEU A 1 560 ? 27.538 25.447 -3.036 1.00 95.19 560 LEU A CA 1
ATOM 4296 C C . LEU A 1 560 ? 26.076 25.787 -3.317 1.00 95.19 560 LEU A C 1
ATOM 4298 O O . LEU A 1 560 ? 25.185 25.518 -2.505 1.00 95.19 560 LEU A O 1
ATOM 4302 N N . VAL A 1 561 ? 25.838 26.348 -4.500 1.00 94.25 561 VAL A N 1
ATOM 4303 C CA . VAL A 1 561 ? 24.505 26.687 -4.994 1.00 94.25 561 VAL A CA 1
ATOM 4304 C C . VAL A 1 561 ? 24.255 25.927 -6.291 1.00 94.25 561 VAL A C 1
ATOM 4306 O O . VAL A 1 561 ? 24.993 26.066 -7.262 1.00 94.25 561 VAL A O 1
ATOM 4309 N N . SER A 1 562 ? 23.216 25.090 -6.316 1.00 92.38 562 SER A N 1
ATOM 4310 C CA . SER A 1 562 ? 22.990 24.159 -7.433 1.00 92.38 562 SER A CA 1
ATOM 4311 C C . SER A 1 562 ? 22.459 24.822 -8.710 1.00 92.38 562 SER A C 1
ATOM 4313 O O . SER A 1 562 ? 22.426 24.184 -9.755 1.00 92.38 562 SER A O 1
ATOM 4315 N N . ASN A 1 563 ? 22.025 26.085 -8.643 1.00 90.25 563 ASN A N 1
ATOM 4316 C CA . ASN A 1 563 ? 21.497 26.837 -9.785 1.00 90.25 563 ASN A CA 1
ATOM 4317 C C . ASN A 1 563 ? 22.441 27.941 -10.294 1.00 90.25 563 ASN A C 1
ATOM 4319 O O . ASN A 1 563 ? 22.003 28.789 -11.070 1.00 90.25 563 ASN A O 1
ATOM 4323 N N . THR A 1 564 ? 23.706 27.954 -9.861 1.00 90.75 564 THR A N 1
ATOM 4324 C CA . THR A 1 564 ? 24.742 28.844 -10.407 1.00 90.75 564 THR A CA 1
ATOM 4325 C C . THR A 1 564 ? 25.976 28.046 -10.829 1.00 90.75 564 THR A C 1
ATOM 4327 O O . THR A 1 564 ? 26.118 26.857 -10.528 1.00 90.75 564 THR A O 1
ATOM 4330 N N . GLN A 1 565 ? 26.864 28.699 -11.580 1.00 93.00 565 GLN A N 1
ATOM 4331 C CA . GLN A 1 565 ? 28.153 28.130 -11.975 1.00 93.00 565 GLN A CA 1
ATOM 4332 C C . GLN A 1 565 ? 29.234 28.357 -10.916 1.00 93.00 565 GLN A C 1
ATOM 4334 O O . GLN A 1 565 ? 30.315 27.790 -11.043 1.00 93.00 565 GLN A O 1
ATOM 4339 N N . ASP A 1 566 ? 28.959 29.145 -9.875 1.00 93.31 566 ASP A N 1
ATOM 4340 C CA . ASP A 1 566 ? 29.959 29.611 -8.917 1.00 93.31 566 ASP A CA 1
ATOM 4341 C C . ASP A 1 566 ? 30.686 28.460 -8.216 1.00 93.31 566 ASP A C 1
ATOM 4343 O O . ASP A 1 566 ? 30.167 27.349 -8.077 1.00 93.31 566 ASP A O 1
ATOM 4347 N N . GLY A 1 567 ? 31.932 28.721 -7.819 1.00 92.94 567 GLY A N 1
ATOM 4348 C CA . GLY A 1 567 ? 32.693 27.812 -6.969 1.00 92.94 567 GLY A CA 1
ATOM 4349 C C . GLY A 1 567 ? 32.116 27.724 -5.553 1.00 92.94 567 GLY A C 1
ATOM 4350 O O . GLY A 1 567 ? 31.088 28.318 -5.229 1.00 92.94 567 GLY A O 1
ATOM 4351 N N . GLU A 1 568 ? 32.808 26.986 -4.693 1.00 94.31 568 GLU A N 1
ATOM 4352 C CA . GLU A 1 568 ? 32.486 26.929 -3.268 1.00 94.31 568 GLU A CA 1
ATOM 4353 C C . GLU A 1 568 ? 32.717 28.304 -2.638 1.00 94.31 568 GLU A C 1
ATOM 4355 O O . GLU A 1 568 ? 33.741 28.947 -2.870 1.00 94.31 568 GLU A O 1
ATOM 4360 N N . SER A 1 569 ? 31.757 28.755 -1.835 1.00 93.75 569 SER A N 1
ATOM 4361 C CA . SER A 1 569 ? 31.851 30.009 -1.092 1.00 93.7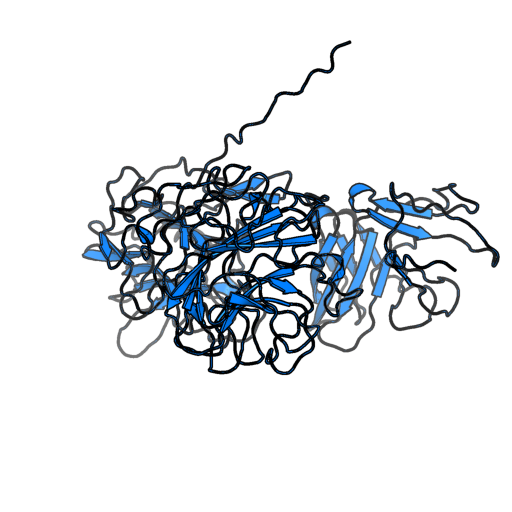5 569 SER A CA 1
ATOM 4362 C C . SER A 1 569 ? 31.696 29.749 0.403 1.00 93.75 569 SER A C 1
ATOM 4364 O O . SER A 1 569 ? 31.175 28.715 0.819 1.00 93.75 569 SER A O 1
ATOM 4366 N N . SER A 1 570 ? 32.131 30.700 1.229 1.00 92.19 570 SER A N 1
ATOM 4367 C CA . SER A 1 570 ? 31.919 30.652 2.676 1.00 92.19 570 SER A CA 1
ATOM 4368 C C . SER A 1 570 ? 30.745 31.544 3.069 1.00 92.19 570 SER A C 1
ATOM 4370 O O . SER A 1 570 ? 30.702 32.722 2.719 1.00 92.19 570 SER A O 1
ATOM 4372 N N . GLY A 1 571 ? 29.770 30.973 3.772 1.00 81.38 571 GLY A N 1
ATOM 4373 C CA . GLY A 1 571 ? 28.653 31.683 4.399 1.00 81.38 571 GLY A CA 1
ATOM 4374 C C . GLY A 1 571 ? 28.870 31.927 5.891 1.00 81.38 571 GLY A C 1
ATOM 4375 O O . GLY A 1 571 ? 27.987 32.465 6.561 1.00 81.38 571 GLY A O 1
ATOM 4376 N N . GLY A 1 572 ? 30.017 31.493 6.430 1.00 87.50 572 GLY A N 1
ATOM 4377 C CA . GLY A 1 572 ? 30.340 31.579 7.850 1.00 87.50 572 GLY A CA 1
ATOM 4378 C C . GLY A 1 572 ? 29.206 31.044 8.727 1.00 87.50 572 GLY A C 1
ATOM 4379 O O . GLY A 1 572 ? 28.745 29.917 8.558 1.00 87.50 572 GLY A O 1
ATOM 4380 N N . SER A 1 573 ? 28.727 31.877 9.652 1.00 90.06 573 SER A N 1
ATOM 4381 C CA . SER A 1 573 ? 27.639 31.537 10.574 1.00 90.06 573 SER A CA 1
ATOM 4382 C C . SER A 1 573 ? 26.227 31.773 10.021 1.00 90.06 573 SER A C 1
ATOM 4384 O O . SER A 1 573 ? 25.263 31.422 10.700 1.00 90.06 573 SER A O 1
ATOM 4386 N N . GLN A 1 574 ? 26.074 32.361 8.829 1.00 91.81 574 GLN A N 1
ATOM 4387 C CA . GLN A 1 574 ? 24.776 32.821 8.311 1.00 91.81 574 GLN A CA 1
ATOM 4388 C C . GLN A 1 574 ? 23.955 31.701 7.650 1.00 91.81 574 GLN A C 1
ATOM 4390 O O . GLN A 1 574 ? 22.726 31.712 7.736 1.00 91.81 574 GLN A O 1
ATOM 4395 N N . LEU A 1 575 ? 24.630 30.730 7.027 1.00 94.75 575 LEU A N 1
ATOM 4396 C CA . LEU A 1 575 ? 24.035 29.569 6.351 1.00 94.75 575 LEU A CA 1
ATOM 4397 C C . LEU A 1 575 ? 24.117 28.310 7.237 1.00 94.75 575 LEU A C 1
ATOM 4399 O O . LEU A 1 575 ? 23.954 28.400 8.451 1.00 94.75 575 LEU A O 1
ATOM 4403 N N . ILE A 1 576 ? 24.337 27.127 6.656 1.00 95.56 576 ILE A N 1
ATOM 4404 C CA . ILE A 1 576 ? 24.563 25.886 7.406 1.00 95.56 576 ILE A CA 1
ATOM 4405 C C . ILE A 1 576 ? 25.962 25.954 8.021 1.00 95.56 576 ILE A C 1
ATOM 4407 O O . ILE A 1 576 ? 26.968 25.864 7.316 1.00 95.56 576 ILE A O 1
ATOM 4411 N N . ASN A 1 577 ? 26.026 26.145 9.334 1.00 93.94 577 ASN A N 1
ATOM 4412 C CA . ASN A 1 577 ? 27.260 26.502 10.036 1.00 93.94 577 ASN A CA 1
ATOM 4413 C C . ASN A 1 577 ? 27.795 25.392 10.955 1.00 93.94 577 ASN A C 1
ATOM 4415 O O . ASN A 1 577 ? 28.923 25.493 11.432 1.00 93.94 577 ASN A O 1
ATOM 4419 N N . ALA A 1 578 ? 27.034 24.312 11.153 1.00 95.25 578 ALA A N 1
ATOM 4420 C CA . ALA A 1 578 ? 27.502 23.116 11.842 1.00 95.25 578 ALA A CA 1
ATOM 4421 C C . ALA A 1 578 ? 26.843 21.854 11.279 1.00 95.25 578 ALA A C 1
ATOM 4423 O O . ALA A 1 578 ? 25.661 21.857 10.937 1.00 95.25 578 ALA A O 1
ATOM 4424 N N . LEU A 1 579 ? 27.616 20.771 11.244 1.00 94.94 579 LEU A N 1
ATOM 4425 C CA . LEU A 1 579 ? 27.171 19.407 10.978 1.00 94.94 579 LEU A CA 1
ATOM 4426 C C . LEU A 1 579 ? 27.514 18.573 12.215 1.00 94.94 579 LEU A C 1
ATOM 4428 O O . LEU A 1 579 ? 28.638 18.655 12.710 1.00 94.94 579 LEU A O 1
ATOM 4432 N N . SER A 1 580 ? 26.560 17.816 12.748 1.00 92.62 580 SER A N 1
ATOM 4433 C CA . SER A 1 580 ? 26.704 17.106 14.022 1.00 92.62 580 SER A CA 1
ATOM 4434 C C . SER A 1 580 ? 26.244 15.656 13.925 1.00 92.62 580 SER A C 1
ATOM 4436 O O . SER A 1 580 ? 25.602 15.255 12.953 1.00 92.62 580 SER A O 1
ATOM 4438 N N . SER A 1 581 ? 26.533 14.887 14.978 1.00 93.06 581 SER A N 1
ATOM 4439 C CA . SER A 1 581 ? 26.169 13.472 15.117 1.00 93.06 581 SER A CA 1
ATOM 4440 C C . SER A 1 581 ? 24.663 13.209 15.159 1.00 93.06 581 SER A C 1
ATOM 4442 O O . SER A 1 581 ? 24.248 12.057 15.075 1.00 93.06 581 SER A O 1
ATOM 4444 N N . THR A 1 582 ? 23.846 14.255 15.291 1.00 92.94 582 THR A N 1
ATOM 4445 C CA . THR A 1 582 ? 22.386 14.152 15.388 1.00 92.94 582 THR A CA 1
ATOM 4446 C C . THR A 1 582 ? 21.648 15.097 14.442 1.00 92.94 582 THR A C 1
ATOM 4448 O O . THR A 1 582 ? 20.415 15.119 14.467 1.00 92.94 582 THR A O 1
ATOM 4451 N N . GLY A 1 583 ? 22.350 15.880 13.614 1.00 94.69 583 GLY A N 1
ATOM 4452 C CA . GLY A 1 583 ? 21.720 16.872 12.748 1.00 94.69 583 GLY A CA 1
ATOM 4453 C C . GLY A 1 583 ? 22.667 17.918 12.171 1.00 94.69 583 GLY A C 1
ATOM 4454 O O . GLY A 1 583 ? 23.835 17.654 11.890 1.00 94.69 583 GLY A O 1
ATOM 4455 N N . PHE A 1 584 ? 22.138 19.122 11.972 1.00 96.00 584 PHE A N 1
ATOM 4456 C CA . PHE A 1 584 ? 22.877 20.280 11.472 1.00 96.00 584 PHE A CA 1
ATOM 4457 C C . PHE A 1 584 ? 22.294 21.584 12.025 1.00 96.00 584 PHE A C 1
ATOM 4459 O O . PHE A 1 584 ? 21.139 21.629 12.449 1.00 96.00 584 PHE A O 1
ATOM 4466 N N . THR A 1 585 ? 23.083 22.655 12.000 1.00 97.50 585 THR A N 1
ATOM 4467 C CA . THR A 1 585 ? 22.659 23.984 12.461 1.00 97.50 585 THR A CA 1
ATOM 4468 C C . THR A 1 585 ? 22.588 24.947 11.291 1.00 97.50 585 THR A C 1
ATOM 4470 O O . THR A 1 585 ? 23.522 25.045 10.491 1.00 97.50 585 THR A O 1
ATOM 4473 N N . VAL A 1 586 ? 21.479 25.679 11.209 1.00 97.44 586 VAL A N 1
ATOM 4474 C CA . VAL A 1 586 ? 21.282 26.777 10.260 1.00 97.44 586 VAL A CA 1
ATOM 4475 C C . VAL A 1 586 ? 21.402 28.115 10.983 1.00 97.44 586 VAL A C 1
ATOM 4477 O O . VAL A 1 586 ? 20.941 28.259 12.114 1.00 97.44 586 VAL A O 1
ATOM 4480 N N . GLY A 1 587 ? 22.018 29.092 10.322 1.00 96.38 587 GLY A N 1
ATOM 4481 C CA . GLY A 1 587 ? 22.103 30.483 10.756 1.00 96.38 587 GLY A CA 1
ATOM 4482 C C . GLY A 1 587 ? 20.791 31.235 10.546 1.00 96.38 587 GLY A C 1
ATOM 4483 O O . GLY A 1 587 ? 19.717 30.683 10.751 1.00 96.38 587 GLY A O 1
ATOM 4484 N N . ASN A 1 588 ? 20.856 32.506 10.158 1.00 95.12 588 ASN A N 1
ATOM 4485 C CA . ASN A 1 588 ? 19.693 33.395 10.027 1.00 95.12 588 ASN A CA 1
ATOM 4486 C C . ASN A 1 588 ? 19.414 33.870 8.590 1.00 95.12 588 ASN A C 1
ATOM 4488 O O . ASN A 1 588 ? 18.547 34.718 8.382 1.00 95.12 588 ASN A O 1
ATOM 4492 N N . GLU A 1 589 ? 20.141 33.357 7.599 1.00 95.50 589 GLU A N 1
ATOM 4493 C CA . GLU A 1 589 ? 20.000 33.790 6.208 1.00 95.50 589 GLU A CA 1
ATOM 4494 C C . GLU A 1 589 ? 18.686 33.279 5.578 1.00 95.50 589 GLU A C 1
ATOM 4496 O O . GLU A 1 589 ? 18.137 32.240 5.955 1.00 95.50 589 GLU A O 1
ATOM 4501 N N . ALA A 1 590 ? 18.134 34.030 4.622 1.00 95.38 590 ALA A N 1
ATOM 4502 C CA . ALA A 1 590 ? 16.804 33.801 4.071 1.00 95.38 590 ALA A CA 1
ATOM 4503 C C . ALA A 1 590 ? 16.646 32.522 3.232 1.00 95.38 590 ALA A C 1
ATOM 4505 O O . ALA A 1 590 ? 15.524 32.014 3.125 1.00 95.38 590 ALA A O 1
ATOM 4506 N N . ALA A 1 591 ? 17.716 31.982 2.659 1.00 95.12 591 ALA A N 1
ATOM 4507 C CA . ALA A 1 591 ? 17.745 30.709 1.948 1.00 95.12 591 ALA A CA 1
ATOM 4508 C C . ALA A 1 591 ? 17.672 29.494 2.883 1.00 95.12 591 ALA A C 1
ATOM 4510 O O . ALA A 1 591 ? 17.264 28.425 2.424 1.00 95.12 591 ALA A O 1
ATOM 4511 N N . VAL A 1 592 ? 17.960 29.651 4.184 1.00 96.62 592 VAL A N 1
ATOM 4512 C CA . VAL A 1 592 ? 17.927 28.537 5.155 1.00 96.62 592 VAL A CA 1
ATOM 4513 C C . VAL A 1 592 ? 16.994 28.743 6.354 1.00 96.62 592 VAL A C 1
ATOM 4515 O O . VAL A 1 592 ? 16.519 27.752 6.908 1.00 96.62 592 VAL A O 1
ATOM 4518 N N . ASN A 1 593 ? 16.733 29.986 6.786 1.00 97.06 593 ASN A N 1
ATOM 4519 C CA . ASN A 1 593 ? 16.078 30.228 8.075 1.00 97.06 593 ASN A CA 1
ATOM 4520 C C . ASN A 1 593 ? 15.495 31.651 8.312 1.00 97.06 593 ASN A C 1
ATOM 4522 O O . ASN A 1 593 ? 15.533 32.176 9.424 1.00 97.06 593 ASN A O 1
ATOM 4526 N N . ALA A 1 594 ? 14.923 32.316 7.309 1.00 96.62 594 ALA A N 1
ATOM 4527 C CA . ALA A 1 594 ? 14.170 33.554 7.550 1.00 96.62 594 ALA A CA 1
ATOM 4528 C C . ALA A 1 594 ? 12.898 33.293 8.372 1.00 96.62 594 ALA A C 1
ATOM 4530 O O . ALA A 1 594 ? 12.198 32.304 8.144 1.00 96.62 594 ALA A O 1
ATOM 4531 N N . SER A 1 595 ? 12.553 34.227 9.265 1.00 96.38 595 SER A N 1
ATOM 4532 C CA . SER A 1 595 ? 11.278 34.203 9.995 1.00 96.38 595 SER A CA 1
ATOM 4533 C C . SER A 1 595 ? 10.086 34.133 9.029 1.00 96.38 595 SER A C 1
ATOM 4535 O O . SER A 1 595 ? 10.059 34.831 8.012 1.00 96.38 595 SER A O 1
ATOM 4537 N N . GLY A 1 596 ? 9.133 33.235 9.299 1.00 91.44 596 GLY A N 1
ATOM 4538 C CA . GLY A 1 596 ? 7.991 32.959 8.413 1.00 91.44 596 GLY A CA 1
ATOM 4539 C C . GLY A 1 596 ? 8.340 32.158 7.146 1.00 91.44 596 GLY A C 1
ATOM 4540 O O . GLY A 1 596 ? 7.473 31.881 6.313 1.00 91.44 596 GLY A O 1
ATOM 4541 N N . GLY A 1 597 ? 9.602 31.761 6.963 1.00 94.69 597 GLY A N 1
ATOM 4542 C CA . GLY A 1 597 ? 10.021 30.850 5.901 1.00 94.69 597 GLY A CA 1
ATOM 4543 C C . GLY A 1 597 ? 9.599 29.404 6.179 1.00 94.69 597 GLY A C 1
ATOM 4544 O O . GLY A 1 597 ? 9.501 28.981 7.326 1.00 94.69 597 GLY A O 1
ATOM 4545 N N . GLN A 1 598 ? 9.359 28.632 5.121 1.00 95.62 598 GLN A N 1
ATOM 4546 C CA . GLN A 1 598 ? 9.090 27.194 5.191 1.00 95.62 598 GLN A CA 1
ATOM 4547 C C . GLN A 1 598 ? 10.179 26.466 4.420 1.00 95.62 598 GLN A C 1
ATOM 4549 O O . GLN A 1 598 ? 10.366 26.735 3.231 1.00 95.62 598 GLN A O 1
ATOM 4554 N N . TYR A 1 599 ? 10.879 25.543 5.069 1.00 96.81 599 TYR A N 1
ATOM 4555 C CA . TYR A 1 599 ? 12.073 24.918 4.509 1.00 96.81 599 TYR A CA 1
ATOM 4556 C C . TYR A 1 599 ? 11.922 23.407 4.378 1.00 96.81 599 TYR A C 1
ATOM 4558 O O . TYR A 1 599 ? 11.048 22.779 4.986 1.00 96.81 599 TYR A O 1
ATOM 4566 N N . VAL A 1 600 ? 12.753 22.838 3.514 1.00 96.81 600 VAL A N 1
ATOM 4567 C CA . VAL A 1 600 ? 13.027 21.408 3.437 1.00 96.81 600 VAL A CA 1
ATOM 4568 C C . VAL A 1 600 ? 14.531 21.204 3.327 1.00 96.81 600 VAL A C 1
ATOM 4570 O O . VAL A 1 600 ? 15.216 21.985 2.669 1.00 96.81 600 VAL A O 1
ATOM 4573 N N . GLY A 1 601 ? 15.031 20.168 3.984 1.00 96.25 601 GLY A N 1
ATOM 4574 C CA . GLY A 1 601 ? 16.407 19.714 3.894 1.00 96.25 601 GLY A CA 1
ATOM 4575 C C . GLY A 1 601 ? 16.427 18.234 3.564 1.00 96.25 601 GLY A C 1
ATOM 4576 O O . GLY A 1 601 ? 15.733 17.458 4.217 1.00 96.25 601 GLY A O 1
ATOM 4577 N N . TRP A 1 602 ? 17.211 17.851 2.567 1.00 97.44 602 TRP A N 1
ATOM 4578 C CA . TRP A 1 602 ? 17.568 16.461 2.314 1.00 97.44 602 TRP A CA 1
ATOM 4579 C C . TRP A 1 602 ? 18.951 16.226 2.907 1.00 97.44 602 TRP A C 1
ATOM 4581 O O . TRP A 1 602 ? 19.893 16.954 2.584 1.00 97.44 602 TRP A O 1
ATOM 4591 N N . THR A 1 603 ? 19.049 15.274 3.831 1.00 96.69 603 THR A N 1
ATOM 4592 C CA . THR A 1 603 ? 20.268 15.025 4.602 1.00 96.69 603 THR A CA 1
ATOM 4593 C C . THR A 1 603 ? 20.742 13.599 4.431 1.00 96.69 603 THR A C 1
ATOM 4595 O O . THR A 1 603 ? 19.925 12.681 4.454 1.00 96.69 603 THR A O 1
ATOM 4598 N N . TRP A 1 604 ? 22.052 13.420 4.279 1.00 96.94 604 TRP A N 1
ATOM 4599 C CA . TRP A 1 604 ? 22.688 12.113 4.133 1.00 96.94 604 TRP A CA 1
ATOM 4600 C C . TRP A 1 604 ? 23.793 11.921 5.167 1.00 96.94 604 TRP A C 1
ATOM 4602 O O . TRP A 1 604 ? 24.532 12.858 5.484 1.00 96.94 604 TRP A O 1
ATOM 4612 N N . LYS A 1 605 ? 23.911 10.683 5.643 1.00 95.81 605 LYS A N 1
ATOM 4613 C CA . LYS A 1 605 ? 25.024 10.164 6.436 1.00 95.81 605 LYS A CA 1
ATOM 4614 C C . LYS A 1 605 ? 26.065 9.546 5.509 1.00 95.81 605 LYS A C 1
ATOM 4616 O O . LYS A 1 605 ? 25.747 8.650 4.722 1.00 95.81 605 LYS A O 1
ATOM 4621 N N . ALA A 1 606 ? 27.303 9.989 5.651 1.00 95.19 606 ALA A N 1
ATOM 4622 C CA . ALA A 1 606 ? 28.483 9.406 5.036 1.00 95.19 606 ALA A CA 1
ATOM 4623 C C . ALA A 1 606 ? 29.362 8.794 6.150 1.00 95.19 606 ALA A C 1
ATOM 4625 O O . ALA A 1 606 ? 28.857 8.068 7.008 1.00 95.19 606 ALA A O 1
ATOM 4626 N N . GLY A 1 607 ? 30.667 9.056 6.131 1.00 90.19 607 GLY A N 1
ATOM 4627 C CA . GLY A 1 607 ? 31.626 8.577 7.128 1.00 90.19 607 GLY A CA 1
ATOM 4628 C C . GLY A 1 607 ? 31.950 9.576 8.245 1.00 90.19 607 GLY A C 1
ATOM 4629 O O . GLY A 1 607 ? 32.845 9.300 9.040 1.00 90.19 607 GLY A O 1
ATOM 4630 N N . GLY A 1 608 ? 31.278 10.730 8.319 1.00 86.31 608 GLY A N 1
ATOM 4631 C CA . GLY A 1 608 ? 31.663 11.833 9.204 1.00 86.31 608 GLY A CA 1
ATOM 4632 C C . GLY A 1 608 ? 32.740 12.753 8.612 1.00 86.31 608 GLY A C 1
ATOM 4633 O O . GLY A 1 608 ? 33.181 12.603 7.468 1.00 86.31 608 GLY A O 1
ATOM 4634 N N . SER A 1 609 ? 33.196 13.710 9.422 1.00 79.38 609 SER A N 1
ATOM 4635 C CA . SER A 1 609 ? 34.345 14.562 9.096 1.00 79.38 609 SER A CA 1
ATOM 4636 C C . SER A 1 609 ? 35.641 13.749 9.078 1.00 79.38 609 SER A C 1
ATOM 4638 O O . SER A 1 609 ? 35.931 13.006 10.015 1.00 79.38 609 SER A O 1
ATOM 4640 N N . VAL A 1 610 ? 36.452 13.937 8.038 1.00 85.69 610 VAL A N 1
ATOM 4641 C CA . VAL A 1 610 ? 37.703 13.195 7.814 1.00 85.69 610 VAL A CA 1
ATOM 4642 C C . VAL A 1 610 ? 38.893 14.136 7.610 1.00 85.69 610 VAL A C 1
ATOM 4644 O O . VAL A 1 610 ? 38.730 15.307 7.267 1.00 85.69 610 VAL A O 1
ATOM 4647 N N . SER A 1 611 ? 40.109 13.629 7.822 1.00 86.38 611 SER A N 1
ATOM 4648 C CA . SER A 1 611 ? 41.345 14.374 7.552 1.00 86.38 611 SER A CA 1
ATOM 4649 C C . SER A 1 611 ? 41.623 14.491 6.053 1.00 86.38 611 SER A C 1
ATOM 4651 O O . SER A 1 611 ? 41.297 13.590 5.283 1.00 86.38 611 SER A O 1
ATOM 4653 N N . ALA A 1 612 ? 42.265 15.587 5.640 1.00 86.81 612 ALA A N 1
ATOM 4654 C CA . ALA A 1 612 ? 42.622 15.802 4.242 1.00 86.81 612 ALA A CA 1
ATOM 4655 C C . ALA A 1 612 ? 43.532 14.681 3.706 1.00 86.81 612 ALA A C 1
ATOM 4657 O O . ALA A 1 612 ? 44.523 14.335 4.349 1.00 86.81 612 ALA A O 1
ATOM 4658 N N . GLY A 1 613 ? 43.211 14.145 2.524 1.00 85.62 613 GLY A N 1
ATOM 4659 C CA . GLY A 1 613 ? 44.005 13.094 1.877 1.00 85.62 613 GLY A CA 1
ATOM 4660 C C . GLY A 1 613 ? 43.914 11.718 2.548 1.00 85.62 613 GLY A C 1
ATOM 4661 O O . GLY A 1 613 ? 44.842 10.926 2.415 1.00 85.62 613 GLY A O 1
ATOM 4662 N N . ASN A 1 614 ? 42.835 11.426 3.285 1.00 91.44 614 ASN A N 1
ATOM 4663 C CA . ASN A 1 614 ? 42.645 10.145 3.976 1.00 91.44 614 ASN A CA 1
ATOM 4664 C C . ASN A 1 614 ? 42.440 8.935 3.044 1.00 91.44 614 ASN A C 1
ATOM 4666 O O . ASN A 1 614 ? 42.364 7.813 3.539 1.00 91.44 614 ASN A O 1
ATOM 4670 N N . ASN A 1 615 ? 42.337 9.139 1.730 1.00 92.25 615 ASN A N 1
ATOM 4671 C CA . ASN A 1 615 ? 42.267 8.074 0.739 1.00 92.25 615 ASN A CA 1
ATOM 4672 C C . ASN A 1 615 ? 43.371 8.259 -0.321 1.00 92.25 615 ASN A C 1
ATOM 4674 O O . ASN A 1 615 ? 43.494 9.321 -0.936 1.00 92.25 615 ASN A O 1
ATOM 4678 N N . THR A 1 616 ? 44.172 7.213 -0.533 1.00 94.81 616 THR A N 1
ATOM 4679 C CA . THR A 1 616 ? 45.288 7.182 -1.495 1.00 94.81 616 THR A CA 1
ATOM 4680 C C . THR A 1 616 ? 45.052 6.225 -2.666 1.00 94.81 616 THR A C 1
ATOM 4682 O O . THR A 1 616 ? 45.995 5.903 -3.383 1.00 94.81 616 THR A O 1
ATOM 4685 N N . ASP A 1 617 ? 43.824 5.742 -2.852 1.00 93.12 617 ASP A N 1
ATOM 4686 C CA . ASP A 1 617 ? 43.461 4.886 -3.976 1.00 93.12 617 ASP A CA 1
ATOM 4687 C C . ASP A 1 617 ? 43.373 5.710 -5.268 1.00 93.12 617 ASP A C 1
ATOM 4689 O O . ASP A 1 617 ? 42.861 6.833 -5.295 1.00 93.12 617 ASP A O 1
ATOM 4693 N N . GLY A 1 618 ? 43.835 5.122 -6.371 1.00 92.19 618 GLY A N 1
ATOM 4694 C CA . GLY A 1 618 ? 43.928 5.800 -7.662 1.00 92.19 618 GLY A CA 1
ATOM 4695 C C . GLY A 1 618 ? 45.228 6.590 -7.838 1.00 92.19 618 GLY A C 1
ATOM 4696 O O . GLY A 1 618 ? 46.211 6.386 -7.131 1.00 92.19 618 GLY A O 1
ATOM 4697 N N . THR A 1 619 ? 45.264 7.468 -8.841 1.00 94.62 619 THR A N 1
ATOM 4698 C CA . THR A 1 619 ? 46.457 8.268 -9.168 1.00 94.62 619 THR A CA 1
ATOM 4699 C C . THR A 1 619 ? 46.554 9.567 -8.369 1.00 94.62 619 THR A C 1
ATOM 4701 O O . THR A 1 619 ? 47.613 10.190 -8.365 1.00 94.62 619 THR A O 1
ATOM 4704 N N . LEU A 1 620 ? 45.462 10.013 -7.739 1.00 94.81 620 LEU A N 1
ATOM 4705 C CA . LEU A 1 620 ? 45.413 11.223 -6.916 1.00 94.81 620 LEU A CA 1
ATOM 4706 C C . LEU A 1 620 ? 44.911 10.894 -5.510 1.00 94.81 620 LEU A C 1
ATOM 4708 O O . LEU A 1 620 ? 43.886 10.234 -5.354 1.00 94.81 620 LEU A O 1
ATOM 4712 N N . ALA A 1 621 ? 45.589 11.434 -4.495 1.00 94.62 621 ALA A N 1
ATOM 4713 C CA . ALA A 1 621 ? 45.066 11.423 -3.136 1.00 94.62 621 ALA A CA 1
ATOM 4714 C C . ALA A 1 621 ? 43.766 12.239 -3.061 1.00 94.62 621 ALA A C 1
ATOM 4716 O O . ALA A 1 621 ? 43.628 13.294 -3.691 1.00 94.62 621 ALA A O 1
ATOM 4717 N N . SER A 1 622 ? 42.823 11.758 -2.263 1.00 94.88 622 SER A N 1
ATOM 4718 C CA . SER A 1 622 ? 41.511 12.364 -2.083 1.00 94.88 622 SER A CA 1
ATOM 4719 C C . SER A 1 622 ? 41.102 12.360 -0.614 1.00 94.88 622 SER A C 1
ATOM 4721 O O . SER A 1 622 ? 41.594 11.583 0.205 1.00 94.88 622 SER A O 1
ATOM 4723 N N . THR A 1 623 ? 40.207 13.278 -0.272 1.00 96.00 623 THR A N 1
ATOM 4724 C CA . THR A 1 623 ? 39.530 13.318 1.018 1.00 96.00 623 THR A CA 1
ATOM 4725 C C . THR A 1 623 ? 38.148 12.708 0.841 1.00 96.00 623 THR A C 1
ATOM 4727 O O . THR A 1 623 ? 37.343 13.246 0.079 1.00 96.00 623 THR A O 1
ATOM 4730 N N . VAL A 1 624 ? 37.879 11.599 1.523 1.00 96.38 624 VAL A N 1
ATOM 4731 C CA . VAL A 1 624 ? 36.680 10.779 1.330 1.00 96.38 624 VAL A CA 1
ATOM 4732 C C . VAL A 1 624 ? 35.958 10.568 2.650 1.00 96.38 624 VAL A C 1
ATOM 4734 O O . VAL A 1 624 ? 36.526 10.023 3.596 1.00 96.38 624 VAL A O 1
ATOM 4737 N N . SER A 1 625 ? 34.679 10.931 2.675 1.00 96.44 625 SER A N 1
ATOM 4738 C CA . SER A 1 625 ? 33.718 10.497 3.686 1.00 96.44 625 SER A CA 1
ATOM 4739 C C . SER A 1 625 ? 32.722 9.559 3.010 1.00 96.44 625 SER A C 1
ATOM 4741 O O . SER A 1 625 ? 32.042 9.971 2.071 1.00 96.44 625 SER A O 1
ATOM 4743 N N . ALA A 1 626 ? 32.658 8.295 3.429 1.00 96.38 626 ALA A N 1
ATOM 4744 C CA . ALA A 1 626 ? 31.864 7.272 2.751 1.00 96.38 626 ALA A CA 1
ATOM 4745 C C . ALA A 1 626 ? 31.040 6.438 3.735 1.00 96.38 626 ALA A C 1
ATOM 4747 O O . ALA A 1 626 ? 31.534 5.987 4.766 1.00 96.38 626 ALA A O 1
ATOM 4748 N N . ASN A 1 627 ? 29.784 6.203 3.372 1.00 95.31 627 ASN A N 1
ATOM 4749 C CA . ASN A 1 627 ? 28.891 5.245 3.998 1.00 95.31 627 ASN A CA 1
ATOM 4750 C C . ASN A 1 627 ? 28.683 4.088 3.020 1.00 95.31 627 ASN A C 1
ATOM 4752 O O . ASN A 1 627 ? 27.812 4.130 2.150 1.00 95.31 627 ASN A O 1
ATOM 4756 N N . VAL A 1 628 ? 29.520 3.061 3.173 1.00 93.00 628 VAL A N 1
ATOM 4757 C CA . VAL A 1 628 ? 29.522 1.872 2.310 1.00 93.00 628 VAL A CA 1
ATOM 4758 C C . VAL A 1 628 ? 28.181 1.138 2.368 1.00 93.00 628 VAL A C 1
ATOM 4760 O O . VAL A 1 628 ? 27.724 0.649 1.341 1.00 93.00 628 VAL A O 1
ATOM 4763 N N . ALA A 1 629 ? 27.524 1.114 3.534 1.00 89.81 629 ALA A N 1
ATOM 4764 C CA . ALA A 1 629 ? 26.229 0.456 3.708 1.00 89.81 629 ALA A CA 1
ATOM 4765 C C . ALA A 1 629 ? 25.114 1.135 2.897 1.00 89.81 629 ALA A C 1
ATOM 4767 O O . ALA A 1 629 ? 24.269 0.449 2.336 1.00 89.81 629 ALA A O 1
ATOM 4768 N N . ALA A 1 630 ? 25.135 2.469 2.796 1.00 90.44 630 ALA A N 1
ATOM 4769 C CA . ALA A 1 630 ? 24.146 3.223 2.024 1.00 90.44 630 ALA A CA 1
ATOM 4770 C C . ALA A 1 630 ? 24.579 3.552 0.584 1.00 90.44 630 ALA A C 1
ATOM 4772 O O . ALA A 1 630 ? 23.852 4.251 -0.117 1.00 90.44 630 ALA A O 1
ATOM 4773 N N . GLY A 1 631 ? 25.771 3.120 0.156 1.00 92.25 631 GLY A N 1
ATOM 4774 C CA . GLY A 1 631 ? 26.303 3.431 -1.174 1.00 92.25 631 GLY A CA 1
ATOM 4775 C C . GLY A 1 631 ? 26.547 4.926 -1.429 1.00 92.25 631 GLY A C 1
ATOM 477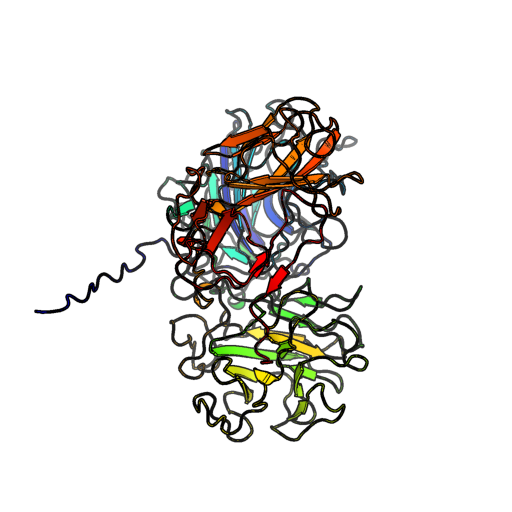6 O O . GLY A 1 631 ? 26.546 5.352 -2.580 1.00 92.25 631 GLY A O 1
ATOM 4777 N N . PHE A 1 632 ? 26.742 5.737 -0.382 1.00 95.19 632 PHE A N 1
ATOM 4778 C CA . PHE A 1 632 ? 26.885 7.194 -0.495 1.00 95.19 632 PHE A CA 1
ATOM 4779 C C . PHE A 1 632 ? 28.277 7.664 -0.068 1.00 95.19 632 PHE A C 1
ATOM 4781 O O . PHE A 1 632 ? 28.757 7.315 1.011 1.00 95.19 632 PHE A O 1
ATOM 4788 N N . SER A 1 633 ? 28.920 8.492 -0.891 1.00 96.94 633 SER A N 1
ATOM 4789 C CA . SER A 1 633 ? 30.245 9.054 -0.608 1.00 96.94 633 SER A CA 1
ATOM 4790 C C . SER A 1 633 ? 30.352 10.521 -1.006 1.00 96.94 633 SER A C 1
ATOM 4792 O O . SER A 1 633 ? 29.794 10.941 -2.018 1.00 96.94 633 SER A O 1
ATOM 4794 N N . ILE A 1 634 ? 31.157 11.266 -0.254 1.00 96.94 634 ILE A N 1
ATOM 4795 C CA . ILE A 1 634 ? 31.556 12.646 -0.522 1.00 96.94 634 ILE A CA 1
ATOM 4796 C C . ILE A 1 634 ? 33.067 12.648 -0.726 1.00 96.94 634 ILE A C 1
ATOM 4798 O O . ILE A 1 634 ? 33.808 12.172 0.135 1.00 96.94 634 ILE A O 1
ATOM 4802 N N . VAL A 1 635 ? 33.522 13.177 -1.862 1.00 95.88 635 VAL A N 1
ATOM 4803 C CA . VAL A 1 635 ? 34.928 13.120 -2.283 1.00 95.88 635 VAL A CA 1
ATOM 4804 C C . VAL A 1 635 ? 35.417 14.518 -2.655 1.00 95.88 635 VAL A C 1
ATOM 4806 O O . VAL A 1 635 ? 34.785 15.206 -3.456 1.00 95.88 635 VAL A O 1
ATOM 4809 N N . LYS A 1 636 ? 36.567 14.932 -2.112 1.00 94.56 636 LYS A N 1
ATOM 4810 C CA . LYS A 1 636 ? 37.275 16.167 -2.490 1.00 94.56 636 LYS A CA 1
ATOM 4811 C C . LYS A 1 636 ? 38.700 15.839 -2.908 1.00 94.56 636 LYS A C 1
ATOM 4813 O O . LYS A 1 636 ? 39.420 15.152 -2.193 1.00 94.56 636 LYS A O 1
ATOM 4818 N N . PHE A 1 637 ? 39.117 16.352 -4.056 1.00 93.75 637 PHE A N 1
ATOM 4819 C CA . PHE A 1 637 ? 40.456 16.152 -4.604 1.00 93.75 637 PHE A CA 1
ATOM 4820 C C . PHE A 1 637 ? 40.896 17.386 -5.396 1.00 93.75 637 PHE A C 1
ATOM 4822 O O . PHE A 1 637 ? 40.074 18.232 -5.758 1.00 93.75 637 PHE A O 1
ATOM 4829 N N . THR A 1 638 ? 42.193 17.474 -5.686 1.00 92.94 638 THR A N 1
ATOM 4830 C CA . THR A 1 638 ? 42.766 18.523 -6.540 1.00 92.94 638 THR A CA 1
ATOM 4831 C C . THR A 1 638 ? 43.088 17.932 -7.907 1.00 92.94 638 THR A C 1
ATOM 4833 O O . THR A 1 638 ? 43.985 17.101 -8.024 1.00 92.94 638 THR A O 1
ATOM 4836 N N . GLY A 1 639 ? 42.351 18.339 -8.943 1.00 88.75 639 GLY A N 1
ATOM 4837 C CA . GLY A 1 639 ? 42.583 17.878 -10.315 1.00 88.75 639 GLY A CA 1
ATOM 4838 C C . GLY A 1 639 ? 43.865 18.448 -10.935 1.00 88.75 639 GLY A C 1
ATOM 4839 O O . GLY A 1 639 ? 44.311 19.534 -10.574 1.00 88.75 639 GLY A O 1
ATOM 4840 N N . THR A 1 640 ? 44.434 17.729 -11.906 1.00 88.44 640 THR A N 1
ATOM 4841 C CA . THR A 1 640 ? 45.697 18.093 -12.586 1.00 88.44 640 THR A CA 1
ATOM 4842 C C . THR A 1 640 ? 45.509 18.625 -14.011 1.00 88.44 640 THR A C 1
ATOM 4844 O O . THR A 1 640 ? 46.484 18.958 -14.678 1.00 88.44 640 THR A O 1
ATOM 4847 N N . GLY A 1 641 ? 44.269 18.673 -14.514 1.00 84.44 641 GLY A N 1
ATOM 4848 C CA . GLY A 1 641 ? 43.973 19.010 -15.914 1.00 84.44 641 GLY A CA 1
ATOM 4849 C C . GLY A 1 641 ? 44.336 17.910 -16.926 1.00 84.44 641 GLY A C 1
ATOM 4850 O O . GLY A 1 641 ? 44.252 18.145 -18.126 1.00 84.44 641 GLY A O 1
ATOM 4851 N N . SER A 1 642 ? 44.730 16.722 -16.454 1.00 89.56 642 SER A N 1
ATOM 4852 C CA . SER A 1 642 ? 45.035 15.518 -17.249 1.00 89.56 642 SER A CA 1
ATOM 4853 C C . SER A 1 642 ? 44.116 14.358 -16.836 1.00 89.56 642 SER A C 1
ATOM 4855 O O . SER A 1 642 ? 43.352 14.507 -15.887 1.00 89.56 642 SER A O 1
ATOM 4857 N N . ALA A 1 643 ? 44.178 13.201 -17.504 1.00 90.62 643 ALA A N 1
ATOM 4858 C CA . ALA A 1 643 ? 43.455 12.007 -17.050 1.00 90.62 643 ALA A CA 1
ATOM 4859 C C . ALA A 1 643 ? 43.975 11.531 -15.677 1.00 90.62 643 ALA A C 1
ATOM 4861 O O . ALA A 1 643 ? 45.185 11.495 -15.450 1.00 90.62 643 ALA A O 1
ATOM 4862 N N . PHE A 1 644 ? 43.065 11.167 -14.772 1.00 92.75 644 PHE A N 1
ATOM 4863 C CA . PHE A 1 644 ? 43.371 10.697 -13.419 1.00 92.75 644 PHE A CA 1
ATOM 4864 C C . PHE A 1 644 ? 42.317 9.698 -12.929 1.00 92.75 644 PHE A C 1
ATOM 4866 O O . PHE A 1 644 ? 41.213 9.627 -13.466 1.00 92.75 644 PHE A O 1
ATOM 4873 N N . THR A 1 645 ? 42.639 8.973 -11.863 1.00 94.00 645 THR A N 1
ATOM 4874 C CA . THR A 1 645 ? 41.690 8.203 -11.052 1.00 94.00 645 THR A CA 1
ATOM 4875 C C . THR A 1 645 ? 41.734 8.682 -9.601 1.00 94.00 645 THR A C 1
ATOM 4877 O O . THR A 1 645 ? 42.779 9.122 -9.116 1.00 94.00 645 THR A O 1
ATOM 4880 N N . VAL A 1 646 ? 40.589 8.621 -8.919 1.00 93.69 646 VAL A N 1
ATOM 4881 C CA . VAL A 1 646 ? 40.418 9.006 -7.509 1.00 93.69 646 VAL A CA 1
ATOM 4882 C C . VAL A 1 646 ? 39.622 7.929 -6.780 1.00 93.69 646 VAL A C 1
ATOM 4884 O O . VAL A 1 646 ? 38.613 7.449 -7.299 1.00 93.69 646 VAL A O 1
ATOM 4887 N N . GLY A 1 647 ? 40.064 7.556 -5.581 1.00 94.69 647 GLY A N 1
ATOM 4888 C CA . GLY A 1 647 ? 39.305 6.693 -4.682 1.00 94.69 647 GLY A CA 1
ATOM 4889 C C . GLY A 1 647 ? 38.013 7.357 -4.205 1.00 94.69 647 GLY A C 1
ATOM 4890 O O . GLY A 1 647 ? 38.013 8.519 -3.809 1.00 94.69 647 GLY A O 1
ATOM 4891 N N . HIS A 1 648 ? 36.902 6.617 -4.223 1.00 93.62 648 HIS A N 1
ATOM 4892 C CA . HIS A 1 648 ? 35.602 7.085 -3.712 1.00 93.62 648 HIS A CA 1
ATOM 4893 C C . HIS A 1 648 ? 35.180 6.397 -2.402 1.00 93.62 648 HIS A C 1
ATOM 4895 O O . HIS A 1 648 ? 34.212 6.809 -1.771 1.00 93.62 648 HIS A O 1
ATOM 4901 N N . GLY A 1 649 ? 35.901 5.357 -1.971 1.00 94.19 649 GLY A N 1
ATOM 4902 C CA . GLY A 1 649 ? 35.680 4.680 -0.688 1.00 94.19 649 GLY A CA 1
ATOM 4903 C C . GLY A 1 649 ? 34.406 3.833 -0.584 1.00 94.19 649 GLY A C 1
ATOM 4904 O O . GLY A 1 649 ? 34.064 3.417 0.518 1.00 94.19 649 GLY A O 1
ATOM 4905 N N . LEU A 1 650 ? 33.706 3.564 -1.693 1.00 93.94 650 LEU A N 1
ATOM 4906 C CA . LEU A 1 650 ? 32.581 2.617 -1.730 1.00 93.94 650 LEU A CA 1
ATOM 4907 C C . LEU A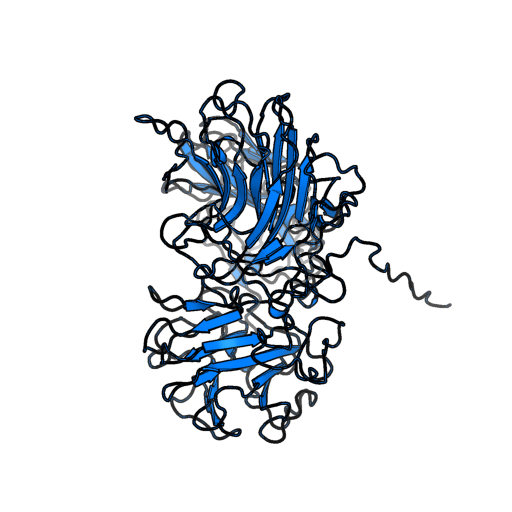 1 650 ? 33.072 1.228 -2.149 1.00 93.94 650 LEU A C 1
ATOM 4909 O O . LEU A 1 650 ? 34.092 1.103 -2.822 1.00 93.94 650 LEU A O 1
ATOM 4913 N N . SER A 1 651 ? 32.323 0.189 -1.783 1.00 90.56 651 SER A N 1
ATOM 4914 C CA . SER A 1 651 ? 32.628 -1.204 -2.141 1.00 90.56 651 SER A CA 1
ATOM 4915 C C . SER A 1 651 ? 32.205 -1.587 -3.563 1.00 90.56 651 SER A C 1
ATOM 4917 O O . SER A 1 651 ? 32.597 -2.647 -4.042 1.00 90.56 651 SER A O 1
ATOM 4919 N N . GLN A 1 652 ? 31.404 -0.747 -4.221 1.00 88.62 652 GLN A N 1
ATOM 4920 C CA . GLN A 1 652 ? 30.895 -0.930 -5.580 1.00 88.62 652 GLN A CA 1
ATOM 4921 C C . GLN A 1 652 ? 31.074 0.360 -6.386 1.00 88.62 652 GLN A C 1
ATOM 4923 O O . GLN A 1 652 ? 31.223 1.444 -5.812 1.00 88.62 652 GLN A O 1
ATOM 4928 N N . ALA A 1 653 ? 31.064 0.240 -7.714 1.00 88.88 653 ALA A N 1
ATOM 4929 C CA . ALA A 1 653 ? 31.134 1.393 -8.604 1.00 88.88 653 ALA A CA 1
ATOM 4930 C C . ALA A 1 653 ? 29.900 2.304 -8.410 1.00 88.88 653 ALA A C 1
ATOM 4932 O O . ALA A 1 653 ? 28.782 1.788 -8.364 1.00 88.88 653 ALA A O 1
ATOM 4933 N N . PRO A 1 654 ? 30.060 3.639 -8.313 1.00 89.69 654 PRO A N 1
ATOM 4934 C CA . PRO A 1 654 ? 28.923 4.548 -8.205 1.00 89.69 654 PRO A CA 1
ATOM 4935 C C . PRO A 1 654 ? 28.045 4.527 -9.463 1.00 89.69 654 PRO A C 1
ATOM 4937 O O . PRO A 1 654 ? 28.537 4.714 -10.577 1.00 89.69 654 PRO A O 1
ATOM 4940 N N . GLU A 1 655 ? 26.732 4.391 -9.284 1.00 88.50 655 GLU A N 1
ATOM 4941 C CA . GLU A 1 655 ? 25.755 4.496 -10.378 1.00 88.50 655 GLU A CA 1
ATOM 4942 C C . GLU A 1 655 ? 25.409 5.948 -10.730 1.00 88.50 655 GLU A C 1
ATOM 4944 O O . GLU A 1 655 ? 24.862 6.219 -11.794 1.00 88.50 655 GLU A O 1
ATOM 4949 N N . MET A 1 656 ? 25.738 6.905 -9.864 1.00 91.25 656 MET A N 1
ATOM 4950 C CA . MET A 1 656 ? 25.588 8.331 -10.132 1.00 91.25 656 MET A CA 1
ATOM 4951 C C . MET A 1 656 ? 26.757 9.088 -9.514 1.00 91.25 656 MET A C 1
ATOM 4953 O O . MET A 1 656 ? 27.135 8.838 -8.371 1.00 91.25 656 MET A O 1
ATOM 4957 N N . ILE A 1 657 ? 27.317 10.041 -10.258 1.00 92.75 657 ILE A N 1
ATOM 4958 C CA . ILE A 1 657 ? 28.344 10.951 -9.744 1.00 92.75 657 ILE A CA 1
ATOM 4959 C C . ILE A 1 657 ? 27.915 12.373 -10.067 1.00 92.75 657 ILE A C 1
ATOM 4961 O O . ILE A 1 657 ? 27.652 12.697 -11.221 1.00 92.75 657 ILE A O 1
ATOM 4965 N N . ILE A 1 658 ? 27.876 13.226 -9.048 1.00 93.75 658 ILE A N 1
ATOM 4966 C CA . ILE A 1 658 ? 27.678 14.667 -9.187 1.00 93.75 658 ILE A CA 1
ATOM 4967 C C . ILE A 1 658 ? 28.988 15.333 -8.779 1.00 93.75 658 ILE A C 1
ATOM 4969 O O . ILE A 1 658 ? 29.430 15.171 -7.642 1.00 93.75 658 ILE A O 1
ATOM 4973 N N . ALA A 1 659 ? 29.610 16.083 -9.686 1.00 92.06 659 ALA A N 1
ATOM 4974 C CA . ALA A 1 659 ? 30.866 16.770 -9.408 1.00 92.06 659 ALA A CA 1
ATOM 4975 C C . ALA A 1 659 ? 30.745 18.284 -9.618 1.00 92.06 659 ALA A C 1
ATOM 4977 O O . ALA A 1 659 ? 29.973 18.765 -10.447 1.00 92.06 659 ALA A O 1
ATOM 4978 N N . LYS A 1 660 ? 31.530 19.048 -8.851 1.00 92.62 660 LYS A N 1
ATOM 4979 C CA . LYS A 1 660 ? 31.598 20.508 -8.943 1.00 92.62 660 LYS A CA 1
ATOM 4980 C C . LYS A 1 660 ? 32.996 21.007 -8.609 1.00 92.62 660 LYS A C 1
ATOM 4982 O O . LYS A 1 660 ? 33.586 20.588 -7.616 1.00 92.62 660 LYS A O 1
ATOM 4987 N N . SER A 1 661 ? 33.511 21.937 -9.416 1.00 91.69 661 SER A N 1
ATOM 4988 C CA . SER A 1 661 ? 34.740 22.652 -9.067 1.00 91.69 661 SER A CA 1
ATOM 4989 C C . SER A 1 661 ? 34.472 23.614 -7.912 1.00 91.69 661 SER A C 1
ATOM 4991 O O . SER A 1 661 ? 33.636 24.511 -8.037 1.00 91.69 661 SER A O 1
ATOM 4993 N N . ALA A 1 662 ? 35.211 23.440 -6.814 1.00 90.62 662 ALA A N 1
ATOM 4994 C CA . ALA A 1 662 ? 35.185 24.346 -5.669 1.00 90.62 662 ALA A CA 1
ATOM 4995 C C . ALA A 1 662 ? 35.923 25.671 -5.944 1.00 90.62 662 ALA A C 1
ATOM 4997 O O . ALA A 1 662 ? 35.623 26.672 -5.307 1.00 90.62 662 ALA A O 1
ATOM 4998 N N . ALA A 1 663 ? 36.862 25.701 -6.897 1.00 89.69 663 ALA A N 1
ATOM 4999 C CA . ALA A 1 663 ? 37.749 26.847 -7.133 1.00 89.69 663 ALA A CA 1
ATOM 5000 C C . ALA A 1 663 ? 37.435 27.632 -8.418 1.00 89.69 663 ALA A C 1
ATOM 5002 O O . ALA A 1 663 ? 38.092 28.631 -8.710 1.00 89.69 663 ALA A O 1
ATOM 5003 N N . SER A 1 664 ? 36.486 27.173 -9.236 1.00 88.88 664 SER A N 1
ATOM 5004 C CA . SER A 1 664 ? 36.228 27.762 -10.554 1.00 88.88 664 SER A CA 1
ATOM 5005 C C . SER A 1 664 ? 34.743 27.823 -10.871 1.00 88.88 664 SER A C 1
ATOM 5007 O O . SER A 1 664 ? 33.967 26.961 -10.450 1.00 88.88 664 SER A O 1
ATOM 5009 N N . SER A 1 665 ? 34.369 28.830 -11.662 1.00 92.88 665 SER A N 1
ATOM 5010 C CA . SER A 1 665 ? 33.006 28.967 -12.161 1.00 92.88 665 SER A CA 1
ATOM 5011 C C . SER A 1 665 ? 32.785 28.027 -13.350 1.00 92.88 665 SER A C 1
ATOM 5013 O O . SER A 1 665 ? 33.247 28.287 -14.459 1.00 92.88 665 SER A O 1
ATOM 5015 N N . THR A 1 666 ? 32.152 26.882 -13.101 1.00 90.50 666 THR A N 1
ATOM 5016 C CA . THR A 1 666 ? 31.884 25.829 -14.094 1.00 90.50 666 THR A CA 1
ATOM 5017 C C . THR A 1 666 ? 30.543 25.161 -13.815 1.00 90.50 666 THR A C 1
ATOM 5019 O O . THR A 1 666 ? 30.106 25.098 -12.664 1.00 90.50 666 THR A O 1
ATOM 5022 N N . ASN A 1 667 ? 29.935 24.582 -14.854 1.00 89.75 667 ASN A N 1
ATOM 5023 C CA . ASN A 1 667 ? 28.749 23.732 -14.719 1.00 89.75 667 ASN A CA 1
ATOM 5024 C C . ASN A 1 667 ? 29.011 22.511 -13.812 1.00 89.75 667 ASN A C 1
ATOM 5026 O O . ASN A 1 667 ? 30.164 22.162 -13.546 1.00 89.75 667 ASN A O 1
ATOM 5030 N N . TRP A 1 668 ? 27.928 21.869 -13.367 1.00 91.50 668 TRP A N 1
ATOM 5031 C CA . TRP A 1 668 ? 27.933 20.616 -12.607 1.00 91.50 668 TRP A CA 1
ATOM 5032 C C . TRP A 1 668 ? 27.932 19.415 -13.569 1.00 91.50 668 TRP A C 1
ATOM 5034 O O . TRP A 1 668 ? 26.874 19.092 -14.113 1.00 91.50 668 TRP A O 1
ATOM 5044 N N . PRO A 1 669 ? 29.075 18.759 -13.845 1.00 89.06 669 PRO A N 1
ATOM 5045 C CA . PRO A 1 669 ? 29.068 17.475 -14.538 1.00 89.06 669 PRO A CA 1
ATOM 5046 C C . PRO A 1 669 ? 28.345 16.412 -13.703 1.00 89.06 669 PRO A C 1
ATOM 5048 O O . PRO A 1 669 ? 28.606 16.256 -12.506 1.00 89.06 669 PRO A O 1
ATOM 5051 N N . VAL A 1 670 ? 27.454 15.668 -14.360 1.00 90.00 670 VAL A N 1
ATOM 5052 C CA . VAL A 1 670 ? 26.724 14.540 -13.777 1.00 90.00 670 VAL A CA 1
ATOM 5053 C C . VAL A 1 670 ? 26.946 13.308 -14.645 1.00 90.00 670 VAL A C 1
ATOM 5055 O O . VAL A 1 670 ? 26.777 13.366 -15.861 1.00 90.00 670 VAL A O 1
ATOM 5058 N N . TYR A 1 671 ? 27.321 12.203 -14.013 1.00 86.25 671 TYR A N 1
ATOM 5059 C CA . TYR A 1 671 ? 27.404 10.876 -14.616 1.00 86.25 671 TYR A CA 1
ATOM 5060 C C . TYR A 1 671 ? 26.264 9.998 -14.087 1.00 86.25 671 TYR A C 1
ATOM 5062 O O . TYR A 1 671 ? 25.925 10.093 -12.906 1.00 86.25 671 TYR A O 1
ATOM 5070 N N . GLY A 1 672 ? 25.710 9.137 -14.946 1.00 78.50 672 GLY A N 1
ATOM 5071 C CA . GLY A 1 672 ? 24.725 8.111 -14.598 1.00 78.50 672 GLY A CA 1
ATOM 5072 C C . GLY A 1 672 ? 25.083 6.767 -15.244 1.00 78.50 672 GLY A C 1
ATOM 5073 O O . GLY A 1 672 ? 25.376 6.709 -16.437 1.00 78.50 672 GLY A O 1
ATOM 5074 N N . GLY A 1 673 ? 25.055 5.691 -14.457 1.00 57.06 673 GLY A N 1
ATOM 5075 C CA . GLY A 1 673 ? 25.510 4.341 -14.807 1.00 57.06 673 GLY A CA 1
ATOM 5076 C C . GLY A 1 673 ? 24.638 3.606 -15.827 1.00 57.06 673 GLY A C 1
ATOM 5077 O O . GLY A 1 673 ? 25.075 2.610 -16.396 1.00 57.06 673 GLY A O 1
ATOM 5078 N N . ALA A 1 674 ? 23.448 4.123 -16.143 1.00 47.69 674 ALA A N 1
ATOM 5079 C CA . ALA A 1 674 ? 22.612 3.633 -17.236 1.00 47.69 674 ALA A CA 1
ATOM 5080 C C . ALA A 1 674 ? 22.998 4.297 -18.571 1.00 47.69 674 ALA A C 1
ATOM 5082 O O . ALA A 1 674 ? 22.226 5.031 -19.183 1.00 47.69 674 ALA A O 1
ATOM 5083 N N . SER A 1 675 ? 24.224 4.043 -19.023 1.00 37.31 675 SER A N 1
ATOM 5084 C CA . SER A 1 675 ? 24.607 4.204 -20.427 1.00 37.31 675 SER A CA 1
ATOM 5085 C C . SER A 1 675 ? 25.579 3.094 -20.821 1.00 37.31 675 SER A C 1
ATOM 5087 O O . SER A 1 675 ? 26.764 3.303 -21.059 1.00 37.31 675 SER A O 1
ATOM 5089 N N . THR A 1 676 ? 25.073 1.865 -20.922 1.00 34.28 676 THR A N 1
ATOM 5090 C CA . THR A 1 676 ? 25.716 0.878 -21.794 1.00 34.28 676 THR A CA 1
ATOM 5091 C C . THR A 1 676 ? 25.493 1.302 -23.242 1.00 34.28 676 THR A C 1
ATOM 5093 O O . THR A 1 676 ? 24.486 0.969 -23.862 1.00 34.28 676 THR A O 1
ATOM 5096 N N . GLY A 1 677 ? 26.457 2.049 -23.765 1.00 26.31 677 GLY A N 1
ATOM 5097 C CA . GLY A 1 677 ? 26.689 2.268 -25.183 1.00 26.31 677 GLY A CA 1
ATOM 5098 C C . GLY A 1 677 ? 28.137 2.731 -25.358 1.00 26.31 677 GLY A C 1
ATOM 5099 O O . GLY A 1 677 ? 28.449 3.836 -24.924 1.00 26.31 677 GLY A O 1
ATOM 5100 N N . PRO A 1 678 ? 29.041 1.908 -25.918 1.00 28.30 678 PRO A N 1
ATOM 5101 C CA . PRO A 1 678 ? 30.430 2.293 -26.114 1.00 28.30 678 PRO A CA 1
ATOM 5102 C C . PRO A 1 678 ? 30.555 3.181 -27.357 1.00 28.30 678 PRO A C 1
ATOM 5104 O O . PRO A 1 678 ? 30.123 2.778 -28.434 1.00 28.30 678 PRO A O 1
ATOM 5107 N N . THR A 1 679 ? 31.171 4.351 -27.199 1.00 30.14 679 THR A N 1
ATOM 5108 C CA . THR A 1 679 ? 32.453 4.723 -27.833 1.00 30.14 679 THR A CA 1
ATOM 5109 C C . THR A 1 679 ? 33.049 5.897 -27.085 1.00 30.14 679 THR A C 1
ATOM 5111 O O . THR A 1 679 ? 32.334 6.918 -26.975 1.00 30.14 679 THR A O 1
#

Mean predicted aligned error: 10.79 Å

Organism: NCBI:txid408172

Sequence (679 aa):
MSLLQNSNVVTPSGYNIDYSMRMPDATSSAKLYRTLTSAGSSSPKWTFATWYKKGSPTTSVKSLLWFQCKSIHANATWHLGFQNDVINYGGGVRMNIWSAHVSQSDWDTDNNAGTTAGLAFRDYADWFHFCHIIDYQTSPYVFMYINGVLQDPDWIYGGKSGPGYGTNYAPLTGNEMRVGSSDGSDTGNGYFADTYFIEGQNLPPIGNFLEVDDLTNETKAIEYEGTYTGNSFYFDYADSSDFGKDQSGLGNHFTSTSLGTQEQTIDTPQNNVGSNFAVWNPLWGRANKMPVLTRGCRGAKSPDAAQSPCTATFGSLVDGKWYWEILPDSKGGSDCQLGIINTSAEMVDVAQSQTYYRFYLADTGNKWTDTNASTISYGNTWTQGDIIGVALDMDNGAIYFSKNGTWQDSGVPTSGSTKTGAAFTDVLSAIPAGGRYGGNGWVPAVLSNDTTVEYVCNFGQDSSFDNLKTSGSAEAADGSGKGNFFYTPPSGFLALCQDNLPTPSIKLPREHYKTNRWAGNGSSQTITTGFQTDFAWVKRRNATSYHILTNSVSGAGNYLVSNTQDGESSGGSQLINALSSTGFTVGNEAAVNASGGQYVGWTWKAGGSVSAGNNTDGTLASTVSANVAAGFSIVKFTGTGSAFTVGHGLSQAPEMIIAKSAASSTNWPVYGGASTGPT

Solvent-accessible surface area (backbone atoms only — not comparable to full-atom values): 35928 Å² total; per-residue (Å²): 134,83,82,77,77,80,80,70,75,74,69,79,92,59,60,65,44,67,21,10,37,44,37,58,49,68,88,43,84,27,31,31,35,33,72,32,87,60,62,48,50,87,69,23,28,24,24,39,35,31,36,38,27,51,28,40,76,35,89,54,53,24,23,51,40,22,31,40,21,47,44,92,50,75,75,20,36,42,35,40,27,32,28,48,16,83,86,73,58,50,31,34,74,44,61,43,47,49,55,74,60,95,91,60,80,87,47,68,61,74,67,77,63,75,74,72,99,66,76,56,67,77,63,59,51,50,66,42,38,42,34,40,32,39,30,71,86,48,88,74,32,63,48,46,26,51,64,70,41,77,54,65,57,52,82,67,48,71,72,69,74,53,95,82,81,67,60,29,84,11,48,33,47,80,32,52,38,24,40,26,20,52,97,82,83,27,24,12,55,11,34,41,29,60,36,37,37,34,45,74,36,78,66,65,41,62,84,41,43,24,41,70,39,91,70,54,72,43,73,39,66,40,72,67,84,77,83,69,37,93,87,19,32,25,28,53,32,77,45,45,93,44,58,23,49,32,70,57,78,74,71,56,48,28,49,70,35,88,70,56,56,60,30,44,28,30,45,20,88,43,32,84,48,27,29,41,38,45,32,54,27,69,87,50,36,25,86,101,42,44,40,44,49,33,71,42,15,32,24,42,24,19,67,40,67,56,43,32,53,36,30,40,59,58,56,49,49,70,59,53,34,37,34,37,35,38,28,29,77,33,72,51,82,81,52,40,37,38,43,35,33,35,59,56,50,77,53,56,52,63,94,78,55,91,47,56,38,51,32,44,32,26,78,68,9,21,33,39,44,51,89,45,105,58,73,40,88,57,40,69,58,55,55,58,72,43,39,36,38,39,41,40,32,40,77,61,9,30,33,32,49,23,53,71,78,43,48,31,57,76,30,38,90,77,49,53,88,71,46,42,38,39,77,41,72,49,59,57,81,63,40,60,89,79,35,95,75,79,34,61,10,36,22,49,28,37,33,21,37,22,57,70,22,29,39,36,54,25,34,22,47,40,35,22,59,75,62,78,33,78,61,38,100,44,68,18,37,26,76,86,48,34,33,23,24,41,53,66,55,60,81,73,24,32,34,46,27,58,84,68,48,82,78,66,91,53,59,47,54,67,67,40,37,47,80,46,71,50,74,22,71,44,46,73,46,77,50,79,65,77,26,42,35,21,34,40,42,30,32,37,74,77,55,94,58,56,44,44,37,34,34,36,80,83,29,57,15,32,34,37,46,86,90,55,38,60,30,54,43,76,47,49,66,37,35,54,41,40,62,36,68,41,16,37,28,33,15,41,35,70,42,71,14,22,59,86,35,38,37,39,31,46,33,32,33,38,54,47,72,61,60,86,52,73,30,70,42,61,78,36,57,16,24,51,21,33,18,54,82,76,72,37,61,48,72,49,70,82,85,83,93,62,94,80,43,66,45,56,71,51,92,62,85,75,55,61,46,82,48,71,53,54,88,40,76,46,72,71,56,71,50,62,62,90,63,94,68,94,131

Radius of gyration: 28.42 Å; Cα contacts (8 Å, |Δi|>4): 1852; chains: 1; bounding box: 78×63×70 Å